Protein AF-0000000082425065 (afdb_homodimer)

Radius of gyration: 25.82 Å; Cα contacts (8 Å, |Δi|>4): 1547; chains: 2; bounding box: 46×76×66 Å

Solvent-accessible surface area (backbone atoms only — not comparable to full-atom values): 29646 Å² total; per-residue (Å²): 101,39,30,44,77,61,25,49,67,54,52,46,50,52,46,25,64,73,55,71,32,74,93,59,74,49,25,80,43,77,43,94,88,66,45,41,28,33,47,37,47,33,63,40,19,40,90,70,66,54,53,90,90,46,52,52,32,30,45,20,23,32,45,37,42,55,41,47,36,32,38,38,44,45,57,29,45,56,57,32,26,30,36,38,37,28,33,34,50,80,36,42,46,63,52,57,47,31,24,48,48,14,31,35,53,41,21,49,75,68,54,14,42,44,42,46,57,36,80,36,49,29,92,49,44,32,41,36,35,32,38,40,26,36,36,91,58,89,61,49,54,55,43,47,64,60,20,29,32,33,28,57,46,69,40,24,29,36,19,40,14,75,75,29,50,87,81,40,44,80,42,66,46,25,37,50,9,45,47,38,61,35,56,53,69,73,68,62,81,55,57,73,38,66,65,48,70,76,33,54,54,13,34,39,44,17,52,44,3,47,29,42,42,46,50,62,32,8,67,69,15,15,32,41,44,74,51,78,49,44,36,68,62,42,49,51,46,21,60,75,70,72,41,61,53,63,52,19,35,27,44,20,35,51,64,44,45,48,40,34,23,24,42,56,90,44,50,71,66,45,39,78,67,56,33,40,79,26,29,39,29,33,82,57,59,39,38,28,43,90,88,36,76,60,83,61,72,26,69,54,53,38,66,118,102,40,30,44,75,60,25,46,69,55,51,48,50,51,47,25,64,74,56,71,32,73,93,57,75,50,25,79,42,76,43,95,87,67,45,42,30,33,47,37,46,29,64,41,19,42,88,70,65,54,53,92,91,45,50,54,32,30,48,20,23,30,45,38,44,54,43,48,36,32,38,36,43,46,54,28,44,55,57,31,25,29,37,37,38,28,34,37,49,81,38,42,46,61,51,57,47,33,24,49,49,16,30,34,52,41,22,49,75,67,55,14,43,45,42,46,57,36,81,36,48,28,92,48,45,33,43,35,34,33,38,41,26,36,36,91,59,90,61,47,54,52,42,47,64,60,20,27,32,33,28,58,47,67,40,24,30,37,20,41,15,76,74,30,49,85,82,39,46,82,41,68,47,24,39,48,8,45,47,36,60,34,54,52,70,72,67,64,81,56,59,73,37,65,66,49,72,76,33,55,53,13,33,41,45,17,52,45,3,49,30,41,43,46,49,62,30,8,69,67,15,16,32,42,45,75,50,77,50,45,35,68,62,41,49,52,45,21,59,75,70,71,41,61,55,64,53,20,35,27,45,20,34,50,64,44,45,47,41,34,22,24,42,56,89,43,49,70,67,44,40,77,68,58,32,41,80,26,29,40,30,35,81,57,58,40,38,31,42,90,89,34,76,61,82,59,72,26,71,56,53,38,67,116

Sequence (608 aa):
MKLWEIGEEAVLERIRREAGVEDNDVSYVRGKGGDLLIIKIDGGAFSRTKMEFMTLYDVGWRTTVGALSDVFVKLGRPMAIAASITLRRDAEEEDAVQLMRGVRDAGSRYGAPLVGGDLNEGEEGVIDVAVIGAAEREVGRRPRPGDSLVTLPLFGYNGLAFKLWRERAGNPAVARGVEMLRRPELPLQVYGDASLADCLDASMDSSDGLGRVLHVMGRSAKIIVTSLPAPRDVVEAAVELGIPVEEAVFNGGEEYLPVFAVRRDCVNRLRGMGMVEFAEVEEGSGVYYGGEPLQYRGWEYFTQMKLWEIGEEAVLERIRREAGVEDNDVSYVRGKGGDLLIIKIDGGAFSRTKMEFMTLYDVGWRTTVGALSDVFVKLGRPMAIAASITLRRDAEEEDAVQLMRGVRDAGSRYGAPLVGGDLNEGEEGVIDVAVIGAAEREVGRRPRPGDSLVTLPLFGYNGLAFKLWRERAGNPAVARGVEMLRRPELPLQVYGDASLADCLDASMDSSDGLGRVLHVMGRSAKIIVTSLPAPRDVVEAAVELGIPVEEAVFNGGEEYLPVFAVRRDCVNRLRGMGMVEFAEVEEGSGVYYGGEPLQYRGWEYFTQ

Structure (mmCIF, N/CA/C/O backbone):
data_AF-0000000082425065-model_v1
#
loop_
_entity.id
_entity.type
_entity.pdbx_description
1 polymer 'Thiamine-monophosphate kinase'
#
loop_
_atom_site.group_PDB
_atom_site.id
_atom_site.type_symbol
_atom_site.label_atom_id
_atom_site.label_alt_id
_atom_site.label_comp_id
_atom_site.label_asym_id
_atom_site.label_entity_id
_atom_site.label_seq_id
_atom_site.pdbx_PDB_ins_code
_atom_site.Cartn_x
_atom_site.Cartn_y
_atom_site.Cartn_z
_atom_site.occupancy
_atom_site.B_iso_or_equiv
_atom_site.auth_seq_id
_atom_site.auth_comp_id
_atom_site.auth_asym_id
_atom_site.auth_atom_id
_atom_site.pdbx_PDB_model_num
ATOM 1 N N . MET A 1 1 ? -16.25 5.797 -20.766 1 77.94 1 MET A N 1
ATOM 2 C CA . MET A 1 1 ? -16.719 4.418 -20.766 1 77.94 1 MET A CA 1
ATOM 3 C C . MET A 1 1 ? -16.688 3.842 -19.344 1 77.94 1 MET A C 1
ATOM 5 O O . MET A 1 1 ? -15.789 4.141 -18.578 1 77.94 1 MET A O 1
ATOM 9 N N . LYS A 1 2 ? -17.625 3.037 -19.172 1 79.88 2 LYS A N 1
ATOM 10 C CA . LYS A 1 2 ? -17.688 2.41 -17.844 1 79.88 2 LYS A CA 1
ATOM 11 C C . LYS A 1 2 ? -16.656 1.295 -17.719 1 79.88 2 LYS A C 1
ATOM 13 O O . LYS A 1 2 ? -16.312 0.644 -18.703 1 79.88 2 LYS A O 1
ATOM 18 N N . LEU A 1 3 ? -16.156 1.048 -16.484 1 79.56 3 LEU A N 1
ATOM 19 C CA . LEU A 1 3 ? -15.109 0.069 -16.219 1 79.56 3 LEU A CA 1
ATOM 20 C C . LEU A 1 3 ? -15.57 -1.334 -16.594 1 79.56 3 LEU A C 1
ATOM 22 O O . LEU A 1 3 ? -14.773 -2.146 -17.078 1 79.56 3 LEU A O 1
ATOM 26 N N . TRP A 1 4 ? -16.875 -1.577 -16.406 1 73.94 4 TRP A N 1
ATOM 27 C CA . TRP A 1 4 ? -17.375 -2.914 -16.734 1 73.94 4 TRP A CA 1
ATOM 28 C C . TRP A 1 4 ? -17.344 -3.16 -18.234 1 73.94 4 TRP A C 1
ATOM 30 O O . TRP A 1 4 ? -17.375 -4.309 -18.688 1 73.94 4 TRP A O 1
ATOM 40 N N . GLU A 1 5 ? -17.281 -2.08 -18.969 1 73.06 5 GLU A N 1
ATOM 41 C CA . GLU A 1 5 ? -17.25 -2.178 -20.422 1 73.06 5 GLU A CA 1
ATOM 42 C C . GLU A 1 5 ? -15.828 -2.396 -20.938 1 73.06 5 GLU A C 1
ATOM 44 O O . GLU A 1 5 ? -15.625 -3.043 -21.969 1 73.06 5 GLU A O 1
ATOM 49 N N . ILE A 1 6 ? -14.867 -1.887 -20.266 1 70.62 6 ILE A N 1
ATOM 50 C CA . ILE A 1 6 ? -13.5 -1.821 -20.781 1 70.62 6 ILE A CA 1
ATOM 51 C C . ILE A 1 6 ? -12.656 -2.92 -20.125 1 70.62 6 ILE A C 1
ATOM 53 O O . ILE A 1 6 ? -11.805 -3.529 -20.781 1 70.62 6 ILE A O 1
ATOM 57 N N . GLY A 1 7 ? -12.969 -3.311 -18.891 1 72.5 7 GLY A N 1
ATOM 58 C CA . GLY A 1 7 ? -12.219 -4.309 -18.141 1 72.5 7 GLY A CA 1
ATOM 59 C C . GLY A 1 7 ? -10.961 -3.75 -17.5 1 72.5 7 GLY A C 1
ATOM 60 O O . GLY A 1 7 ? -10.508 -2.664 -17.859 1 72.5 7 GLY A O 1
ATOM 61 N N . GLU A 1 8 ? -10.453 -4.504 -16.594 1 73.06 8 GLU A N 1
ATOM 62 C CA . GLU A 1 8 ? -9.305 -4.094 -15.789 1 73.06 8 GLU A CA 1
ATOM 63 C C . GLU A 1 8 ? -8.062 -3.902 -16.641 1 73.06 8 GLU A C 1
ATOM 65 O O . GLU A 1 8 ? -7.355 -2.9 -16.516 1 73.06 8 GLU A O 1
ATOM 70 N N . GLU A 1 9 ? -7.816 -4.812 -17.484 1 71.19 9 GLU A N 1
ATOM 71 C CA . GLU A 1 9 ? -6.586 -4.809 -18.266 1 71.19 9 GLU A CA 1
ATOM 72 C C . GLU A 1 9 ? -6.496 -3.564 -19.141 1 71.19 9 GLU A C 1
ATOM 74 O O . GLU A 1 9 ? -5.434 -2.939 -19.234 1 71.19 9 GLU A O 1
ATOM 79 N N . ALA A 1 10 ? -7.531 -3.213 -19.703 1 73.38 10 ALA A N 1
ATOM 80 C CA . ALA A 1 10 ? -7.547 -2.045 -20.578 1 73.38 10 ALA A CA 1
ATOM 81 C C . ALA A 1 10 ? -7.336 -0.76 -19.781 1 73.38 10 ALA A C 1
ATOM 83 O O . ALA A 1 10 ? -6.625 0.144 -20.234 1 73.38 10 ALA A O 1
ATOM 84 N N . VAL A 1 11 ? -7.887 -0.729 -18.656 1 74.81 11 VAL A N 1
ATOM 85 C CA . VAL A 1 11 ? -7.754 0.453 -17.812 1 74.81 11 VAL A CA 1
ATOM 86 C C . VAL A 1 11 ? -6.316 0.578 -17.328 1 74.81 11 VAL A C 1
ATOM 88 O O . VAL A 1 11 ? -5.734 1.665 -17.359 1 74.81 11 VAL A O 1
ATOM 91 N N . LEU A 1 12 ? -5.789 -0.557 -16.984 1 76.25 12 LEU A N 1
ATOM 92 C CA . LEU A 1 12 ? -4.414 -0.572 -16.484 1 76.25 12 LEU A CA 1
ATOM 93 C C . LEU A 1 12 ? -3.441 -0.153 -17.594 1 76.25 12 LEU A C 1
ATOM 95 O O . LEU A 1 12 ? -2.461 0.546 -17.312 1 76.25 12 LEU A O 1
ATOM 99 N N . GLU A 1 13 ? -3.686 -0.593 -18.703 1 75.81 13 GLU A N 1
ATOM 100 C CA . GLU A 1 13 ? -2.832 -0.214 -19.828 1 75.81 13 GLU A CA 1
ATOM 101 C C . GLU A 1 13 ? -2.83 1.298 -20.031 1 75.81 13 GLU A C 1
ATOM 103 O O . GLU A 1 13 ? -1.784 1.892 -20.297 1 75.81 13 GLU A O 1
ATOM 108 N N . ARG A 1 14 ? -3.91 1.842 -19.922 1 73.38 14 ARG A N 1
ATOM 109 C CA . ARG A 1 14 ? -4.012 3.291 -20.062 1 73.38 14 ARG A CA 1
ATOM 110 C C . ARG A 1 14 ? -3.262 4.008 -18.953 1 73.38 14 ARG A C 1
ATOM 112 O O . ARG A 1 14 ? -2.537 4.973 -19.203 1 73.38 14 ARG A O 1
ATOM 119 N N . ILE A 1 15 ? -3.484 3.445 -17.797 1 72.5 15 ILE A N 1
ATOM 120 C CA . ILE A 1 15 ? -2.838 4.035 -16.625 1 72.5 15 ILE A CA 1
ATOM 121 C C . ILE A 1 15 ? -1.322 3.918 -16.766 1 72.5 15 ILE A C 1
ATOM 123 O O . ILE A 1 15 ? -0.593 4.879 -16.5 1 72.5 15 ILE A O 1
ATOM 127 N N . ARG A 1 16 ? -0.955 2.783 -17.141 1 74.75 16 ARG A N 1
ATOM 128 C CA . ARG A 1 16 ? 0.476 2.543 -17.297 1 74.75 16 ARG A CA 1
ATOM 129 C C . ARG A 1 16 ? 1.069 3.451 -18.375 1 74.75 16 ARG A C 1
ATOM 131 O O . ARG A 1 16 ? 2.168 3.984 -18.203 1 74.75 16 ARG A O 1
ATOM 138 N N . ARG A 1 17 ? 0.422 3.562 -19.391 1 73.75 17 ARG A N 1
ATOM 139 C CA . ARG A 1 17 ? 0.856 4.445 -20.469 1 73.75 17 ARG A CA 1
ATOM 140 C C . ARG A 1 17 ? 0.973 5.887 -19.984 1 73.75 17 ARG A C 1
ATOM 142 O O . ARG A 1 17 ? 1.939 6.578 -20.297 1 73.75 17 ARG A O 1
ATOM 149 N N . GLU A 1 18 ? 0.045 6.246 -19.203 1 69.5 18 GLU A N 1
ATOM 150 C CA . GLU A 1 18 ? 0.039 7.613 -18.688 1 69.5 18 GLU A CA 1
ATOM 151 C C . GLU A 1 18 ? 1.142 7.812 -17.656 1 69.5 18 GLU A C 1
ATOM 153 O O . GLU A 1 18 ? 1.737 8.891 -17.578 1 69.5 18 GLU A O 1
ATOM 158 N N . ALA A 1 19 ? 1.36 6.723 -16.922 1 69.25 19 ALA A N 1
ATOM 159 C CA . ALA A 1 19 ? 2.303 6.836 -15.805 1 69.25 19 ALA A CA 1
ATOM 160 C C . ALA A 1 19 ? 3.719 6.484 -16.25 1 69.25 19 ALA A C 1
ATOM 162 O O . ALA A 1 19 ? 4.691 6.801 -15.555 1 69.25 19 ALA A O 1
ATOM 163 N N . GLY A 1 20 ? 3.84 5.91 -17.406 1 68.06 20 GLY A N 1
ATOM 164 C CA . GLY A 1 20 ? 5.141 5.438 -17.844 1 68.06 20 GLY A CA 1
ATOM 165 C C . GLY A 1 20 ? 5.66 4.266 -17.031 1 68.06 20 GLY A C 1
ATOM 166 O O . GLY A 1 20 ? 6.863 4.168 -16.781 1 68.06 20 GLY A O 1
ATOM 167 N N . VAL A 1 21 ? 4.715 3.479 -16.562 1 70.69 21 VAL A N 1
ATOM 168 C CA . VAL A 1 21 ? 5.117 2.369 -15.703 1 70.69 21 VAL A CA 1
ATOM 169 C C . VAL A 1 21 ? 5.082 1.063 -16.5 1 70.69 21 VAL A C 1
ATOM 171 O O . VAL A 1 21 ? 4.207 0.864 -17.344 1 70.69 21 VAL A O 1
ATOM 174 N N . GLU A 1 22 ? 6.121 0.196 -16.297 1 70.62 22 GLU A N 1
ATOM 175 C CA . GLU A 1 22 ? 6.176 -1.114 -16.938 1 70.62 22 GLU A CA 1
ATOM 176 C C . GLU A 1 22 ? 5.27 -2.115 -16.234 1 70.62 22 GLU A C 1
ATOM 178 O O . GLU A 1 22 ? 5.137 -2.084 -15 1 70.62 22 GLU A O 1
ATOM 183 N N . ASP A 1 23 ? 4.641 -2.895 -17.078 1 79.25 23 ASP A N 1
ATOM 184 C CA . ASP A 1 23 ? 3.781 -3.955 -16.562 1 79.25 23 ASP A CA 1
ATOM 185 C C . ASP A 1 23 ? 4.605 -5.141 -16.078 1 79.25 23 ASP A C 1
ATOM 187 O O . ASP A 1 23 ? 5.301 -5.789 -16.859 1 79.25 23 ASP A O 1
ATOM 191 N N . ASN A 1 24 ? 4.691 -5.305 -14.859 1 90 24 ASN A N 1
ATOM 192 C CA . ASN A 1 24 ? 5.375 -6.41 -14.195 1 90 24 ASN A CA 1
ATOM 193 C C . ASN A 1 24 ? 4.73 -6.746 -12.852 1 90 24 ASN A C 1
ATOM 195 O O . ASN A 1 24 ? 3.832 -6.035 -12.398 1 90 24 ASN A O 1
ATOM 199 N N . ASP A 1 25 ? 5.043 -7.852 -12.352 1 90.56 25 ASP A N 1
ATOM 200 C CA . ASP A 1 25 ? 4.492 -8.281 -11.07 1 90.56 25 ASP A CA 1
ATOM 201 C C . ASP A 1 25 ? 4.945 -7.367 -9.945 1 90.56 25 ASP A C 1
ATOM 203 O O . ASP A 1 25 ? 4.242 -7.203 -8.945 1 90.56 25 ASP A O 1
ATOM 207 N N . VAL A 1 26 ? 6.137 -6.844 -10.109 1 95.19 26 VAL A N 1
ATOM 208 C CA . VAL A 1 26 ? 6.68 -5.914 -9.125 1 95.19 26 VAL A CA 1
ATOM 209 C C . VAL A 1 26 ? 7.223 -4.672 -9.828 1 95.19 26 VAL A C 1
ATOM 211 O O . VAL A 1 26 ? 7.324 -4.641 -11.055 1 95.19 26 VAL A O 1
ATOM 214 N N . SER A 1 27 ? 7.457 -3.639 -9.07 1 95.62 27 SER A N 1
ATOM 215 C CA . SER A 1 27 ? 8.172 -2.461 -9.547 1 95.62 27 SER A CA 1
ATOM 216 C C . SER A 1 27 ? 9.555 -2.355 -8.906 1 95.62 27 SER A C 1
ATOM 218 O O . SER A 1 27 ? 9.695 -2.498 -7.688 1 95.62 27 SER A O 1
ATOM 220 N N . TYR A 1 28 ? 10.539 -2.174 -9.75 1 96.19 28 TYR A N 1
ATOM 221 C CA . TYR A 1 28 ? 11.914 -2.045 -9.281 1 96.19 28 TYR A CA 1
ATOM 222 C C . TYR A 1 28 ? 12.273 -0.582 -9.055 1 96.19 28 TYR A C 1
ATOM 224 O O . TYR A 1 28 ? 11.867 0.292 -9.82 1 96.19 28 TYR A O 1
ATOM 232 N N . VAL A 1 29 ? 12.961 -0.393 -7.973 1 95 29 VAL A N 1
ATOM 233 C CA . VAL A 1 29 ? 13.43 0.942 -7.609 1 95 29 VAL A CA 1
ATOM 234 C C . VAL A 1 29 ? 14.922 0.907 -7.312 1 95 29 VAL A C 1
ATOM 236 O O . VAL A 1 29 ? 15.383 0.11 -6.488 1 95 29 VAL A O 1
ATOM 239 N N . ARG A 1 30 ? 15.68 1.742 -7.926 1 91.94 30 ARG A N 1
ATOM 240 C CA . ARG A 1 30 ? 17.109 1.79 -7.656 1 91.94 30 ARG A CA 1
ATOM 241 C C . ARG A 1 30 ? 17.422 2.711 -6.477 1 91.94 30 ARG A C 1
ATOM 243 O O . ARG A 1 30 ? 17.047 3.885 -6.488 1 91.94 30 ARG A O 1
ATOM 250 N N . GLY A 1 31 ? 18.094 2.178 -5.504 1 86.06 31 GLY A N 1
ATOM 251 C CA . GLY A 1 31 ? 18.516 2.971 -4.363 1 86.06 31 GLY A CA 1
ATOM 252 C C . GLY A 1 31 ? 19.75 3.816 -4.648 1 86.06 31 GLY A C 1
ATOM 253 O O . GLY A 1 31 ? 20.406 3.637 -5.676 1 86.06 31 GLY A O 1
ATOM 254 N N . LYS A 1 32 ? 20.031 4.77 -3.781 1 76.38 32 LYS A N 1
ATOM 255 C CA . LYS A 1 32 ? 21.172 5.672 -3.945 1 76.38 32 LYS A CA 1
ATOM 256 C C . LYS A 1 32 ? 22.484 4.902 -3.986 1 76.38 32 LYS A C 1
ATOM 258 O O . LYS A 1 32 ? 23.422 5.289 -4.691 1 76.38 32 LYS A O 1
ATOM 263 N N . GLY A 1 33 ? 22.594 3.842 -3.291 1 78.88 33 GLY A N 1
ATOM 264 C CA . GLY A 1 33 ? 23.828 3.076 -3.252 1 78.88 33 GLY A CA 1
ATOM 265 C C . GLY A 1 33 ? 23.922 2.039 -4.355 1 78.88 33 GLY A C 1
ATOM 266 O O . GLY A 1 33 ? 24.844 1.221 -4.367 1 78.88 33 GLY A O 1
ATOM 267 N N . GLY A 1 34 ? 22.953 2.055 -5.297 1 82.88 34 GLY A N 1
ATOM 268 C CA . GLY A 1 34 ? 22.969 1.118 -6.406 1 82.88 34 GLY A CA 1
ATOM 269 C C . GLY A 1 34 ? 22.172 -0.144 -6.141 1 82.88 34 GLY A C 1
ATOM 270 O O . GLY A 1 34 ? 22.031 -0.991 -7.023 1 82.88 34 GLY A O 1
ATOM 271 N N . ASP A 1 35 ? 21.672 -0.245 -4.949 1 90.38 35 ASP A N 1
ATOM 272 C CA . ASP A 1 35 ? 20.859 -1.417 -4.625 1 90.38 35 ASP A CA 1
ATOM 273 C C . ASP A 1 35 ? 19.562 -1.425 -5.426 1 90.38 35 ASP A C 1
ATOM 275 O O . ASP A 1 35 ? 19.016 -0.366 -5.75 1 90.38 35 ASP A O 1
ATOM 279 N N . LEU A 1 36 ? 19.156 -2.637 -5.781 1 95.12 36 LEU A N 1
ATOM 280 C CA . LEU A 1 36 ? 17.891 -2.811 -6.469 1 95.12 36 LEU A CA 1
ATOM 281 C C . LEU A 1 36 ? 16.781 -3.188 -5.48 1 95.12 36 LEU A C 1
ATOM 283 O O . LEU A 1 36 ? 16.844 -4.254 -4.867 1 95.12 36 LEU A O 1
ATOM 287 N N . LEU A 1 37 ? 15.867 -2.252 -5.352 1 96.38 37 LEU A N 1
ATOM 288 C CA . LEU A 1 37 ? 14.758 -2.459 -4.43 1 96.38 37 LEU A CA 1
ATOM 289 C C . LEU A 1 37 ? 13.477 -2.805 -5.184 1 96.38 37 LEU A C 1
ATOM 291 O O . LEU A 1 37 ? 13.398 -2.609 -6.398 1 96.38 37 LEU A O 1
ATOM 295 N N . ILE A 1 38 ? 12.578 -3.406 -4.449 1 97.12 38 ILE A N 1
ATOM 296 C CA . ILE A 1 38 ? 11.266 -3.748 -4.969 1 97.12 38 ILE A CA 1
ATOM 297 C C . ILE A 1 38 ? 10.18 -3.074 -4.125 1 97.12 38 ILE A C 1
ATOM 299 O O . ILE A 1 38 ? 10.281 -3.039 -2.896 1 97.12 38 ILE A O 1
ATOM 303 N N . ILE A 1 39 ? 9.172 -2.514 -4.789 1 97.56 39 ILE A N 1
ATOM 304 C CA . ILE A 1 39 ? 7.93 -2.145 -4.121 1 97.56 39 ILE A CA 1
ATOM 305 C C . ILE A 1 39 ? 6.75 -2.83 -4.809 1 97.56 39 ILE A C 1
ATOM 307 O O . ILE A 1 39 ? 6.707 -2.916 -6.039 1 97.56 39 ILE A O 1
ATOM 311 N N . LYS A 1 40 ? 5.914 -3.398 -4.047 1 97.56 40 LYS A N 1
ATOM 312 C CA . LYS A 1 40 ? 4.688 -4.047 -4.5 1 97.56 40 LYS A CA 1
ATOM 313 C C . LYS A 1 40 ? 3.504 -3.668 -3.611 1 97.56 40 LYS A C 1
ATOM 315 O O . LYS A 1 40 ? 3.643 -3.578 -2.391 1 97.56 40 LYS A O 1
ATOM 320 N N . ILE A 1 41 ? 2.393 -3.32 -4.219 1 97.31 41 ILE A N 1
ATOM 321 C CA . ILE A 1 41 ? 1.146 -3.17 -3.477 1 97.31 41 ILE A CA 1
ATOM 322 C C . ILE A 1 41 ? 0.059 -4.035 -4.113 1 97.31 41 ILE A C 1
ATOM 324 O O . ILE A 1 41 ? -0.027 -4.129 -5.34 1 97.31 41 ILE A O 1
ATOM 328 N N . ASP A 1 42 ? -0.642 -4.73 -3.32 1 96 42 ASP A N 1
ATOM 329 C CA . ASP A 1 42 ? -1.747 -5.594 -3.725 1 96 42 ASP A CA 1
ATOM 330 C C . ASP A 1 42 ? -2.865 -5.578 -2.688 1 96 42 ASP A C 1
ATOM 332 O O . ASP A 1 42 ? -2.635 -5.246 -1.522 1 96 42 ASP A O 1
ATOM 336 N N . GLY A 1 43 ? -4.008 -5.809 -3.152 1 96.06 43 GLY A N 1
ATOM 337 C CA . GLY A 1 43 ? -5.121 -5.785 -2.217 1 96.06 43 GLY A CA 1
ATOM 338 C C . GLY A 1 43 ? -6.438 -6.203 -2.846 1 96.06 43 GLY A C 1
ATOM 339 O O . GLY A 1 43 ? -6.457 -6.953 -3.822 1 96.06 43 GLY A O 1
ATOM 340 N N . GLY A 1 44 ? -7.504 -5.832 -2.117 1 95.75 44 GLY A N 1
ATOM 341 C CA . GLY A 1 44 ? -8.836 -6.137 -2.617 1 95.75 44 GLY A CA 1
ATOM 342 C C . GLY A 1 44 ? -9.93 -5.816 -1.621 1 95.75 44 GLY A C 1
ATOM 343 O O . GLY A 1 44 ? -9.672 -5.699 -0.422 1 95.75 44 GLY A O 1
ATOM 344 N N . ALA A 1 45 ? -11.125 -5.676 -2.18 1 97.31 45 ALA A N 1
ATOM 345 C CA . ALA A 1 45 ? -12.328 -5.5 -1.37 1 97.31 45 ALA A CA 1
ATOM 346 C C . ALA A 1 45 ? -12.859 -6.844 -0.875 1 97.31 45 ALA A C 1
ATOM 348 O O . ALA A 1 45 ? -12.766 -7.852 -1.577 1 97.31 45 ALA A O 1
ATOM 349 N N . PHE A 1 46 ? -13.492 -6.805 0.355 1 96.25 46 PHE A N 1
ATOM 350 C CA . PHE A 1 46 ? -13.992 -8.039 0.945 1 96.25 46 PHE A CA 1
ATOM 351 C C . PHE A 1 46 ? -15.078 -8.656 0.067 1 96.25 46 PHE A C 1
ATOM 353 O O . PHE A 1 46 ? -15.195 -9.883 -0.01 1 96.25 46 PHE A O 1
ATOM 360 N N . SER A 1 47 ? -15.805 -7.836 -0.667 1 94.06 47 S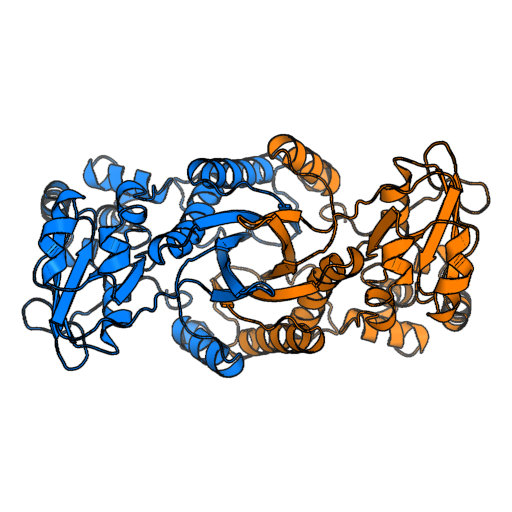ER A N 1
ATOM 361 C CA . SER A 1 47 ? -16.875 -8.312 -1.526 1 94.06 47 SER A CA 1
ATOM 362 C C . SER A 1 47 ? -16.344 -9.188 -2.656 1 94.06 47 SER A C 1
ATOM 364 O O . SER A 1 47 ? -17.078 -9.984 -3.238 1 94.06 47 SER A O 1
ATOM 366 N N . ARG A 1 48 ? -15.047 -9.094 -2.961 1 90.75 48 ARG A N 1
ATOM 367 C CA . ARG A 1 48 ? -14.461 -9.836 -4.07 1 90.75 48 ARG A CA 1
ATOM 368 C C . ARG A 1 48 ? -13.461 -10.875 -3.57 1 90.75 48 ARG A C 1
ATOM 370 O O . ARG A 1 48 ? -13.25 -11.898 -4.219 1 90.75 48 ARG A O 1
ATOM 377 N N . THR A 1 49 ? -12.914 -10.594 -2.475 1 91.75 49 THR A N 1
ATOM 378 C CA . THR A 1 49 ? -11.766 -11.398 -2.061 1 91.75 49 THR A CA 1
ATOM 379 C C . THR A 1 49 ? -12.172 -12.398 -0.982 1 91.75 49 THR A C 1
ATOM 381 O O . THR A 1 49 ? -11.531 -13.438 -0.822 1 91.75 49 THR A O 1
ATOM 384 N N . LYS A 1 50 ? -13.234 -12.078 -0.186 1 95.69 50 LYS A N 1
ATOM 385 C CA . LYS A 1 50 ? -13.609 -12.953 0.921 1 95.69 50 LYS A CA 1
ATOM 386 C C . LYS A 1 50 ? -14.711 -13.93 0.506 1 95.69 50 LYS A C 1
ATOM 388 O O . LYS A 1 50 ? -15.852 -13.523 0.28 1 95.69 50 LYS A O 1
ATOM 393 N N . MET A 1 51 ? -14.344 -15.211 0.476 1 95.19 51 MET A N 1
ATOM 394 C CA . MET A 1 51 ? -15.328 -16.25 0.222 1 95.19 51 MET A CA 1
ATOM 395 C C . MET A 1 51 ? -16 -16.688 1.519 1 95.19 51 MET A C 1
ATOM 397 O O . MET A 1 51 ? -15.516 -16.391 2.609 1 95.19 51 MET A O 1
ATOM 401 N N . GLU A 1 52 ? -17.109 -17.391 1.428 1 95.94 52 GLU A N 1
ATOM 402 C CA . GLU A 1 52 ? -17.938 -17.75 2.576 1 95.94 52 GLU A CA 1
ATOM 403 C C . GLU A 1 52 ? -17.156 -18.594 3.584 1 95.94 52 GLU A C 1
ATOM 405 O O . GLU A 1 52 ? -17.375 -18.484 4.793 1 95.94 52 GLU A O 1
ATOM 410 N N . PHE A 1 53 ? -16.266 -19.344 3.096 1 96.19 53 PHE A N 1
ATOM 411 C CA . PHE A 1 53 ? -15.57 -20.281 3.973 1 96.19 53 PHE A CA 1
ATOM 412 C C . PHE A 1 53 ? -14.328 -19.641 4.586 1 96.19 53 PHE A C 1
ATOM 414 O O . PHE A 1 53 ? -13.578 -20.281 5.316 1 96.19 53 PHE A O 1
ATOM 421 N N . MET A 1 54 ? -14.117 -18.359 4.371 1 97.75 54 MET A N 1
ATOM 422 C CA . MET A 1 54 ? -12.914 -17.688 4.844 1 97.75 54 MET A CA 1
ATOM 423 C C . MET A 1 54 ? -13.219 -16.844 6.078 1 97.75 54 MET A C 1
ATOM 425 O O . MET A 1 54 ? -14.266 -16.188 6.148 1 97.75 54 MET A O 1
ATOM 429 N N . THR A 1 55 ? -12.289 -16.891 7.066 1 97.81 55 THR A N 1
ATOM 430 C CA . THR A 1 55 ? -12.266 -15.922 8.156 1 97.81 55 THR A CA 1
ATOM 431 C C . THR A 1 55 ? -11.516 -14.664 7.742 1 97.81 55 THR A C 1
ATOM 433 O O . THR A 1 55 ? -10.898 -14.617 6.676 1 97.81 55 THR A O 1
ATOM 436 N N . LEU A 1 56 ? -11.656 -13.633 8.578 1 97.25 56 LEU A N 1
ATOM 437 C CA . LEU A 1 56 ? -10.883 -12.422 8.297 1 97.25 56 LEU A CA 1
ATOM 438 C C . LEU A 1 56 ? -9.391 -12.68 8.461 1 97.25 56 LEU A C 1
ATOM 440 O O . LEU A 1 56 ? -8.57 -12.047 7.793 1 97.25 56 LEU A O 1
ATOM 444 N N . TYR A 1 57 ? -9.008 -13.633 9.336 1 97.75 57 TYR A N 1
ATOM 445 C CA . TYR A 1 57 ? -7.629 -14.102 9.414 1 97.75 57 TYR A CA 1
ATOM 446 C C . TYR A 1 57 ? -7.16 -14.648 8.07 1 97.75 57 TYR A C 1
ATOM 448 O O . TYR A 1 57 ? -6.062 -14.32 7.613 1 97.75 57 TYR A O 1
ATOM 456 N N . ASP A 1 58 ? -8.031 -15.438 7.418 1 98.56 58 ASP A N 1
ATOM 457 C CA . ASP A 1 58 ? -7.719 -16 6.109 1 98.56 58 ASP A CA 1
ATOM 458 C C . ASP A 1 58 ? -7.531 -14.906 5.066 1 98.56 58 ASP A C 1
ATOM 460 O O . ASP A 1 58 ? -6.648 -15 4.211 1 98.56 58 ASP A O 1
ATOM 464 N N . VAL A 1 59 ? -8.367 -13.867 5.137 1 98.31 59 VAL A N 1
ATOM 465 C CA . VAL A 1 59 ? -8.289 -12.758 4.191 1 98.31 59 VAL A CA 1
ATOM 466 C C . VAL A 1 59 ? -6.949 -12.039 4.348 1 98.31 59 VAL A C 1
ATOM 468 O O . VAL A 1 59 ? -6.285 -11.727 3.355 1 98.31 59 VAL A O 1
ATOM 471 N N . GLY A 1 60 ? -6.57 -11.766 5.598 1 97.94 60 GLY A N 1
ATOM 472 C CA . GLY A 1 60 ? -5.266 -11.18 5.844 1 97.94 60 GLY A CA 1
ATOM 473 C C . GLY A 1 60 ? -4.117 -12.023 5.324 1 97.94 60 GLY A C 1
ATOM 474 O O . GLY A 1 60 ? -3.205 -11.508 4.676 1 97.94 60 GLY A O 1
ATOM 475 N N . TRP A 1 61 ? -4.203 -13.32 5.578 1 98.38 61 TRP A N 1
ATOM 476 C CA . TRP A 1 61 ? -3.178 -14.258 5.148 1 98.38 61 TRP A CA 1
ATOM 477 C C . TRP A 1 61 ? -3.059 -14.281 3.627 1 98.38 61 TRP A C 1
ATOM 479 O O . TRP A 1 61 ? -1.974 -14.07 3.08 1 98.38 61 TRP A O 1
ATOM 489 N N . ARG A 1 62 ? -4.152 -14.516 2.967 1 98.12 62 ARG A N 1
ATOM 490 C CA . ARG A 1 62 ? -4.133 -14.734 1.524 1 98.12 62 ARG A CA 1
ATOM 491 C C . ARG A 1 62 ? -3.725 -13.469 0.782 1 98.12 62 ARG A C 1
ATOM 493 O O . ARG A 1 62 ? -3.023 -13.531 -0.23 1 98.12 62 ARG A O 1
ATOM 500 N N . THR A 1 63 ? -4.184 -12.281 1.259 1 97.81 63 THR A N 1
ATOM 501 C CA . THR A 1 63 ? -3.799 -11.023 0.619 1 97.81 63 THR A CA 1
ATOM 502 C C . THR A 1 63 ? -2.289 -10.812 0.712 1 97.81 63 THR A C 1
ATOM 504 O O . THR A 1 63 ? -1.653 -10.406 -0.261 1 97.81 63 THR A O 1
ATOM 507 N N . THR A 1 64 ? -1.753 -11.117 1.84 1 98.44 64 THR A N 1
ATOM 508 C CA . THR A 1 64 ? -0.319 -10.969 2.059 1 98.44 64 THR A CA 1
ATOM 509 C C . THR A 1 64 ? 0.468 -11.938 1.182 1 98.44 64 THR A C 1
ATOM 511 O O . THR A 1 64 ? 1.443 -11.547 0.537 1 98.44 64 THR A O 1
ATOM 514 N N . VAL A 1 65 ? 0.007 -13.125 1.158 1 98.44 65 VAL A N 1
ATOM 515 C CA . VAL A 1 65 ? 0.679 -14.141 0.348 1 98.44 65 VAL A CA 1
ATOM 516 C C . VAL A 1 65 ? 0.626 -13.734 -1.125 1 98.44 65 VAL A C 1
ATOM 518 O O . VAL A 1 65 ? 1.595 -13.938 -1.863 1 98.44 65 VAL A O 1
ATOM 521 N N . GLY A 1 66 ? -0.496 -13.211 -1.568 1 97.69 66 GLY A N 1
ATOM 522 C CA . GLY A 1 66 ? -0.597 -12.727 -2.936 1 97.69 66 GLY A CA 1
ATOM 523 C C . GLY A 1 66 ? 0.463 -11.695 -3.279 1 97.69 66 GLY A C 1
ATOM 524 O O . GLY A 1 66 ? 1.103 -11.781 -4.328 1 97.69 66 GLY A O 1
ATOM 525 N N . ALA A 1 67 ? 0.658 -10.766 -2.426 1 98.06 67 ALA A N 1
ATOM 526 C CA . ALA A 1 67 ? 1.668 -9.734 -2.65 1 98.06 67 ALA A CA 1
ATOM 527 C C . ALA A 1 67 ? 3.072 -10.328 -2.625 1 98.06 67 ALA A C 1
ATOM 529 O O . ALA A 1 67 ? 3.922 -9.969 -3.445 1 98.06 67 ALA A O 1
ATOM 530 N N . LEU A 1 68 ? 3.305 -11.203 -1.698 1 98.56 68 LEU A N 1
ATOM 531 C CA . LEU A 1 68 ? 4.625 -11.812 -1.546 1 98.56 68 LEU A CA 1
ATOM 532 C C . LEU A 1 68 ? 4.945 -12.719 -2.725 1 98.56 68 LEU A C 1
ATOM 534 O O . LEU A 1 68 ? 6.102 -12.836 -3.135 1 98.56 68 LEU A O 1
ATOM 538 N N . SER A 1 69 ? 3.902 -13.375 -3.236 1 98.31 69 SER A N 1
ATOM 539 C CA . SER A 1 69 ? 4.082 -14.227 -4.406 1 98.31 69 SER A CA 1
ATOM 540 C C . SER A 1 69 ? 4.719 -13.453 -5.559 1 98.31 69 SER A C 1
ATOM 542 O O . SER A 1 69 ? 5.605 -13.961 -6.242 1 98.31 69 SER A O 1
ATOM 544 N N . ASP A 1 70 ? 4.27 -12.227 -5.762 1 97.69 70 ASP A N 1
ATOM 545 C CA . ASP A 1 70 ? 4.789 -11.367 -6.82 1 97.69 70 ASP A CA 1
ATOM 546 C C . ASP A 1 70 ? 6.273 -11.07 -6.609 1 97.69 70 ASP A C 1
ATOM 548 O O . ASP A 1 70 ? 7.031 -10.961 -7.574 1 97.69 70 ASP A O 1
ATOM 552 N N . VAL A 1 71 ? 6.699 -10.898 -5.398 1 98.06 71 VAL A N 1
ATOM 553 C CA . VAL A 1 71 ? 8.094 -10.602 -5.09 1 98.06 71 VAL A CA 1
ATOM 554 C C . VAL A 1 71 ? 8.953 -11.844 -5.305 1 98.06 71 VAL A C 1
ATOM 556 O O . VAL A 1 71 ? 9.984 -11.789 -5.977 1 98.06 71 VAL A O 1
ATOM 559 N N . PHE A 1 72 ? 8.484 -12.969 -4.797 1 98 72 PHE A N 1
ATOM 560 C CA . PHE A 1 72 ? 9.266 -14.195 -4.844 1 98 72 PHE A CA 1
ATOM 561 C C . PHE A 1 72 ? 9.422 -14.688 -6.277 1 98 72 PHE A C 1
ATOM 563 O O . PHE A 1 72 ? 10.492 -15.156 -6.668 1 98 72 PHE A O 1
ATOM 570 N N . VAL A 1 73 ? 8.352 -14.602 -7.066 1 97.5 73 VAL A N 1
ATOM 571 C CA . VAL A 1 73 ? 8.406 -15.148 -8.422 1 97.5 73 VAL A CA 1
ATOM 572 C C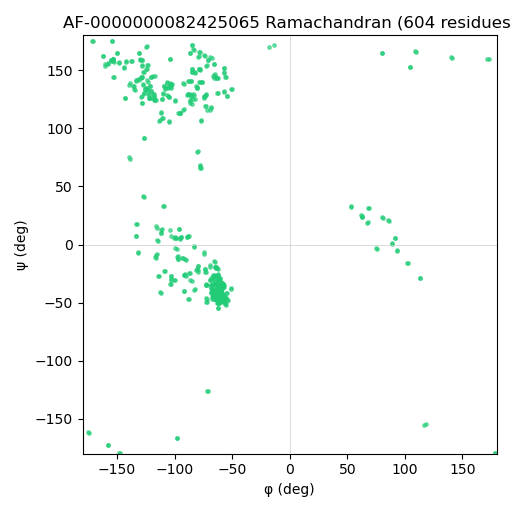 . VAL A 1 73 ? 9.43 -14.375 -9.25 1 97.5 73 VAL A C 1
ATOM 574 O O . VAL A 1 73 ? 9.93 -14.875 -10.258 1 97.5 73 VAL A O 1
ATOM 577 N N . LYS A 1 74 ? 9.781 -13.164 -8.828 1 97 74 LYS A N 1
ATOM 578 C CA . LYS A 1 74 ? 10.789 -12.336 -9.484 1 97 74 LYS A CA 1
ATOM 579 C C . LYS A 1 74 ? 12.148 -12.492 -8.812 1 97 74 LYS A C 1
ATOM 581 O O . LYS A 1 74 ? 13.039 -11.656 -9 1 97 74 LYS A O 1
ATOM 586 N N . LEU A 1 75 ? 12.266 -13.508 -7.973 1 95.69 75 LEU A N 1
ATOM 587 C CA . LEU A 1 75 ? 13.477 -13.852 -7.238 1 95.69 75 LEU A CA 1
ATOM 588 C C . LEU A 1 75 ? 13.867 -12.734 -6.277 1 95.69 75 LEU A C 1
ATOM 590 O O . LEU A 1 75 ? 15.047 -12.562 -5.961 1 95.69 75 LEU A O 1
ATOM 594 N N . GLY A 1 76 ? 12.914 -11.961 -5.91 1 96.31 76 GLY A N 1
ATOM 595 C CA . GLY A 1 76 ? 13.133 -10.93 -4.906 1 96.31 76 GLY A CA 1
ATOM 596 C C . GLY A 1 76 ? 13.148 -11.477 -3.49 1 96.31 76 GLY A C 1
ATOM 597 O O . GLY A 1 76 ? 12.719 -12.609 -3.25 1 96.31 76 GLY A O 1
ATOM 598 N N . ARG A 1 77 ? 13.688 -10.711 -2.6 1 95.81 77 ARG A N 1
ATOM 599 C CA . ARG A 1 77 ? 13.688 -10.977 -1.164 1 95.81 77 ARG A CA 1
ATOM 600 C C . ARG A 1 77 ? 12.844 -9.945 -0.419 1 95.81 77 ARG A C 1
ATOM 602 O O . ARG A 1 77 ? 13.258 -8.789 -0.275 1 95.81 77 ARG A O 1
ATOM 609 N N . PRO A 1 78 ? 11.672 -10.375 0.024 1 97.44 78 PRO A N 1
ATOM 610 C CA . PRO A 1 78 ? 10.891 -9.414 0.804 1 97.44 78 PRO A CA 1
ATOM 611 C C . PRO A 1 78 ? 11.594 -8.992 2.092 1 97.44 78 PRO A C 1
ATOM 613 O O . PRO A 1 78 ? 12.266 -9.805 2.729 1 97.44 78 PRO A O 1
ATOM 616 N N . MET A 1 79 ? 11.453 -7.73 2.471 1 96.88 79 MET A N 1
ATOM 617 C CA . MET A 1 79 ? 12.117 -7.211 3.662 1 96.88 79 MET A CA 1
ATOM 618 C C . MET A 1 79 ? 11.102 -6.855 4.742 1 96.88 79 MET A C 1
ATOM 620 O O . MET A 1 79 ? 11.336 -7.098 5.926 1 96.88 79 MET A O 1
ATOM 624 N N . ALA A 1 80 ? 9.984 -6.254 4.348 1 96.5 80 ALA A N 1
ATOM 625 C CA . ALA A 1 80 ? 8.961 -5.809 5.297 1 96.5 80 ALA A CA 1
ATOM 626 C C . ALA A 1 80 ? 7.633 -5.555 4.59 1 96.5 80 ALA A C 1
ATOM 628 O O . ALA A 1 80 ? 7.582 -5.457 3.361 1 96.5 80 ALA A O 1
ATOM 629 N N . ILE A 1 81 ? 6.57 -5.523 5.426 1 97.06 81 ILE A N 1
ATOM 630 C CA . ILE A 1 81 ? 5.238 -5.27 4.883 1 97.06 81 ILE A CA 1
ATOM 631 C C . ILE A 1 81 ? 4.543 -4.191 5.707 1 97.06 81 ILE A C 1
ATOM 633 O O . ILE A 1 81 ? 4.777 -4.07 6.91 1 97.06 81 ILE A O 1
ATOM 637 N N . ALA A 1 82 ? 3.807 -3.357 5.02 1 96.38 82 ALA A N 1
ATOM 638 C CA . ALA A 1 82 ? 2.826 -2.457 5.617 1 96.38 82 ALA A CA 1
ATOM 639 C C . ALA A 1 82 ? 1.426 -2.729 5.074 1 96.38 82 ALA A C 1
ATOM 641 O O . ALA A 1 82 ? 1.264 -3.053 3.895 1 96.38 82 ALA A O 1
ATOM 642 N N . ALA A 1 83 ? 0.409 -2.582 5.953 1 96.38 83 ALA A N 1
ATOM 643 C CA . ALA A 1 83 ? -0.95 -2.904 5.523 1 96.38 83 ALA A CA 1
ATOM 644 C C . ALA A 1 83 ? -1.902 -1.745 5.805 1 96.38 83 ALA A C 1
ATOM 646 O O . ALA A 1 83 ? -1.796 -1.083 6.84 1 96.38 83 ALA A O 1
ATOM 647 N N . SER A 1 84 ? -2.75 -1.48 4.871 1 96.62 84 SER A N 1
ATOM 648 C CA . SER A 1 84 ? -3.852 -0.537 5.031 1 96.62 84 SER A CA 1
ATOM 649 C C . SER A 1 84 ? -5.195 -1.253 5.047 1 96.62 84 SER A C 1
ATOM 651 O O . SER A 1 84 ? -5.512 -2.012 4.125 1 96.62 84 SER A O 1
ATOM 653 N N . ILE A 1 85 ? -5.953 -1.009 6.113 1 95.69 85 ILE A N 1
ATOM 654 C CA . ILE A 1 85 ? -7.23 -1.691 6.285 1 95.69 85 ILE A CA 1
ATOM 655 C C . ILE A 1 85 ? -8.352 -0.663 6.402 1 95.69 85 ILE A C 1
ATOM 657 O O . ILE A 1 85 ? -8.234 0.308 7.156 1 95.69 85 ILE A O 1
ATOM 661 N N . THR A 1 86 ? -9.328 -0.771 5.613 1 96.5 86 THR A N 1
ATOM 662 C CA . THR A 1 86 ? -10.578 -0.021 5.723 1 96.5 86 THR A CA 1
ATOM 663 C C . THR A 1 86 ? -11.703 -0.91 6.25 1 96.5 86 THR A C 1
ATOM 665 O O . THR A 1 86 ? -11.914 -2.016 5.746 1 96.5 86 THR A O 1
ATOM 668 N N . LEU A 1 87 ? -12.375 -0.507 7.277 1 95.38 87 LEU A N 1
ATOM 669 C CA . LEU A 1 87 ? -13.492 -1.245 7.855 1 95.38 87 LEU A CA 1
ATOM 670 C C . LEU A 1 87 ? -14.703 -0.334 8.055 1 95.38 87 LEU A C 1
ATOM 672 O O . LEU A 1 87 ? -14.555 0.889 8.125 1 95.38 87 LEU A O 1
ATOM 676 N N . ARG A 1 88 ? -15.828 -0.993 8.156 1 93.75 88 ARG A N 1
ATOM 677 C CA . ARG A 1 88 ? -17.047 -0.261 8.5 1 93.75 88 ARG A CA 1
ATOM 678 C C . ARG A 1 88 ? -17.031 0.157 9.969 1 93.75 88 ARG A C 1
ATOM 680 O O . ARG A 1 88 ? -16.391 -0.494 10.797 1 93.75 88 ARG A O 1
ATOM 687 N N . ARG A 1 89 ? -17.75 1.219 10.203 1 89.06 89 ARG A N 1
ATOM 688 C CA . ARG A 1 89 ? -17.828 1.753 11.555 1 89.06 89 ARG A CA 1
ATOM 689 C C . ARG A 1 89 ? -18.422 0.721 12.516 1 89.06 89 ARG A C 1
ATOM 691 O O . ARG A 1 89 ? -18.062 0.7 13.695 1 89.06 89 ARG A O 1
ATOM 698 N N . ASP A 1 90 ? -19.281 -0.178 12.008 1 90.12 90 ASP A N 1
ATOM 699 C CA . ASP A 1 90 ? -19.969 -1.13 12.867 1 90.12 90 ASP A CA 1
ATOM 700 C C . ASP A 1 90 ? -19.219 -2.451 12.945 1 90.12 90 ASP A C 1
ATOM 702 O O . ASP A 1 90 ? -19.719 -3.428 13.508 1 90.12 90 ASP A O 1
ATOM 706 N N . ALA A 1 91 ? -18.016 -2.502 12.352 1 90.69 91 ALA A N 1
ATOM 707 C CA . ALA A 1 91 ? -17.188 -3.701 12.484 1 90.69 91 ALA A CA 1
ATOM 708 C C . ALA A 1 91 ? -16.75 -3.9 13.93 1 90.69 91 ALA A C 1
ATOM 710 O O . ALA A 1 91 ? -16.75 -2.959 14.727 1 90.69 91 ALA A O 1
ATOM 711 N N . GLU A 1 92 ? -16.469 -5.121 14.258 1 90.31 92 GLU A N 1
ATOM 712 C CA . GLU A 1 92 ? -15.953 -5.438 15.586 1 90.31 92 GLU A CA 1
ATOM 713 C C . GLU A 1 92 ? -14.438 -5.254 15.648 1 90.31 92 GLU A C 1
ATOM 715 O O . GLU A 1 92 ? -13.742 -5.441 14.648 1 90.31 92 GLU A O 1
ATOM 720 N N . GLU A 1 93 ? -14.008 -4.871 16.828 1 87.88 93 GLU A N 1
ATOM 721 C CA . GLU A 1 93 ? -12.57 -4.77 17.062 1 87.88 93 GLU A CA 1
ATOM 722 C C . GLU A 1 93 ? -11.852 -6.051 16.641 1 87.88 93 GLU A C 1
ATOM 724 O O . GLU A 1 93 ? -10.758 -5.996 16.078 1 87.88 93 GLU A O 1
ATOM 729 N N . GLU A 1 94 ? -12.461 -7.145 16.891 1 89.88 94 GLU A N 1
ATOM 730 C CA . GLU A 1 94 ? -11.867 -8.445 16.594 1 89.88 94 GLU A CA 1
ATOM 731 C C . GLU A 1 94 ? -11.672 -8.633 15.086 1 89.88 94 GLU A C 1
ATOM 733 O O . GLU A 1 94 ? -10.789 -9.367 14.656 1 89.88 94 GLU A O 1
ATOM 738 N N . ASP A 1 95 ? -12.508 -7.953 14.305 1 91.88 95 ASP A N 1
ATOM 739 C CA . ASP A 1 95 ? -12.359 -8.016 12.852 1 91.88 95 ASP A CA 1
ATOM 740 C C . ASP A 1 95 ? -11.008 -7.441 12.422 1 91.88 95 ASP A C 1
ATOM 742 O O . ASP A 1 95 ? -10.281 -8.07 11.648 1 91.88 95 ASP A O 1
ATOM 746 N N . ALA A 1 96 ? -10.734 -6.316 12.953 1 90.31 96 ALA A N 1
ATOM 747 C CA . ALA A 1 96 ? -9.453 -5.676 12.648 1 90.31 96 ALA A CA 1
ATOM 748 C C . ALA A 1 96 ? -8.289 -6.523 13.141 1 90.31 96 ALA A C 1
ATOM 750 O O . ALA A 1 96 ? -7.281 -6.672 12.445 1 90.31 96 ALA A O 1
ATOM 751 N N . VAL A 1 97 ? -8.438 -7.059 14.273 1 89.5 97 VAL A N 1
ATOM 752 C CA . VAL A 1 97 ? -7.375 -7.844 14.898 1 89.5 97 VAL A CA 1
ATOM 753 C C . VAL A 1 97 ? -7.105 -9.102 14.078 1 89.5 97 VAL A C 1
ATOM 755 O O . VAL A 1 97 ? -5.953 -9.438 13.805 1 89.5 97 VAL A O 1
ATOM 758 N N . GLN A 1 98 ? -8.133 -9.805 13.688 1 93.44 98 GLN A N 1
ATOM 759 C CA . GLN A 1 98 ? -7.984 -11.031 12.906 1 93.44 98 GLN A CA 1
ATOM 760 C C . GLN A 1 98 ? -7.32 -10.758 11.562 1 93.44 98 GLN A C 1
ATOM 762 O O . GLN A 1 98 ? -6.453 -11.516 11.125 1 93.44 98 GLN A O 1
ATOM 767 N N . LEU A 1 99 ? -7.773 -9.703 10.938 1 94.38 99 LEU A N 1
ATOM 768 C CA . LEU A 1 99 ? -7.164 -9.32 9.664 1 94.38 99 LEU A CA 1
ATOM 769 C C . LEU A 1 99 ? -5.668 -9.07 9.836 1 94.38 99 LEU A C 1
ATOM 771 O O . LEU A 1 99 ? -4.855 -9.602 9.078 1 94.38 99 LEU A O 1
ATOM 775 N N . MET A 1 100 ? -5.34 -8.336 10.781 1 92.81 100 MET A N 1
ATOM 776 C CA . MET A 1 100 ? -3.949 -7.957 11.016 1 92.81 100 MET A CA 1
ATOM 777 C C . MET A 1 100 ? -3.115 -9.164 11.422 1 92.81 100 MET A C 1
ATOM 779 O O . MET A 1 100 ? -1.942 -9.266 11.062 1 92.81 100 MET A O 1
ATOM 783 N N . ARG A 1 101 ? -3.67 -10.031 12.234 1 94.31 101 ARG A N 1
ATOM 784 C CA . ARG A 1 101 ? -2.971 -11.25 12.617 1 94.31 101 ARG A CA 1
ATOM 785 C C . ARG A 1 101 ? -2.645 -12.102 11.398 1 94.31 101 ARG A C 1
ATOM 787 O O . ARG A 1 101 ? -1.563 -12.688 11.312 1 94.31 101 ARG A O 1
ATOM 794 N N . GLY A 1 102 ? -3.604 -12.195 10.492 1 97.06 102 GLY A N 1
ATOM 795 C CA . GLY A 1 102 ? -3.346 -12.906 9.25 1 97.06 102 GLY A CA 1
ATOM 796 C C . GLY A 1 102 ? -2.189 -12.32 8.461 1 97.06 102 GLY A C 1
ATOM 797 O O . GLY A 1 102 ? -1.325 -13.055 7.977 1 97.06 102 GLY A O 1
ATOM 798 N N . VAL A 1 103 ? -2.193 -11.008 8.391 1 96.94 103 VAL A N 1
ATOM 799 C CA . VAL A 1 103 ? -1.119 -10.312 7.688 1 96.94 103 VAL A CA 1
ATOM 800 C C . VAL A 1 103 ? 0.214 -10.586 8.383 1 96.94 103 VAL A C 1
ATOM 802 O O . VAL A 1 103 ? 1.192 -10.961 7.734 1 96.94 103 VAL A O 1
ATOM 805 N N . ARG A 1 104 ? 0.262 -10.406 9.648 1 95.12 104 ARG A N 1
ATOM 806 C CA . ARG A 1 104 ? 1.469 -10.57 10.453 1 95.12 104 ARG A CA 1
ATOM 807 C C . ARG A 1 104 ? 2.02 -11.984 10.336 1 95.12 104 ARG A C 1
ATOM 809 O O . ARG A 1 104 ? 3.217 -12.172 10.109 1 95.12 104 ARG A O 1
ATOM 816 N N . ASP A 1 105 ? 1.164 -12.961 10.5 1 96.88 105 ASP A N 1
ATOM 817 C CA . ASP A 1 105 ? 1.602 -14.352 10.492 1 96.88 105 ASP A CA 1
ATOM 818 C C . ASP A 1 105 ? 2.109 -14.766 9.117 1 96.88 105 ASP A C 1
ATOM 820 O O . ASP A 1 105 ? 3.125 -15.453 9 1 96.88 105 ASP A O 1
ATOM 824 N N . ALA A 1 106 ? 1.407 -14.375 8.055 1 97.88 106 ALA A N 1
ATOM 825 C CA . ALA A 1 106 ? 1.884 -14.648 6.699 1 97.88 106 ALA A CA 1
ATOM 826 C C . ALA A 1 106 ? 3.229 -13.977 6.445 1 97.88 106 ALA A C 1
ATOM 828 O O . ALA A 1 106 ? 4.16 -14.602 5.934 1 97.88 106 ALA A O 1
ATOM 829 N N . GLY A 1 107 ? 3.307 -12.68 6.762 1 96.81 107 GLY A N 1
ATOM 830 C CA . GLY A 1 107 ? 4.566 -11.969 6.617 1 96.81 107 GLY A CA 1
ATOM 831 C C . GLY A 1 107 ? 5.719 -12.633 7.34 1 96.81 107 GLY A C 1
ATOM 832 O O . GLY A 1 107 ? 6.801 -12.805 6.773 1 96.81 107 GLY A O 1
ATOM 833 N N . SER A 1 108 ? 5.5 -13 8.562 1 94.94 108 SER A N 1
ATOM 834 C CA . SER A 1 108 ? 6.52 -13.656 9.375 1 94.94 108 SER A CA 1
ATOM 835 C C . SER A 1 108 ? 6.957 -14.977 8.75 1 94.94 108 SER A C 1
ATOM 837 O O . SER A 1 108 ? 8.148 -15.281 8.711 1 94.94 108 SER A O 1
ATOM 839 N N . ARG A 1 109 ? 6.047 -15.719 8.273 1 96.75 109 ARG A N 1
ATOM 840 C CA . ARG A 1 109 ? 6.336 -17.016 7.664 1 96.75 109 ARG A CA 1
ATOM 841 C C . ARG A 1 109 ? 7.297 -16.859 6.492 1 96.75 109 ARG A C 1
ATOM 843 O O . ARG A 1 109 ? 8.148 -17.719 6.266 1 96.75 109 ARG A O 1
ATOM 850 N N . TYR A 1 110 ? 7.18 -15.773 5.793 1 97.19 110 TYR A N 1
ATOM 851 C CA . TYR A 1 110 ? 7.938 -15.648 4.551 1 97.19 110 TYR A CA 1
ATOM 852 C C . TYR A 1 110 ? 9.023 -14.594 4.68 1 97.19 110 TYR A C 1
ATOM 854 O O . TYR A 1 110 ? 9.539 -14.102 3.676 1 97.19 110 TYR A O 1
ATOM 862 N N . GLY A 1 111 ? 9.312 -14.164 5.875 1 94.5 111 GLY A N 1
ATOM 863 C CA . GLY A 1 111 ? 10.484 -13.359 6.164 1 94.5 111 GLY A CA 1
ATOM 864 C C . GLY A 1 111 ? 10.273 -11.875 5.93 1 94.5 111 GLY A C 1
ATOM 865 O O . GLY A 1 111 ? 11.227 -11.141 5.668 1 94.5 111 GLY A O 1
ATOM 866 N N . ALA A 1 112 ? 9.125 -11.422 5.918 1 95.88 112 ALA A N 1
ATOM 867 C CA . ALA A 1 112 ? 8.781 -10.008 5.777 1 95.88 112 ALA A CA 1
ATOM 868 C C . ALA A 1 112 ? 7.855 -9.555 6.902 1 95.88 112 ALA A C 1
ATOM 870 O O . ALA A 1 112 ? 6.633 -9.594 6.762 1 95.88 112 ALA A O 1
ATOM 871 N N . PRO A 1 113 ? 8.43 -9.047 7.977 1 94 113 PRO A N 1
ATOM 872 C CA . PRO A 1 113 ? 7.598 -8.664 9.117 1 94 113 PRO A CA 1
ATOM 873 C C . PRO A 1 113 ? 6.664 -7.496 8.805 1 94 113 PRO A C 1
ATOM 875 O O . PRO A 1 113 ? 6.992 -6.645 7.973 1 94 113 PRO A O 1
ATOM 878 N N . LEU A 1 114 ? 5.465 -7.516 9.414 1 94.81 114 LEU A N 1
ATOM 879 C CA . LEU A 1 114 ? 4.586 -6.352 9.414 1 94.81 114 LEU A CA 1
ATOM 880 C C . LEU A 1 114 ? 5.18 -5.223 10.25 1 94.81 114 LEU A C 1
ATOM 882 O O . LEU A 1 114 ? 5.367 -5.367 11.461 1 94.81 114 LEU A O 1
ATOM 886 N N . VAL A 1 115 ? 5.465 -4.043 9.586 1 93.75 115 VAL A N 1
ATOM 887 C CA . VAL A 1 115 ? 6.211 -3.016 10.305 1 93.75 115 VAL A CA 1
ATOM 888 C C . VAL A 1 115 ? 5.355 -1.763 10.461 1 93.75 115 VAL A C 1
ATOM 890 O O . VAL A 1 115 ? 5.715 -0.843 11.195 1 93.75 115 VAL A O 1
ATOM 893 N N . GLY A 1 116 ? 4.262 -1.694 9.805 1 90.75 116 GLY A N 1
ATOM 894 C CA . GLY A 1 116 ? 3.404 -0.52 9.852 1 90.75 116 GLY A CA 1
ATOM 895 C C . GLY A 1 116 ? 2.068 -0.728 9.164 1 90.75 116 GLY A C 1
ATOM 896 O O . GLY A 1 116 ? 1.816 -1.791 8.602 1 90.75 116 GLY A O 1
ATOM 897 N N . GLY A 1 117 ? 1.265 0.285 9.289 1 90.06 117 GLY A N 1
ATOM 898 C CA . GLY A 1 117 ? -0.038 0.186 8.648 1 90.06 117 GLY A CA 1
ATOM 899 C C . GLY A 1 117 ? -0.911 1.404 8.883 1 90.06 117 GLY A C 1
ATOM 900 O O . GLY A 1 117 ? -0.439 2.426 9.391 1 90.06 117 GLY A O 1
ATOM 901 N N . ASP A 1 118 ? -2.078 1.291 8.32 1 90.5 118 ASP A N 1
ATOM 902 C CA . ASP A 1 118 ? -3.115 2.316 8.398 1 90.5 118 ASP A CA 1
ATOM 903 C C . ASP A 1 118 ? -4.492 1.692 8.609 1 90.5 118 ASP A C 1
ATOM 905 O O . ASP A 1 118 ? -4.766 0.594 8.125 1 90.5 118 ASP A O 1
ATOM 909 N N . LEU A 1 119 ? -5.227 2.285 9.422 1 91.06 119 LEU A N 1
ATOM 910 C CA . LEU A 1 119 ? -6.609 1.882 9.656 1 91.06 119 LEU A CA 1
ATOM 911 C C . LEU A 1 119 ? -7.574 3.006 9.281 1 91.06 119 LEU A C 1
ATOM 913 O O . LEU A 1 119 ? -7.461 4.117 9.805 1 91.06 119 LEU A O 1
ATOM 917 N N . ASN A 1 120 ? -8.469 2.703 8.445 1 93.12 120 ASN A N 1
ATOM 918 C CA . ASN A 1 120 ? -9.391 3.689 7.898 1 93.12 120 ASN A CA 1
ATOM 919 C C . ASN A 1 120 ? -10.844 3.246 8.047 1 93.12 120 ASN A C 1
ATOM 921 O O . ASN A 1 120 ? -11.117 2.061 8.242 1 93.12 120 ASN A O 1
ATOM 925 N N . GLU A 1 121 ? -11.688 4.227 7.988 1 93.75 121 GLU A N 1
ATOM 926 C CA . GLU A 1 121 ? -13.125 3.973 8.023 1 93.75 121 GLU A CA 1
ATOM 927 C C . GLU A 1 121 ? -13.734 4.102 6.629 1 93.75 121 GLU A C 1
ATOM 929 O O . GLU A 1 121 ? -13.383 5.008 5.871 1 93.75 121 GLU A O 1
ATOM 934 N N . GLY A 1 122 ? -14.609 3.174 6.289 1 95.19 122 GLY A N 1
ATOM 935 C CA . GLY A 1 122 ? -15.336 3.191 5.027 1 95.19 122 GLY A CA 1
ATOM 936 C C . GLY A 1 122 ? -16.609 2.381 5.07 1 95.19 122 GLY A C 1
ATOM 937 O O . GLY A 1 122 ? -17.062 1.956 6.141 1 95.19 122 GLY A O 1
ATOM 938 N N . GLU A 1 123 ? -17.234 2.244 3.869 1 95.19 123 GLU A N 1
ATOM 939 C CA . GLU A 1 123 ? -18.531 1.581 3.785 1 95.19 123 GLU A CA 1
ATOM 940 C C . GLU A 1 123 ? -18.375 0.096 3.471 1 95.19 123 GLU A C 1
ATOM 942 O O . GLU A 1 123 ? -19.344 -0.658 3.504 1 95.19 123 GLU A O 1
ATOM 947 N N . GLU A 1 124 ? -17.188 -0.323 3.096 1 95.06 124 GLU A N 1
ATOM 948 C CA . GLU A 1 124 ? -16.875 -1.734 2.898 1 95.06 124 GLU A CA 1
ATOM 949 C C . GLU A 1 124 ? -15.461 -2.051 3.369 1 95.06 124 GLU A C 1
ATOM 951 O O . GLU A 1 124 ? -14.617 -1.155 3.477 1 95.06 124 GLU A O 1
ATOM 956 N N . GLY A 1 125 ? -15.297 -3.383 3.66 1 96.5 125 GLY A N 1
ATOM 957 C CA . GLY A 1 125 ? -13.953 -3.812 4.012 1 96.5 125 GLY A CA 1
ATOM 958 C C . GLY A 1 125 ? -13.008 -3.857 2.824 1 96.5 125 GLY A C 1
ATOM 959 O O . GLY A 1 125 ? -13.367 -4.375 1.763 1 96.5 125 GLY A O 1
ATOM 960 N N . VAL A 1 126 ? -11.836 -3.232 2.936 1 98.06 126 VAL A N 1
ATOM 961 C CA . VAL A 1 126 ? -10.758 -3.285 1.951 1 98.06 126 VAL A CA 1
ATOM 962 C C . VAL A 1 126 ? -9.422 -3.492 2.658 1 98.06 126 VAL A C 1
ATOM 964 O O . VAL A 1 126 ? -9.188 -2.932 3.732 1 98.06 126 VAL A O 1
ATOM 967 N N . ILE A 1 127 ? -8.617 -4.355 2.125 1 97.94 127 ILE A N 1
ATOM 968 C CA . ILE A 1 127 ? -7.27 -4.531 2.65 1 97.94 127 ILE A CA 1
ATOM 969 C C . ILE A 1 127 ? -6.25 -4.395 1.519 1 97.94 127 ILE A C 1
ATOM 971 O O . ILE A 1 127 ? -6.434 -4.957 0.438 1 97.94 127 ILE A O 1
ATOM 975 N N . ASP A 1 128 ? -5.254 -3.605 1.71 1 98.19 128 ASP A N 1
ATOM 976 C CA . ASP A 1 128 ? -4.105 -3.473 0.822 1 98.19 128 ASP A CA 1
ATOM 977 C C . ASP A 1 128 ? -2.799 -3.723 1.573 1 98.19 128 ASP A C 1
ATOM 979 O O . ASP A 1 128 ? -2.629 -3.262 2.703 1 98.19 128 ASP A O 1
ATOM 983 N N . VAL A 1 129 ? -1.96 -4.496 0.963 1 98.25 129 VAL A N 1
ATOM 984 C CA . VAL A 1 129 ? -0.659 -4.82 1.539 1 98.25 129 VAL A CA 1
ATOM 985 C C . VAL A 1 129 ? 0.453 -4.312 0.624 1 98.25 129 VAL A C 1
ATOM 987 O O . VAL A 1 129 ? 0.439 -4.57 -0.582 1 98.25 129 VAL A O 1
ATOM 990 N N . ALA A 1 130 ? 1.355 -3.566 1.173 1 98.31 130 ALA A N 1
ATOM 991 C CA . ALA A 1 130 ? 2.555 -3.117 0.47 1 98.31 130 ALA A CA 1
ATOM 992 C C . ALA A 1 130 ? 3.787 -3.883 0.942 1 98.31 130 ALA A C 1
ATOM 994 O O . ALA A 1 130 ? 3.951 -4.129 2.139 1 98.31 130 ALA A O 1
ATOM 995 N N . VAL A 1 131 ? 4.582 -4.285 0.016 1 98.38 131 VAL A N 1
ATOM 996 C CA . VAL A 1 131 ? 5.812 -5.016 0.311 1 98.38 131 VAL A CA 1
ATOM 997 C C . VAL A 1 131 ? 7.016 -4.223 -0.189 1 98.38 131 VAL A C 1
ATOM 999 O O . VAL A 1 131 ? 7.016 -3.721 -1.316 1 98.38 131 VAL A O 1
ATOM 1002 N N . ILE A 1 132 ? 7.988 -4.035 0.65 1 97.5 132 ILE A N 1
ATOM 1003 C CA . ILE A 1 132 ? 9.312 -3.6 0.223 1 97.5 132 ILE A CA 1
ATOM 1004 C C . ILE A 1 132 ? 10.273 -4.781 0.244 1 97.5 132 ILE A C 1
ATOM 1006 O O . ILE A 1 132 ? 10.227 -5.621 1.147 1 97.5 132 ILE A O 1
ATOM 1010 N N . GLY A 1 133 ? 11.031 -4.906 -0.761 1 96.88 133 GLY A N 1
ATOM 1011 C CA . GLY A 1 133 ? 12.016 -5.98 -0.873 1 96.88 133 GLY A CA 1
ATOM 1012 C C . GLY A 1 133 ? 13.25 -5.574 -1.645 1 96.88 133 GLY A C 1
ATOM 1013 O O . GLY A 1 133 ? 13.422 -4.402 -1.99 1 96.88 133 GLY A O 1
ATOM 1014 N N . ALA A 1 134 ? 14.172 -6.52 -1.794 1 95.81 134 ALA A N 1
ATOM 1015 C CA . ALA A 1 134 ? 15.398 -6.336 -2.559 1 95.81 134 ALA A CA 1
ATOM 1016 C C . ALA A 1 134 ? 15.539 -7.402 -3.641 1 95.81 134 ALA A C 1
ATOM 1018 O O . ALA A 1 134 ? 14.938 -8.477 -3.543 1 95.81 134 ALA A O 1
ATOM 1019 N N . ALA A 1 135 ? 16.172 -7.09 -4.668 1 94.81 135 ALA A N 1
ATOM 1020 C CA . ALA A 1 135 ? 16.469 -8.047 -5.73 1 94.81 135 ALA A CA 1
ATOM 1021 C C . ALA A 1 135 ? 17.906 -7.863 -6.234 1 94.81 135 ALA A C 1
ATOM 1023 O O . ALA A 1 135 ? 18.516 -6.812 -6.023 1 94.81 135 ALA A O 1
ATOM 1024 N N . GLU A 1 136 ? 18.453 -8.914 -6.84 1 93.19 136 GLU A N 1
ATOM 1025 C CA . GLU A 1 136 ? 19.781 -8.852 -7.422 1 93.19 136 GLU A CA 1
ATOM 1026 C C . GLU A 1 136 ? 19.719 -8.445 -8.891 1 93.19 136 GLU A C 1
ATOM 1028 O O . GLU A 1 136 ? 20.688 -7.871 -9.422 1 93.19 136 GLU A O 1
ATOM 1033 N N . ARG A 1 137 ? 18.688 -8.695 -9.5 1 93.81 137 ARG A N 1
ATOM 1034 C CA . ARG A 1 137 ? 18.484 -8.344 -10.898 1 93.81 137 ARG A CA 1
ATOM 1035 C C . ARG A 1 137 ? 17 -8.172 -11.211 1 93.81 137 ARG A C 1
ATOM 1037 O O . ARG A 1 137 ? 16.141 -8.648 -10.461 1 93.81 137 ARG A O 1
ATOM 1044 N N . GLU A 1 138 ? 16.75 -7.477 -12.266 1 95.12 138 GLU A N 1
ATOM 1045 C CA . GLU A 1 138 ? 15.383 -7.355 -12.75 1 95.12 138 GLU A CA 1
ATOM 1046 C C . GLU A 1 138 ? 14.969 -8.578 -13.562 1 95.12 138 GLU A C 1
ATOM 1048 O O . GLU A 1 138 ? 15.766 -9.117 -14.336 1 95.12 138 GLU A O 1
ATOM 1053 N N . VAL A 1 139 ? 13.82 -9.07 -13.344 1 96.31 139 VAL A N 1
ATOM 1054 C CA . VAL A 1 139 ? 13.25 -10.164 -14.117 1 96.31 139 VAL A CA 1
ATOM 1055 C C . VAL A 1 139 ? 11.938 -9.719 -14.758 1 96.31 139 VAL A C 1
ATOM 1057 O O . VAL A 1 139 ? 11.055 -9.195 -14.078 1 96.31 139 VAL A O 1
ATOM 1060 N N . GLY A 1 140 ? 11.805 -9.875 -16.078 1 95.94 140 GLY A N 1
ATOM 1061 C CA . GLY A 1 140 ? 10.609 -9.477 -16.812 1 95.94 140 GLY A CA 1
ATOM 1062 C C . GLY A 1 140 ? 9.664 -10.633 -17.078 1 95.94 140 GLY A C 1
ATOM 1063 O O . GLY A 1 140 ? 9.766 -11.688 -16.438 1 95.94 140 GLY A O 1
ATOM 1064 N N . ARG A 1 141 ? 8.68 -10.43 -17.969 1 96.56 141 ARG A N 1
ATOM 1065 C CA . ARG A 1 141 ? 7.633 -11.398 -18.266 1 96.56 141 ARG A CA 1
ATOM 1066 C C . ARG A 1 141 ? 7.777 -11.961 -19.672 1 96.56 141 ARG A C 1
ATOM 1068 O O . ARG A 1 141 ? 6.891 -12.664 -20.156 1 96.56 141 ARG A O 1
ATOM 1075 N N . ARG A 1 142 ? 8.945 -11.664 -20.391 1 96.19 142 ARG A N 1
ATOM 1076 C CA . ARG A 1 142 ? 9.094 -12.031 -21.797 1 96.19 142 ARG A CA 1
ATOM 1077 C C . ARG A 1 142 ? 10.023 -13.227 -21.953 1 96.19 142 ARG A C 1
ATOM 1079 O O . ARG A 1 142 ? 11.242 -13.086 -21.906 1 96.19 142 ARG A O 1
ATOM 1086 N N . PRO A 1 143 ? 9.391 -14.336 -22.234 1 98 143 PRO A N 1
ATOM 1087 C CA . PRO A 1 143 ? 10.25 -15.492 -22.531 1 98 143 PRO A CA 1
ATOM 1088 C C . PRO A 1 143 ? 11.031 -15.336 -23.828 1 98 143 PRO A C 1
ATOM 1090 O O . PRO A 1 143 ? 10.695 -14.477 -24.656 1 98 143 PRO A O 1
ATOM 1093 N N . ARG A 1 144 ? 12.055 -16.078 -23.969 1 97.06 144 ARG A N 1
ATOM 1094 C CA . ARG A 1 144 ? 12.852 -16.109 -25.188 1 97.06 144 ARG A CA 1
ATOM 1095 C C . ARG A 1 144 ? 12.602 -17.391 -25.969 1 97.06 144 ARG A C 1
ATOM 1097 O O . ARG A 1 144 ? 12.469 -18.469 -25.391 1 97.06 144 ARG A O 1
ATOM 1104 N N . PRO A 1 145 ? 12.531 -17.156 -27.359 1 97.88 145 PRO A N 1
ATOM 1105 C CA . PRO A 1 145 ? 12.469 -18.406 -28.141 1 97.88 145 PRO A CA 1
ATOM 1106 C C . PRO A 1 145 ? 13.57 -19.391 -27.766 1 97.88 145 PRO A C 1
ATOM 1108 O O . PRO A 1 145 ? 14.727 -19 -27.609 1 97.88 145 PRO A O 1
ATOM 1111 N N . GLY A 1 146 ? 13.18 -20.625 -27.594 1 98 146 GLY A N 1
ATOM 1112 C CA . GLY A 1 146 ? 14.109 -21.641 -27.141 1 98 146 GLY A CA 1
ATOM 1113 C C . GLY A 1 146 ? 13.961 -21.984 -25.672 1 98 146 GLY A C 1
ATOM 1114 O O . GLY A 1 146 ? 14.438 -23.016 -25.219 1 98 146 GLY A O 1
ATOM 1115 N N . ASP A 1 147 ? 13.273 -21.125 -24.938 1 98.31 147 ASP A N 1
ATOM 1116 C CA . ASP A 1 147 ? 13.023 -21.375 -23.531 1 98.31 147 ASP A CA 1
ATOM 1117 C C . ASP A 1 147 ? 12.031 -22.516 -23.328 1 98.31 147 ASP A C 1
ATOM 1119 O O . ASP A 1 147 ? 11.289 -22.859 -24.25 1 98.31 147 ASP A O 1
ATOM 1123 N N . SER A 1 148 ? 12.109 -23.062 -22.141 1 98.19 148 SER A N 1
ATOM 1124 C CA . SER A 1 148 ? 11.062 -23.938 -21.625 1 98.19 148 SER A CA 1
ATOM 1125 C C . SER A 1 148 ? 10.281 -23.25 -20.5 1 98.19 148 SER A C 1
ATOM 1127 O O . SER A 1 148 ? 10.867 -22.547 -19.672 1 98.19 148 SER A O 1
ATOM 1129 N N . LEU A 1 149 ? 8.977 -23.406 -20.562 1 98.44 149 LEU A N 1
ATOM 1130 C CA . LEU A 1 149 ? 8.219 -23.016 -19.375 1 98.44 149 LEU A CA 1
ATOM 1131 C C . LEU A 1 149 ? 8.125 -24.156 -18.375 1 98.44 149 LEU A C 1
ATOM 1133 O O . LEU A 1 149 ? 7.801 -25.281 -18.75 1 98.44 149 LEU A O 1
ATOM 1137 N N . VAL A 1 150 ? 8.469 -23.859 -17.125 1 97.94 150 VAL A N 1
ATOM 1138 C CA . VAL A 1 150 ? 8.414 -24.875 -16.062 1 97.94 150 VAL A CA 1
ATOM 1139 C C . VAL A 1 150 ? 7.594 -24.344 -14.891 1 97.94 150 VAL A C 1
ATOM 1141 O O . VAL A 1 150 ? 7.52 -23.125 -14.672 1 97.94 150 VAL A O 1
ATOM 1144 N N . THR A 1 151 ? 6.922 -25.188 -14.18 1 98.19 151 THR A N 1
ATOM 1145 C CA . THR A 1 151 ? 6.148 -24.875 -12.984 1 98.19 151 THR A CA 1
ATOM 1146 C C . THR A 1 151 ? 6.023 -26.109 -12.086 1 98.19 151 THR A C 1
ATOM 1148 O O . THR A 1 151 ? 6.633 -27.141 -12.359 1 98.19 151 THR A O 1
ATOM 1151 N N . LEU A 1 152 ? 5.441 -25.922 -10.938 1 97.62 152 LEU A N 1
ATOM 1152 C CA . LEU A 1 152 ? 5.062 -27.047 -10.086 1 97.62 152 LEU A CA 1
ATOM 1153 C C . LEU A 1 152 ? 3.752 -27.672 -10.562 1 97.62 152 LEU A C 1
ATOM 1155 O O . LEU A 1 152 ? 2.816 -26.953 -10.922 1 97.62 152 LEU A O 1
ATOM 1159 N N . PRO A 1 153 ? 3.701 -29.016 -10.633 1 97.69 153 PRO A N 1
ATOM 1160 C CA . PRO A 1 153 ? 2.49 -29.672 -11.125 1 97.69 153 PRO A CA 1
ATOM 1161 C C . PRO A 1 153 ? 1.372 -29.703 -10.086 1 97.69 153 PRO A C 1
ATOM 1163 O O . PRO A 1 153 ? 0.901 -30.781 -9.727 1 97.69 153 PRO A O 1
ATOM 1166 N N . LEU A 1 154 ? 0.848 -28.5 -9.719 1 97.88 154 LEU A N 1
ATOM 1167 C CA . LEU A 1 154 ? -0.118 -28.391 -8.633 1 97.88 154 LEU A CA 1
ATOM 1168 C C . LEU A 1 154 ? -1.3 -27.516 -9.047 1 97.88 154 LEU A C 1
ATOM 1170 O O . LEU A 1 154 ? -2.053 -27.031 -8.195 1 97.88 154 LEU A O 1
ATOM 1174 N N . PHE A 1 155 ? -1.475 -27.297 -10.367 1 98.12 155 PHE A N 1
ATOM 1175 C CA . PHE A 1 155 ? -2.598 -26.5 -10.844 1 98.12 155 PHE A CA 1
ATOM 1176 C C . PHE A 1 155 ? -3.881 -27.328 -10.852 1 98.12 155 PHE A C 1
ATOM 1178 O O . PHE A 1 155 ? -3.838 -28.547 -11.008 1 98.12 155 PHE A O 1
ATOM 1185 N N . GLY A 1 156 ? -4.969 -26.641 -10.672 1 98 156 GLY A N 1
ATOM 1186 C CA . GLY A 1 156 ? -6.266 -27.266 -10.867 1 98 156 GLY A CA 1
ATOM 1187 C C . GLY A 1 156 ? -7.062 -27.406 -9.586 1 98 156 GLY A C 1
ATOM 1188 O O . GLY A 1 156 ? -8.297 -27.438 -9.609 1 98 156 GLY A O 1
ATOM 1189 N N . TYR A 1 157 ? -6.402 -27.531 -8.414 1 98.38 157 TYR A N 1
ATOM 1190 C CA . TYR A 1 157 ? -7.113 -27.625 -7.148 1 98.38 157 TYR A CA 1
ATOM 1191 C C . TYR A 1 157 ? -8.039 -26.422 -6.953 1 98.38 157 TYR A C 1
ATOM 1193 O O . TYR A 1 157 ? -9.219 -26.578 -6.656 1 98.38 157 TYR A O 1
ATOM 1201 N N . ASN A 1 158 ? -7.496 -25.234 -7.117 1 97.38 158 ASN A N 1
ATOM 1202 C CA . ASN A 1 158 ? -8.273 -24.016 -6.926 1 97.38 158 ASN A CA 1
ATOM 1203 C C . ASN A 1 158 ? -9.406 -23.906 -7.941 1 97.38 158 ASN A C 1
ATOM 1205 O O . ASN A 1 158 ? -10.492 -23.422 -7.613 1 97.38 158 ASN A O 1
ATOM 1209 N N . GLY A 1 159 ? -9.109 -24.312 -9.203 1 96.56 159 GLY A N 1
ATOM 1210 C CA . GLY A 1 159 ? -10.156 -24.328 -10.211 1 96.56 159 GLY A CA 1
ATOM 1211 C C . GLY A 1 159 ? -11.352 -25.172 -9.82 1 96.56 159 GLY A C 1
ATOM 1212 O O . GLY A 1 159 ? -12.5 -24.766 -10.016 1 96.56 159 GLY A O 1
ATOM 1213 N N . LEU A 1 160 ? -11.102 -26.375 -9.312 1 97.69 160 LEU A N 1
ATOM 1214 C CA . LEU A 1 160 ? -12.172 -27.234 -8.828 1 97.69 160 LEU A CA 1
ATOM 1215 C C . LEU A 1 160 ? -12.891 -26.594 -7.645 1 97.69 160 LEU A C 1
ATOM 1217 O O . LEU A 1 160 ? -14.125 -26.625 -7.582 1 97.69 160 LEU A O 1
ATOM 1221 N N . ALA A 1 161 ? -12.148 -26.016 -6.73 1 97.69 161 ALA A N 1
ATOM 1222 C CA . ALA A 1 161 ? -12.727 -25.422 -5.527 1 97.69 161 ALA A CA 1
ATOM 1223 C C . ALA A 1 161 ? -13.633 -24.25 -5.879 1 97.69 161 ALA A C 1
ATOM 1225 O O . ALA A 1 161 ? -14.734 -24.125 -5.332 1 97.69 161 ALA A O 1
ATOM 1226 N N . PHE A 1 162 ? -13.227 -23.391 -6.789 1 95.12 162 PHE A N 1
ATOM 1227 C CA . PHE A 1 162 ? -14.031 -22.25 -7.191 1 95.12 162 PHE A CA 1
ATOM 1228 C C . PHE A 1 162 ? -15.398 -22.703 -7.707 1 95.12 162 PHE A C 1
ATOM 1230 O O . PHE A 1 162 ? -16.406 -22.047 -7.477 1 95.12 162 PHE A O 1
ATOM 1237 N N . LYS A 1 163 ? -15.422 -23.828 -8.352 1 94.19 163 LYS A N 1
ATOM 1238 C CA . LYS A 1 163 ? -16.625 -24.281 -9.031 1 94.19 163 LYS A CA 1
ATOM 1239 C C . LYS A 1 163 ? -17.5 -25.125 -8.094 1 94.19 163 LYS A C 1
ATOM 1241 O O . LYS A 1 163 ? -18.719 -25.219 -8.273 1 94.19 163 LYS A O 1
ATOM 1246 N N . LEU A 1 164 ? -16.859 -25.766 -7.105 1 96.62 164 LEU A N 1
ATOM 1247 C CA . LEU A 1 164 ? -17.594 -26.875 -6.523 1 96.62 164 LEU A CA 1
ATOM 1248 C C . LEU A 1 164 ? -17.547 -26.828 -5 1 96.62 164 LEU A C 1
ATOM 1250 O O . LEU A 1 164 ? -18.031 -27.734 -4.324 1 96.62 164 LEU A O 1
ATOM 1254 N N . TRP A 1 165 ? -17 -25.75 -4.324 1 95.62 165 TRP A N 1
ATOM 1255 C CA . TRP A 1 165 ? -16.766 -25.734 -2.885 1 95.62 165 TRP A CA 1
ATOM 1256 C C . TRP A 1 165 ? -18.078 -25.859 -2.113 1 95.62 165 TRP A C 1
ATOM 1258 O O . TRP A 1 165 ? -18.094 -26.391 -0.999 1 95.62 165 TRP A O 1
ATOM 1268 N N . ARG A 1 166 ? -19.141 -25.469 -2.703 1 95.5 166 ARG A N 1
ATOM 1269 C CA . ARG A 1 166 ? -20.422 -25.531 -1.996 1 95.5 166 ARG A CA 1
ATOM 1270 C C . ARG A 1 166 ? -21.031 -26.922 -2.08 1 95.5 166 ARG A C 1
ATOM 1272 O O . ARG A 1 166 ? -21.562 -27.438 -1.095 1 95.5 166 ARG A O 1
ATOM 1279 N N . GLU A 1 167 ? -20.906 -27.547 -3.223 1 95.69 167 GLU A N 1
ATOM 1280 C CA . GLU A 1 167 ? -21.688 -28.75 -3.508 1 95.69 167 GLU A CA 1
ATOM 1281 C C . GLU A 1 167 ? -20.859 -30.016 -3.277 1 95.69 167 GLU A C 1
ATOM 1283 O O . GLU A 1 167 ? -21.406 -31.078 -3.021 1 95.69 167 GLU A O 1
ATOM 1288 N N . ARG A 1 168 ? -19.609 -29.828 -3.504 1 95.06 168 ARG A N 1
ATOM 1289 C CA . ARG A 1 168 ? -18.781 -31.031 -3.467 1 95.06 168 ARG A CA 1
ATOM 1290 C C . ARG A 1 168 ? -17.594 -30.844 -2.518 1 95.06 168 ARG A C 1
ATOM 1292 O O . ARG A 1 168 ? -16.469 -31.219 -2.844 1 95.06 168 ARG A O 1
ATOM 1299 N N . ALA A 1 169 ? -17.812 -30.25 -1.406 1 90.25 169 ALA A N 1
ATOM 1300 C CA . ALA A 1 169 ? -16.766 -29.953 -0.433 1 90.25 169 ALA A CA 1
ATOM 1301 C C . ALA A 1 169 ? -16.156 -31.234 0.113 1 90.25 169 ALA A C 1
ATOM 1303 O O . ALA A 1 169 ? -15.016 -31.219 0.593 1 90.25 169 ALA A O 1
ATOM 1304 N N . GLY A 1 170 ? -16.828 -32.312 -0.016 1 93.69 170 GLY A N 1
ATOM 1305 C CA . GLY A 1 170 ? -16.359 -33.594 0.514 1 93.69 170 GLY A CA 1
ATOM 1306 C C . GLY A 1 170 ? -15.328 -34.25 -0.375 1 93.69 170 GLY A C 1
ATOM 1307 O O . GLY A 1 170 ? -14.609 -35.156 0.069 1 93.69 170 GLY A O 1
ATOM 1308 N N . ASN A 1 171 ? -15.328 -33.906 -1.683 1 97.25 171 ASN A N 1
ATOM 1309 C CA . ASN A 1 171 ? -14.297 -34.438 -2.564 1 97.25 171 ASN A CA 1
ATOM 1310 C C . ASN A 1 171 ? -12.906 -33.969 -2.131 1 97.25 171 ASN A C 1
ATOM 1312 O O . ASN A 1 171 ? -12.672 -32.781 -1.926 1 97.25 171 ASN A O 1
ATOM 1316 N N . PRO A 1 172 ? -11.969 -34.906 -2.012 1 98.12 172 PRO A N 1
ATOM 1317 C CA . PRO A 1 172 ? -10.648 -34.562 -1.477 1 98.12 172 PRO A CA 1
ATOM 1318 C C . PRO A 1 172 ? -9.938 -33.469 -2.299 1 98.12 172 PRO A C 1
ATOM 1320 O O . PRO A 1 172 ? -9.266 -32.625 -1.738 1 98.12 172 PRO A O 1
ATOM 1323 N N . ALA A 1 173 ? -9.992 -33.5 -3.604 1 98.19 173 ALA A N 1
ATOM 1324 C CA . ALA A 1 173 ? -9.344 -32.5 -4.457 1 98.19 173 ALA A CA 1
ATOM 1325 C C . ALA A 1 173 ? -9.977 -31.141 -4.27 1 98.19 173 ALA A C 1
ATOM 1327 O O . ALA A 1 173 ? -9.281 -30.125 -4.234 1 98.19 173 ALA A O 1
ATOM 1328 N N . VAL A 1 174 ? -11.297 -31.125 -4.141 1 98.19 174 VAL A N 1
ATOM 1329 C CA . VAL A 1 174 ? -12.023 -29.875 -3.906 1 98.19 174 VAL A CA 1
ATOM 1330 C C . VAL A 1 174 ? -11.656 -29.312 -2.533 1 98.19 174 VAL A C 1
ATOM 1332 O O . VAL A 1 174 ? -11.398 -28.125 -2.393 1 98.19 174 VAL A O 1
ATOM 1335 N N . ALA A 1 175 ? -11.602 -30.203 -1.539 1 98.31 175 ALA A N 1
ATOM 1336 C CA . ALA A 1 175 ? -11.25 -29.797 -0.181 1 98.31 175 ALA A CA 1
ATOM 1337 C C . ALA A 1 175 ? -9.844 -29.203 -0.133 1 98.31 175 ALA A C 1
ATOM 1339 O O . ALA A 1 175 ? -9.602 -28.219 0.568 1 98.31 175 ALA A O 1
ATOM 1340 N N . ARG A 1 176 ? -8.961 -29.844 -0.854 1 98.19 176 ARG A N 1
ATOM 1341 C CA . ARG A 1 176 ? -7.602 -29.312 -0.919 1 98.19 176 ARG A CA 1
ATOM 1342 C C . ARG A 1 176 ? -7.574 -27.938 -1.573 1 98.19 176 ARG A C 1
ATOM 1344 O O . ARG A 1 176 ? -6.855 -27.047 -1.121 1 98.19 176 ARG A O 1
ATOM 1351 N N . GLY A 1 177 ? -8.336 -27.781 -2.629 1 98.06 177 GLY A N 1
ATOM 1352 C CA . GLY A 1 177 ? -8.445 -26.469 -3.26 1 98.06 177 GLY A CA 1
ATOM 1353 C C . GLY A 1 177 ? -8.969 -25.391 -2.328 1 98.06 177 GLY A C 1
ATOM 1354 O O . GLY A 1 177 ? -8.492 -24.266 -2.344 1 98.06 177 GLY A O 1
ATOM 1355 N N . VAL A 1 178 ? -9.914 -25.766 -1.502 1 97.94 178 VAL A N 1
ATOM 1356 C CA . VAL A 1 178 ? -10.484 -24.828 -0.532 1 97.94 178 VAL A CA 1
ATOM 1357 C C . VAL A 1 178 ? -9.414 -24.391 0.464 1 97.94 178 VAL A C 1
ATOM 1359 O O . VAL A 1 178 ? -9.305 -23.219 0.792 1 97.94 178 VAL A O 1
ATOM 1362 N N . GLU A 1 179 ? -8.641 -25.344 0.894 1 97.69 179 GLU A N 1
ATOM 1363 C CA . GLU A 1 179 ? -7.559 -25.031 1.823 1 97.69 179 GLU A CA 1
ATOM 1364 C C . GLU A 1 179 ? -6.516 -24.125 1.17 1 97.69 179 GLU A C 1
ATOM 1366 O O . GLU A 1 179 ? -6.004 -23.203 1.802 1 97.69 179 GLU A O 1
ATOM 1371 N N . MET A 1 180 ? -6.223 -24.391 -0.083 1 97.75 180 MET A N 1
ATOM 1372 C CA . MET A 1 180 ? -5.254 -23.578 -0.819 1 97.75 180 MET A CA 1
ATOM 1373 C C . MET A 1 180 ? -5.773 -22.172 -1.025 1 97.75 180 MET A C 1
ATOM 1375 O O . MET A 1 180 ? -5 -21.203 -1.018 1 97.75 180 MET A O 1
ATOM 1379 N N . LEU A 1 181 ? -7.094 -22.062 -1.196 1 97.19 181 LEU A N 1
ATOM 1380 C CA . LEU A 1 181 ? -7.699 -20.75 -1.375 1 97.19 181 LEU A CA 1
ATOM 1381 C C . LEU A 1 181 ? -7.715 -19.969 -0.061 1 97.19 181 LEU A C 1
ATOM 1383 O O . LEU A 1 181 ? -7.52 -18.75 -0.05 1 97.19 181 LEU A O 1
ATOM 1387 N N . ARG A 1 182 ? -7.887 -20.672 1.056 1 97 182 ARG A N 1
ATOM 1388 C CA . ARG A 1 182 ? -7.949 -20.047 2.377 1 97 182 ARG A CA 1
ATOM 1389 C C . ARG A 1 182 ? -6.574 -19.562 2.822 1 97 182 ARG A C 1
ATOM 1391 O O . ARG A 1 182 ? -6.418 -18.422 3.25 1 97 182 ARG A O 1
ATOM 1398 N N . ARG A 1 183 ? -5.641 -20.5 2.684 1 97.81 183 ARG A N 1
ATOM 1399 C CA . ARG A 1 183 ? -4.289 -20.219 3.158 1 97.81 183 ARG A CA 1
ATOM 1400 C C . ARG A 1 183 ? -3.244 -20.734 2.172 1 97.81 183 ARG A C 1
ATOM 1402 O O . ARG A 1 183 ? -2.525 -21.688 2.465 1 97.81 183 ARG A O 1
ATOM 1409 N N . PRO A 1 184 ? -3.182 -19.969 1.077 1 98.06 184 PRO A N 1
ATOM 1410 C CA . PRO A 1 184 ? -2.166 -20.375 0.103 1 98.06 184 PRO A CA 1
ATOM 1411 C C . PRO A 1 184 ? -0.759 -20.422 0.697 1 98.06 184 PRO A C 1
ATOM 1413 O O . PRO A 1 184 ? -0.463 -19.672 1.637 1 98.06 184 PRO A O 1
ATOM 1416 N N . GLU A 1 185 ? 0.047 -21.312 0.202 1 97.06 185 GLU A N 1
ATOM 1417 C CA . GLU A 1 185 ? 1.446 -21.453 0.59 1 97.06 185 GLU A CA 1
ATOM 1418 C C . GLU A 1 185 ? 2.373 -21.281 -0.608 1 97.06 185 GLU A C 1
ATOM 1420 O O . GLU A 1 185 ? 2.113 -21.812 -1.687 1 97.06 185 GLU A O 1
ATOM 1425 N N . LEU A 1 186 ? 3.389 -20.469 -0.408 1 97.62 186 LEU A N 1
ATOM 1426 C CA . LEU A 1 186 ? 4.359 -20.25 -1.473 1 97.62 186 LEU A CA 1
ATOM 1427 C C . LEU A 1 186 ? 5.445 -21.328 -1.452 1 97.62 186 LEU A C 1
ATOM 1429 O O . LEU A 1 186 ? 5.883 -21.75 -0.381 1 97.62 186 LEU A O 1
ATOM 1433 N N . PRO A 1 187 ? 5.875 -21.781 -2.58 1 95.12 187 PRO A N 1
ATOM 1434 C CA . PRO A 1 187 ? 6.898 -22.812 -2.658 1 95.12 187 PRO A CA 1
ATOM 1435 C C . PRO A 1 187 ? 8.312 -22.281 -2.484 1 95.12 187 PRO A C 1
ATOM 1437 O O . PRO A 1 187 ? 9.086 -22.25 -3.443 1 95.12 187 PRO A O 1
ATOM 1440 N N . LEU A 1 188 ? 8.75 -22.031 -1.31 1 93.25 188 LEU A N 1
ATOM 1441 C CA . LEU A 1 188 ? 10.031 -21.406 -1.003 1 93.25 188 LEU A CA 1
ATOM 1442 C C . LEU A 1 188 ? 11.195 -22.266 -1.497 1 93.25 188 LEU A C 1
ATOM 1444 O O . LEU A 1 188 ? 12.273 -21.75 -1.799 1 93.25 188 LEU A O 1
ATOM 1448 N N . GLN A 1 189 ? 11 -23.562 -1.583 1 88.75 189 GLN A N 1
ATOM 1449 C CA . GLN A 1 189 ? 12.055 -24.469 -2.02 1 88.75 189 GLN A CA 1
ATOM 1450 C C . GLN A 1 189 ? 12.469 -24.172 -3.457 1 88.75 189 GLN A C 1
ATOM 1452 O O . GLN A 1 189 ? 13.594 -24.5 -3.861 1 88.75 189 GLN A O 1
ATOM 1457 N N . VAL A 1 190 ? 11.656 -23.531 -4.188 1 91.81 190 VAL A N 1
ATOM 1458 C CA . VAL A 1 190 ? 11.93 -23.25 -5.59 1 91.81 190 VAL A CA 1
ATOM 1459 C C . VAL A 1 190 ? 12.633 -21.891 -5.719 1 91.81 190 VAL A C 1
ATOM 1461 O O . VAL A 1 190 ? 13.586 -21.75 -6.492 1 91.81 190 VAL A O 1
ATOM 1464 N N . TYR A 1 191 ? 12.281 -20.875 -4.992 1 91.94 191 TYR A N 1
ATOM 1465 C CA . TYR A 1 191 ? 12.711 -19.484 -5.164 1 91.94 191 TYR A CA 1
ATOM 1466 C C . TYR A 1 191 ? 14.156 -19.312 -4.715 1 91.94 191 TYR A C 1
ATOM 1468 O O . TYR A 1 191 ? 14.836 -18.375 -5.152 1 91.94 191 TYR A O 1
ATOM 1476 N N . GLY A 1 192 ? 14.75 -20.109 -3.918 1 83.94 192 GLY A N 1
ATOM 1477 C CA . GLY A 1 192 ? 16.094 -19.984 -3.4 1 83.94 192 GLY A CA 1
ATOM 1478 C C . GLY A 1 192 ? 17.125 -20.766 -4.195 1 83.94 192 GLY A C 1
ATOM 1479 O O . GLY A 1 192 ? 18.312 -20.766 -3.861 1 83.94 192 GLY A O 1
ATOM 1480 N N . ASP A 1 193 ? 16.75 -21.328 -5.223 1 83 193 ASP A N 1
ATOM 1481 C CA . ASP A 1 193 ? 17.656 -22.203 -5.945 1 83 193 ASP A CA 1
ATOM 1482 C C . ASP A 1 193 ? 18.531 -21.422 -6.922 1 83 193 ASP A C 1
ATOM 1484 O O . ASP A 1 193 ? 18.016 -20.703 -7.777 1 83 193 ASP A O 1
ATOM 1488 N N . ALA A 1 194 ? 19.781 -21.594 -6.855 1 80.81 194 ALA A N 1
ATOM 1489 C CA . ALA A 1 194 ? 20.766 -20.906 -7.668 1 80.81 194 ALA A CA 1
ATOM 1490 C C . ALA A 1 194 ? 20.562 -21.188 -9.156 1 80.81 194 ALA A C 1
ATOM 1492 O O . ALA A 1 194 ? 20.781 -20.328 -10 1 80.81 194 ALA A O 1
ATOM 1493 N N . SER A 1 195 ? 20.125 -22.328 -9.445 1 81.5 195 SER A N 1
ATOM 1494 C CA . SER A 1 195 ? 19.906 -22.703 -10.844 1 81.5 195 SER A CA 1
ATOM 1495 C C . SER A 1 195 ? 18.859 -21.797 -11.492 1 81.5 195 SER A C 1
ATOM 1497 O O . SER A 1 195 ? 18.969 -21.438 -12.664 1 81.5 195 SER A O 1
ATOM 1499 N N . LEU A 1 196 ? 17.984 -21.484 -10.727 1 88.25 196 LEU A N 1
ATOM 1500 C CA . LEU A 1 196 ? 16.922 -20.625 -11.25 1 88.25 196 LEU A CA 1
ATOM 1501 C C . LEU A 1 196 ? 17.469 -19.25 -11.609 1 88.25 196 LEU A C 1
ATOM 1503 O O . LEU A 1 196 ? 17.203 -18.734 -12.695 1 88.25 196 LEU A O 1
ATOM 1507 N N . ALA A 1 197 ? 18.266 -18.766 -10.742 1 85.06 197 ALA A N 1
ATOM 1508 C CA . ALA A 1 197 ? 18.797 -17.422 -10.969 1 85.06 197 ALA A CA 1
ATOM 1509 C C . ALA A 1 197 ? 19.641 -17.391 -12.234 1 85.06 197 ALA A C 1
ATOM 1511 O O . ALA A 1 197 ? 19.609 -16.406 -12.977 1 85.06 197 ALA A O 1
ATOM 1512 N N . ASP A 1 198 ? 20.328 -18.438 -12.477 1 89.62 198 ASP A N 1
ATOM 1513 C CA . ASP A 1 198 ? 21.266 -18.484 -13.594 1 89.62 198 ASP A CA 1
ATOM 1514 C C . ASP A 1 198 ? 20.547 -18.75 -14.914 1 89.62 198 ASP A C 1
ATOM 1516 O O . ASP A 1 198 ? 21.016 -18.359 -15.977 1 89.62 198 ASP A O 1
ATOM 1520 N N . CYS A 1 199 ? 19.359 -19.297 -14.828 1 94 199 CYS A N 1
ATOM 1521 C CA . CYS A 1 199 ? 18.75 -19.859 -16.031 1 94 199 CYS A CA 1
ATOM 1522 C C . CYS A 1 199 ? 17.484 -19.109 -16.406 1 94 199 CYS A C 1
ATOM 1524 O O . CYS A 1 199 ? 16.938 -19.281 -17.5 1 94 199 CYS A O 1
ATOM 1526 N N . LEU A 1 200 ? 17.016 -18.234 -15.57 1 96.94 200 LEU A N 1
ATOM 1527 C CA . LEU A 1 200 ? 15.688 -17.641 -15.672 1 96.94 200 LEU A CA 1
ATOM 1528 C C . LEU A 1 200 ? 15.68 -16.484 -16.656 1 96.94 200 LEU A C 1
ATOM 1530 O O . LEU A 1 200 ? 16.453 -15.539 -16.516 1 96.94 200 LEU A O 1
ATOM 1534 N N . ASP A 1 201 ? 14.812 -16.531 -17.625 1 96.94 201 ASP A N 1
ATOM 1535 C CA . ASP A 1 201 ? 14.68 -15.445 -18.594 1 96.94 201 ASP A CA 1
ATOM 1536 C C . ASP A 1 201 ? 13.445 -14.602 -18.297 1 96.94 201 ASP A C 1
ATOM 1538 O O . ASP A 1 201 ? 13.422 -13.406 -18.594 1 96.94 201 ASP A O 1
ATOM 1542 N N . ALA A 1 202 ? 12.375 -15.234 -17.797 1 97.38 202 ALA A N 1
ATOM 1543 C CA . ALA A 1 202 ? 11.125 -14.555 -17.469 1 97.38 202 ALA A CA 1
ATOM 1544 C C . ALA A 1 202 ? 10.352 -15.32 -16.406 1 97.38 202 ALA A C 1
ATOM 1546 O O . ALA A 1 202 ? 10.586 -16.516 -16.203 1 97.38 202 ALA A O 1
ATOM 1547 N N . SER A 1 203 ? 9.492 -14.68 -15.742 1 97.69 203 SER A N 1
ATOM 1548 C CA . SER A 1 203 ? 8.68 -15.352 -14.734 1 97.69 203 SER A CA 1
ATOM 1549 C C . SER A 1 203 ? 7.391 -14.578 -14.469 1 97.69 203 SER A C 1
ATOM 1551 O O . SER A 1 203 ? 7.305 -13.383 -14.75 1 97.69 203 SER A O 1
ATOM 1553 N N . MET A 1 204 ? 6.391 -15.234 -14.016 1 97.12 204 MET A N 1
ATOM 1554 C CA . MET A 1 204 ? 5.117 -14.703 -13.539 1 97.12 204 MET A CA 1
ATOM 1555 C C . MET A 1 204 ? 4.488 -15.633 -12.508 1 97.12 204 MET A C 1
ATOM 1557 O O . MET A 1 204 ? 4.711 -16.844 -12.539 1 97.12 204 MET A O 1
ATOM 1561 N N . ASP A 1 205 ? 3.848 -15.062 -11.539 1 96.38 205 ASP A N 1
ATOM 1562 C CA . ASP A 1 205 ? 3.049 -15.953 -10.703 1 96.38 205 ASP A CA 1
ATOM 1563 C C . ASP A 1 205 ? 1.666 -16.188 -11.305 1 96.38 205 ASP A C 1
ATOM 1565 O O . ASP A 1 205 ? 1.296 -15.531 -12.289 1 96.38 205 ASP A O 1
ATOM 1569 N N . SER A 1 206 ? 0.926 -17.078 -10.75 1 96.31 206 SER A N 1
ATOM 1570 C CA . SER A 1 206 ? -0.327 -17.516 -11.359 1 96.31 206 SER A CA 1
ATOM 1571 C C . SER A 1 206 ? -1.53 -17.016 -10.562 1 96.31 206 SER A C 1
ATOM 1573 O O . SER A 1 206 ? -2.545 -17.703 -10.469 1 96.31 206 SER A O 1
ATOM 1575 N N . SER A 1 207 ? -1.433 -15.82 -9.938 1 94.12 207 SER A N 1
ATOM 1576 C CA . SER A 1 207 ? -2.535 -15.281 -9.148 1 94.12 207 SER A CA 1
ATOM 1577 C C . SER A 1 207 ? -3.801 -15.141 -9.984 1 94.12 207 SER A C 1
ATOM 1579 O O . SER A 1 207 ? -4.906 -15.391 -9.5 1 94.12 207 SER A O 1
ATOM 1581 N N . ASP A 1 208 ? -3.656 -14.828 -11.281 1 90.94 208 ASP A N 1
ATOM 1582 C CA . ASP A 1 208 ? -4.809 -14.609 -12.156 1 90.94 208 ASP A CA 1
ATOM 1583 C C . ASP A 1 208 ? -5.113 -15.852 -12.984 1 90.94 208 ASP A C 1
ATOM 1585 O O . ASP A 1 208 ? -5.938 -15.805 -13.898 1 90.94 208 ASP A O 1
ATOM 1589 N N . GLY A 1 209 ? -4.418 -16.922 -12.727 1 94.62 209 GLY A N 1
ATOM 1590 C CA . GLY A 1 209 ? -4.652 -18.172 -13.445 1 94.62 209 GLY A CA 1
ATOM 1591 C C . GLY A 1 209 ? -3.59 -18.469 -14.484 1 94.62 209 GLY A C 1
ATOM 1592 O O . GLY A 1 209 ? -3.021 -17.547 -15.078 1 94.62 209 GLY A O 1
ATOM 1593 N N . LEU A 1 210 ? -3.416 -19.734 -14.75 1 97.19 210 LEU A N 1
ATOM 1594 C CA . LEU A 1 210 ? -2.385 -20.172 -15.688 1 97.19 210 LEU A CA 1
ATOM 1595 C C . LEU A 1 210 ? -2.68 -19.672 -17.094 1 97.19 210 LEU A C 1
ATOM 1597 O O . LEU A 1 210 ? -1.766 -19.281 -17.812 1 97.19 210 LEU A O 1
ATOM 1601 N N . GLY A 1 211 ? -3.941 -19.734 -17.469 1 96.06 211 GLY A N 1
ATOM 1602 C CA . GLY A 1 211 ? -4.309 -19.234 -18.781 1 96.06 211 GLY A CA 1
ATOM 1603 C C . GLY A 1 211 ? -3.893 -17.797 -19.016 1 96.06 211 GLY A C 1
ATOM 1604 O O . GLY A 1 211 ? -3.332 -17.469 -20.062 1 96.06 211 GLY A O 1
ATOM 1605 N N . ARG A 1 212 ? -4.145 -16.953 -18.062 1 93.5 212 ARG A N 1
ATOM 1606 C CA . ARG A 1 212 ? -3.777 -15.547 -18.156 1 93.5 212 ARG A CA 1
ATOM 1607 C C . ARG A 1 212 ? -2.262 -15.383 -18.219 1 93.5 212 ARG A C 1
ATOM 1609 O O . ARG A 1 212 ? -1.752 -14.57 -19 1 93.5 212 ARG A O 1
ATOM 1616 N N . VAL A 1 213 ? -1.587 -16.094 -17.422 1 95.94 213 VAL A N 1
ATOM 1617 C CA . VAL A 1 213 ? -0.129 -16.031 -17.406 1 95.94 213 VAL A CA 1
ATOM 1618 C C . VAL A 1 213 ? 0.421 -16.359 -18.781 1 95.94 213 VAL A C 1
ATOM 1620 O O . VAL A 1 213 ? 1.252 -15.617 -19.312 1 95.94 213 VAL A O 1
ATOM 1623 N N . LEU A 1 214 ? -0.059 -17.422 -19.312 1 97.25 214 LEU A N 1
ATOM 1624 C CA . LEU A 1 214 ? 0.416 -17.875 -20.625 1 97.25 214 LEU A CA 1
ATOM 1625 C C . LEU A 1 214 ? 0.101 -16.828 -21.703 1 97.25 214 LEU A C 1
ATOM 1627 O O . LEU A 1 214 ? 0.926 -16.578 -22.578 1 97.25 214 LEU A O 1
ATOM 1631 N N . HIS A 1 215 ? -1.024 -16.266 -21.609 1 94.31 215 HIS A N 1
ATOM 1632 C CA . HIS A 1 215 ? -1.4 -15.266 -22.594 1 94.31 215 HIS A CA 1
ATOM 1633 C C . HIS A 1 215 ? -0.528 -14.016 -22.484 1 94.31 215 HIS A C 1
ATOM 1635 O O . HIS A 1 215 ? -0.14 -13.43 -23.5 1 94.31 215 HIS A O 1
ATOM 1641 N N . VAL A 1 216 ? -0.267 -13.602 -21.281 1 93.12 216 VAL A N 1
ATOM 1642 C CA . VAL A 1 216 ? 0.596 -12.438 -21.094 1 93.12 216 VAL A CA 1
ATOM 1643 C C . VAL A 1 216 ? 1.997 -12.742 -21.609 1 93.12 216 VAL A C 1
ATOM 1645 O O . VAL A 1 216 ? 2.562 -11.961 -22.375 1 93.12 216 VAL A O 1
ATOM 1648 N N . MET A 1 217 ? 2.576 -13.898 -21.25 1 95.94 217 MET A N 1
ATOM 1649 C CA . MET A 1 217 ? 3.904 -14.297 -21.703 1 95.94 217 MET A CA 1
ATOM 1650 C C . MET A 1 217 ? 3.912 -14.539 -23.203 1 95.94 217 MET A C 1
ATOM 1652 O O . MET A 1 217 ? 4.93 -14.328 -23.875 1 95.94 217 MET A O 1
ATOM 1656 N N . GLY A 1 218 ? 2.793 -14.891 -23.75 1 96 218 GLY A N 1
ATOM 1657 C CA . GLY A 1 218 ? 2.654 -15.258 -25.141 1 96 218 GLY A CA 1
ATOM 1658 C C . GLY A 1 218 ? 2.508 -14.062 -26.062 1 96 218 GLY A C 1
ATOM 1659 O O . GLY A 1 218 ? 2.396 -14.227 -27.281 1 96 218 GLY A O 1
ATOM 1660 N N . ARG A 1 219 ? 2.49 -12.906 -25.531 1 92.12 219 ARG A N 1
ATOM 1661 C CA . ARG A 1 219 ? 2.402 -11.695 -26.328 1 92.12 219 ARG A CA 1
ATOM 1662 C C . ARG A 1 219 ? 3.678 -11.484 -27.141 1 92.12 219 ARG A C 1
ATOM 1664 O O . ARG A 1 219 ? 3.641 -10.898 -28.234 1 92.12 219 ARG A O 1
ATOM 1671 N N . SER A 1 220 ? 4.824 -11.961 -26.594 1 91.12 220 SER A N 1
ATOM 1672 C CA . SER A 1 220 ? 6.102 -11.672 -27.219 1 91.12 220 SER A CA 1
ATOM 1673 C C . SER A 1 220 ? 6.762 -12.938 -27.75 1 91.12 220 SER A C 1
ATOM 1675 O O . SER A 1 220 ? 7.898 -12.906 -28.234 1 91.12 220 SER A O 1
ATOM 1677 N N . ALA A 1 221 ? 6.152 -14.039 -27.656 1 96.31 221 ALA A N 1
ATOM 1678 C CA . ALA A 1 221 ? 6.664 -15.328 -28.094 1 96.31 221 ALA A CA 1
ATOM 1679 C C . ALA A 1 221 ? 5.531 -16.344 -28.281 1 96.31 221 ALA A C 1
ATOM 1681 O O . ALA A 1 221 ? 4.465 -16.188 -27.672 1 96.31 221 ALA A O 1
ATOM 1682 N N . LYS A 1 222 ? 5.785 -17.219 -29.078 1 98.06 222 LYS A N 1
ATOM 1683 C CA . LYS A 1 222 ? 4.824 -18.312 -29.25 1 98.06 222 LYS A CA 1
ATOM 1684 C C . LYS A 1 222 ? 5.027 -19.375 -28.188 1 98.06 222 LYS A C 1
ATOM 1686 O O . LYS A 1 222 ? 6.137 -19.891 -28.016 1 98.06 222 LYS A O 1
ATOM 1691 N N . ILE A 1 223 ? 3.967 -19.75 -27.5 1 98.56 223 ILE A N 1
ATOM 1692 C CA . ILE A 1 223 ? 4.031 -20.734 -26.438 1 98.56 223 ILE A CA 1
ATOM 1693 C C . ILE A 1 223 ? 3.207 -21.969 -26.828 1 98.56 223 ILE A C 1
ATOM 1695 O O . ILE A 1 223 ? 2.023 -21.844 -27.156 1 98.56 223 ILE A O 1
ATOM 1699 N N . ILE A 1 224 ? 3.818 -23.078 -26.812 1 98.62 224 ILE A N 1
ATOM 1700 C CA . ILE A 1 224 ? 3.137 -24.344 -27.094 1 98.62 224 ILE A CA 1
ATOM 1701 C C . ILE A 1 224 ? 3.059 -25.172 -25.812 1 98.62 224 ILE A C 1
ATOM 1703 O O . ILE A 1 224 ? 4.07 -25.703 -25.344 1 98.62 224 ILE A O 1
ATOM 1707 N N . VAL A 1 225 ? 1.848 -25.266 -25.297 1 98.5 225 VAL A N 1
ATOM 1708 C CA . VAL A 1 225 ? 1.631 -26.078 -24.109 1 98.5 225 VAL A CA 1
ATOM 1709 C C . VAL A 1 225 ? 1.673 -27.562 -24.484 1 98.5 225 VAL A C 1
ATOM 1711 O O . VAL A 1 225 ? 0.916 -28 -25.359 1 98.5 225 VAL A O 1
ATOM 1714 N N . THR A 1 226 ? 2.482 -28.328 -23.828 1 98 226 THR A N 1
ATOM 1715 C CA . THR A 1 226 ? 2.705 -29.719 -24.219 1 98 226 THR A CA 1
ATOM 1716 C C . THR A 1 226 ? 2.061 -30.672 -23.219 1 98 226 THR A C 1
ATOM 1718 O O . THR A 1 226 ? 1.847 -31.844 -23.531 1 98 226 THR A O 1
ATOM 1721 N N . SER A 1 227 ? 1.833 -30.266 -22.062 1 97.12 227 SER A N 1
ATOM 1722 C CA . SER A 1 227 ? 1.192 -31.078 -21.031 1 97.12 227 SER A CA 1
ATOM 1723 C C . SER A 1 227 ? 0.509 -30.188 -19.984 1 97.12 227 SER A C 1
ATOM 1725 O O . SER A 1 227 ? 0.822 -29 -19.859 1 97.12 227 SER A O 1
ATOM 1727 N N . LEU A 1 228 ? -0.428 -30.734 -19.281 1 97.38 228 LEU A N 1
ATOM 1728 C CA . LEU A 1 228 ? -1.083 -30.016 -18.188 1 97.38 228 LEU A CA 1
ATOM 1729 C C . LEU A 1 228 ? -0.307 -30.188 -16.891 1 97.38 228 LEU A C 1
ATOM 1731 O O . LEU A 1 228 ? -0.052 -31.312 -16.453 1 97.38 228 LEU A O 1
ATOM 1735 N N . PRO A 1 229 ? 0.117 -29.078 -16.312 1 98.25 229 PRO A N 1
ATOM 1736 C CA . PRO A 1 229 ? 0.795 -29.203 -15.023 1 98.25 229 PRO A CA 1
ATOM 1737 C C . PRO A 1 229 ? -0.176 -29.422 -13.859 1 98.25 229 PRO A C 1
ATOM 1739 O O . PRO A 1 229 ? -0.262 -28.594 -12.961 1 98.25 229 PRO A O 1
ATOM 1742 N N . ALA A 1 230 ? -0.826 -30.547 -13.797 1 98.06 230 ALA A N 1
ATOM 1743 C CA . ALA A 1 230 ? -1.837 -30.922 -12.812 1 98.06 230 ALA A CA 1
ATOM 1744 C C . ALA A 1 230 ? -1.523 -32.281 -12.203 1 98.06 230 ALA A C 1
ATOM 1746 O O . ALA A 1 230 ? -1.043 -33.188 -12.891 1 98.06 230 ALA A O 1
ATOM 1747 N N . PRO A 1 231 ? -1.819 -32.406 -10.938 1 97.62 231 PRO A N 1
ATOM 1748 C CA . PRO A 1 231 ? -1.616 -33.719 -10.328 1 97.62 231 PRO A CA 1
ATOM 1749 C C . PRO A 1 231 ? -2.678 -34.719 -10.75 1 97.62 231 PRO A C 1
ATOM 1751 O O . PRO A 1 231 ? -3.762 -34.344 -11.195 1 97.62 231 PRO A O 1
ATOM 1754 N N . ARG A 1 232 ? -2.377 -35.969 -10.539 1 97.25 232 ARG A N 1
ATOM 1755 C CA . ARG A 1 232 ? -3.256 -37.062 -10.953 1 97.25 232 ARG A CA 1
ATOM 1756 C C . ARG A 1 232 ? -4.605 -36.969 -10.242 1 97.25 232 ARG A C 1
ATOM 1758 O O . ARG A 1 232 ? -5.645 -37.25 -10.836 1 97.25 232 ARG A O 1
ATOM 1765 N N . ASP A 1 233 ? -4.57 -36.625 -9.008 1 97.88 233 ASP A N 1
ATOM 1766 C CA . ASP A 1 233 ? -5.812 -36.625 -8.242 1 97.88 233 ASP A CA 1
ATOM 1767 C C . ASP A 1 233 ? -6.734 -35.5 -8.719 1 97.88 233 ASP A C 1
ATOM 1769 O O . ASP A 1 233 ? -7.961 -35.625 -8.633 1 97.88 233 ASP A O 1
ATOM 1773 N N . VAL A 1 234 ? -6.207 -34.406 -9.203 1 98.31 234 VAL A N 1
ATOM 1774 C CA . VAL A 1 234 ? -7.02 -33.344 -9.789 1 98.31 234 VAL A CA 1
ATOM 1775 C C . VAL A 1 234 ? -7.66 -33.844 -11.086 1 98.31 234 VAL A C 1
ATOM 1777 O O . VAL A 1 234 ? -8.852 -33.625 -11.32 1 98.31 234 VAL A O 1
ATOM 1780 N N . VAL A 1 235 ? -6.883 -34.469 -11.93 1 98 235 VAL A N 1
ATOM 1781 C CA . VAL A 1 235 ? -7.387 -35 -13.203 1 98 235 VAL A CA 1
ATOM 1782 C C . VAL A 1 235 ? -8.516 -36 -12.938 1 98 235 VAL A C 1
ATOM 1784 O O . VAL A 1 235 ? -9.57 -35.906 -13.57 1 98 235 VAL A O 1
ATOM 1787 N N . GLU A 1 236 ? -8.281 -36.875 -12.031 1 98.19 236 GLU A N 1
ATOM 1788 C CA . GLU A 1 236 ? -9.281 -37.875 -11.695 1 98.19 236 GLU A CA 1
ATOM 1789 C C . GLU A 1 236 ? -10.547 -37.25 -11.133 1 98.19 236 GLU A C 1
ATOM 1791 O O . GLU A 1 236 ? -11.664 -37.625 -11.5 1 98.19 236 GLU A O 1
ATOM 1796 N N . ALA A 1 237 ? -10.391 -36.312 -10.258 1 98.19 237 ALA A N 1
ATOM 1797 C CA . ALA A 1 237 ? -11.531 -35.625 -9.656 1 98.19 237 ALA A CA 1
ATOM 1798 C C . ALA A 1 237 ? -12.328 -34.844 -10.719 1 98.19 237 ALA A C 1
ATOM 1800 O O . ALA A 1 237 ? -13.562 -34.844 -10.68 1 98.19 237 ALA A O 1
ATOM 1801 N N . ALA A 1 238 ? -11.594 -34.156 -11.586 1 97.62 238 ALA A N 1
ATOM 1802 C CA . ALA A 1 238 ? -12.266 -33.406 -12.648 1 97.62 238 ALA A CA 1
ATOM 1803 C C . ALA A 1 238 ? -13.156 -34.344 -13.484 1 97.62 238 ALA A C 1
ATOM 1805 O O . ALA A 1 238 ? -14.305 -34 -13.766 1 97.62 238 ALA A O 1
ATOM 1806 N N . VAL A 1 239 ? -12.617 -35.469 -13.836 1 97.12 239 VAL A N 1
ATOM 1807 C CA . VAL A 1 239 ? -13.375 -36.438 -14.609 1 97.12 239 VAL A CA 1
ATOM 1808 C C . VAL A 1 239 ? -14.594 -36.906 -13.82 1 97.12 239 VAL A C 1
ATOM 1810 O O . VAL A 1 239 ? -15.711 -36.938 -14.336 1 97.12 239 VAL A O 1
ATOM 1813 N N . GLU A 1 240 ? -14.375 -37.281 -12.648 1 97.38 240 GLU A N 1
ATOM 1814 C CA . GLU A 1 240 ? -15.43 -37.781 -11.773 1 97.38 240 GLU A CA 1
ATOM 1815 C C . GLU A 1 240 ? -16.547 -36.781 -11.594 1 97.38 240 GLU A C 1
ATOM 1817 O O . GLU A 1 240 ? -17.719 -37.125 -11.539 1 97.38 240 GLU A O 1
ATOM 1822 N N . LEU A 1 241 ? -16.188 -35.531 -11.531 1 97.31 241 LEU A N 1
ATOM 1823 C CA . LEU A 1 241 ? -17.141 -34.5 -11.164 1 97.31 241 LEU A CA 1
ATOM 1824 C C . LEU A 1 241 ? -17.672 -33.781 -12.398 1 97.31 241 LEU A C 1
ATOM 1826 O O . LEU A 1 241 ? -18.469 -32.875 -12.289 1 97.31 241 LEU A O 1
ATOM 1830 N N . GLY A 1 242 ? -17.156 -34.156 -13.562 1 96.75 242 GLY A N 1
ATOM 1831 C CA . GLY A 1 242 ? -17.688 -33.656 -14.82 1 96.75 242 GLY A CA 1
ATOM 1832 C C . GLY A 1 242 ? -17.172 -32.281 -15.164 1 96.75 242 GLY A C 1
ATOM 1833 O O . GLY A 1 242 ? -17.875 -31.469 -15.766 1 96.75 242 GLY A O 1
ATOM 1834 N N . ILE A 1 243 ? -16.031 -31.906 -14.617 1 96.06 243 ILE A N 1
ATOM 1835 C CA . ILE A 1 243 ? -15.383 -30.641 -14.953 1 96.06 243 ILE A CA 1
ATOM 1836 C C . ILE A 1 243 ? -14.258 -30.891 -15.953 1 96.06 243 ILE A C 1
ATOM 1838 O O . ILE A 1 243 ? -13.375 -31.719 -15.719 1 96.06 243 ILE A O 1
ATOM 1842 N N . PRO A 1 244 ? -14.273 -30.203 -17.156 1 95.62 244 PRO A N 1
ATOM 1843 C CA . PRO A 1 244 ? -13.094 -30.344 -18.016 1 95.62 244 PRO A CA 1
ATOM 1844 C C . PRO A 1 244 ? -11.797 -29.984 -17.297 1 95.62 244 PRO A C 1
ATOM 1846 O O . PRO A 1 244 ? -11.703 -28.922 -16.688 1 95.62 244 PRO A O 1
ATOM 1849 N N . VAL A 1 245 ? -10.844 -30.891 -17.359 1 96.38 245 VAL A N 1
ATOM 1850 C CA . VAL A 1 245 ? -9.594 -30.688 -16.641 1 96.38 245 VAL A CA 1
ATOM 1851 C C . VAL A 1 245 ? -8.93 -29.391 -17.094 1 96.38 245 VAL A C 1
ATOM 1853 O O . VAL A 1 245 ? -8.359 -28.656 -16.281 1 96.38 245 VAL A O 1
ATOM 1856 N N . GLU A 1 246 ? -9.023 -29.016 -18.375 1 95.19 246 GLU A N 1
ATOM 1857 C CA . GLU A 1 246 ? -8.461 -27.797 -18.906 1 95.19 246 GLU A CA 1
ATOM 1858 C C . GLU A 1 246 ? -9.07 -26.562 -18.25 1 95.19 246 GLU A C 1
ATOM 1860 O O . GLU A 1 246 ? -8.383 -25.578 -17.984 1 95.19 246 GLU A O 1
ATOM 1865 N N . GLU A 1 247 ? -10.352 -26.672 -18.016 1 94.25 247 GLU A N 1
ATOM 1866 C CA . GLU A 1 247 ? -11.055 -25.594 -17.328 1 94.25 247 GLU A CA 1
ATOM 1867 C C . GLU A 1 247 ? -10.523 -25.391 -15.922 1 94.25 247 GLU A C 1
ATOM 1869 O O . GLU A 1 247 ? -10.266 -24.266 -15.5 1 94.25 247 GLU A O 1
ATOM 1874 N N . ALA A 1 248 ? -10.328 -26.453 -15.195 1 96.12 248 ALA A N 1
ATOM 1875 C CA . ALA A 1 248 ? -9.836 -26.406 -13.82 1 96.12 248 ALA A CA 1
ATOM 1876 C C . ALA A 1 248 ? -8.406 -25.875 -13.766 1 96.12 248 ALA A C 1
ATOM 1878 O O . ALA A 1 248 ? -8.047 -25.141 -12.844 1 96.12 248 ALA A O 1
ATOM 1879 N N . VAL A 1 249 ? -7.645 -26.188 -14.766 1 97 249 VAL A N 1
ATOM 1880 C CA . VAL A 1 249 ? -6.215 -25.906 -14.742 1 97 249 VAL A CA 1
ATOM 1881 C C . VAL A 1 249 ? -5.949 -24.516 -15.281 1 97 249 VAL A C 1
ATOM 1883 O O . VAL A 1 249 ? -5.23 -23.719 -14.656 1 97 249 VAL A O 1
ATOM 1886 N N . PHE A 1 250 ? -6.551 -24.125 -16.422 1 96.31 250 PHE A N 1
ATOM 1887 C CA . PHE A 1 250 ? -6.203 -22.875 -17.109 1 96.31 250 PHE A CA 1
ATOM 1888 C C . PHE A 1 250 ? -7.02 -21.719 -16.562 1 96.31 250 PHE A C 1
ATOM 1890 O O . PHE A 1 250 ? -6.598 -20.562 -16.656 1 96.31 250 PHE A O 1
ATOM 1897 N N . ASN A 1 251 ? -8.203 -22.016 -15.992 1 93.5 251 ASN A N 1
ATOM 1898 C CA . ASN A 1 251 ? -9.117 -20.938 -15.633 1 93.5 251 ASN A CA 1
ATOM 1899 C C . ASN A 1 251 ? -9.328 -20.859 -14.125 1 93.5 251 ASN A C 1
ATOM 1901 O O . ASN A 1 251 ? -10.32 -20.297 -13.656 1 93.5 251 ASN A O 1
ATOM 1905 N N . GLY A 1 252 ? -8.445 -21.547 -13.391 1 93.5 252 GLY A N 1
ATOM 1906 C CA . GLY A 1 252 ? -8.453 -21.344 -11.953 1 93.5 252 GLY A CA 1
ATOM 1907 C C . GLY A 1 252 ? -7.922 -19.984 -11.531 1 93.5 252 GLY A C 1
ATOM 1908 O O . GLY A 1 252 ? -8.359 -18.953 -12.047 1 93.5 252 GLY A O 1
ATOM 1909 N N . GLY A 1 253 ? -7.016 -19.938 -10.711 1 93.12 253 GLY A N 1
ATOM 1910 C CA . GLY A 1 253 ? -6.398 -18.734 -10.18 1 93.12 253 GLY A CA 1
ATOM 1911 C C . GLY A 1 253 ? -6.082 -18.844 -8.695 1 93.12 253 GLY A C 1
ATOM 1912 O O . GLY A 1 253 ? -6.594 -19.734 -8.008 1 93.12 253 GLY A O 1
ATOM 1913 N N . GLU A 1 254 ? -5.199 -17.984 -8.305 1 95.62 254 GLU A N 1
ATOM 1914 C CA . GLU A 1 254 ? -4.832 -17.844 -6.902 1 95.62 254 GLU A CA 1
ATOM 1915 C C . GLU A 1 254 ? -4.086 -19.078 -6.406 1 95.62 254 GLU A C 1
ATOM 1917 O O . GLU A 1 254 ? -4.105 -19.391 -5.211 1 95.62 254 GLU A O 1
ATOM 1922 N N . GLU A 1 255 ? -3.535 -19.859 -7.383 1 96.25 255 GLU A N 1
ATOM 1923 C CA . GLU A 1 255 ? -2.654 -20.953 -6.961 1 96.25 255 GLU A CA 1
ATOM 1924 C C . GLU A 1 255 ? -1.312 -20.406 -6.473 1 96.25 255 GLU A C 1
ATOM 1926 O O . GLU A 1 255 ? -0.605 -21.078 -5.719 1 96.25 255 GLU A O 1
ATOM 1931 N N . TYR A 1 256 ? -0.959 -19.203 -6.938 1 97.44 256 TYR A N 1
ATOM 1932 C CA . TYR A 1 256 ? 0.286 -18.531 -6.602 1 97.44 256 TYR A CA 1
ATOM 1933 C C . TYR A 1 256 ? 1.489 -19.422 -6.883 1 97.44 256 TYR A C 1
ATOM 1935 O O . TYR A 1 256 ? 2.471 -19.406 -6.141 1 97.44 256 TYR A O 1
ATOM 1943 N N . LEU A 1 257 ? 1.35 -20.234 -7.91 1 97.88 257 LEU A N 1
ATOM 1944 C CA . LEU A 1 257 ? 2.463 -21.047 -8.398 1 97.88 257 LEU A CA 1
ATOM 1945 C C . LEU A 1 257 ? 3.285 -20.266 -9.43 1 97.88 257 LEU A C 1
ATOM 1947 O O . LEU A 1 257 ? 2.729 -19.531 -10.25 1 97.88 257 LEU A O 1
ATOM 1951 N N . PRO A 1 258 ? 4.559 -20.422 -9.359 1 97.75 258 PRO A N 1
ATOM 1952 C CA . PRO A 1 258 ? 5.406 -19.719 -10.328 1 97.75 258 PRO A CA 1
ATOM 1953 C C . PRO A 1 258 ? 5.391 -20.375 -11.711 1 97.75 258 PRO A C 1
ATOM 1955 O O . PRO A 1 258 ? 5.344 -21.594 -11.82 1 97.75 258 PRO A O 1
ATOM 1958 N N . VAL A 1 259 ? 5.363 -19.578 -12.703 1 98.12 259 VAL A N 1
ATOM 1959 C CA . VAL A 1 259 ? 5.66 -19.984 -14.078 1 98.12 259 VAL A CA 1
ATOM 1960 C C . VAL A 1 259 ? 6.965 -19.328 -14.531 1 98.12 259 VAL A C 1
ATOM 1962 O O . VAL A 1 259 ? 7.051 -18.109 -14.656 1 98.12 259 VAL A O 1
ATOM 1965 N N . PHE A 1 260 ? 7.977 -20.188 -14.766 1 97.81 260 PHE A N 1
ATOM 1966 C CA . PHE A 1 260 ? 9.305 -19.719 -15.156 1 97.81 260 PHE A CA 1
ATOM 1967 C C . PHE A 1 260 ? 9.586 -20.047 -16.625 1 97.81 260 PHE A C 1
ATOM 1969 O O . PHE A 1 260 ? 9.242 -21.141 -17.094 1 97.81 260 PHE A O 1
ATOM 1976 N N . ALA A 1 261 ? 10.086 -19.094 -17.328 1 98.19 261 ALA A N 1
ATOM 1977 C CA . ALA A 1 261 ? 10.758 -19.359 -18.594 1 98.19 261 ALA A CA 1
ATOM 1978 C C . ALA A 1 261 ? 12.258 -19.547 -18.391 1 98.19 261 ALA A C 1
ATOM 1980 O O . ALA A 1 261 ? 12.961 -18.609 -18.016 1 98.19 261 ALA A O 1
ATOM 1981 N N . VAL A 1 262 ? 12.75 -20.719 -18.688 1 97.69 262 VAL A N 1
ATOM 1982 C CA . VAL A 1 262 ? 14.148 -21.016 -18.422 1 97.69 262 VAL A CA 1
ATOM 1983 C C . VAL A 1 262 ? 14.812 -21.562 -19.688 1 97.69 262 VAL A C 1
ATOM 1985 O O . VAL A 1 262 ? 14.141 -22.125 -20.547 1 97.69 262 VAL A O 1
ATOM 1988 N N . ARG A 1 263 ? 16.141 -21.359 -19.75 1 96.94 263 ARG A N 1
ATOM 1989 C CA . ARG A 1 263 ? 16.906 -22 -20.812 1 96.94 263 ARG A CA 1
ATOM 1990 C C . ARG A 1 263 ? 16.703 -23.5 -20.812 1 96.94 263 ARG A C 1
ATOM 1992 O O . ARG A 1 263 ? 16.672 -24.125 -19.75 1 96.94 263 ARG A O 1
ATOM 1999 N N . ARG A 1 264 ? 16.688 -24.062 -21.984 1 94.31 264 ARG A N 1
ATOM 2000 C CA . ARG A 1 264 ? 16.359 -25.469 -22.141 1 94.31 264 ARG A CA 1
ATOM 2001 C C . ARG A 1 264 ? 17.359 -26.359 -21.406 1 94.31 264 ARG A C 1
ATOM 2003 O O . ARG A 1 264 ? 16.984 -27.391 -20.844 1 94.31 264 ARG A O 1
ATOM 2010 N N . ASP A 1 265 ? 18.609 -25.953 -21.359 1 92.81 265 ASP A N 1
ATOM 2011 C CA . ASP A 1 265 ? 19.656 -26.781 -20.75 1 92.81 265 ASP A CA 1
ATOM 2012 C C . ASP A 1 265 ? 19.562 -26.781 -19.234 1 92.81 265 ASP A C 1
ATOM 2014 O O . ASP A 1 265 ? 20.203 -27.578 -18.562 1 92.81 265 ASP A O 1
ATOM 2018 N N . CYS A 1 266 ? 18.656 -25.953 -18.703 1 93.12 266 CYS A N 1
ATOM 2019 C CA . CYS A 1 266 ? 18.5 -25.859 -17.25 1 93.12 266 CYS A CA 1
ATOM 2020 C C . CYS A 1 266 ? 17.328 -26.734 -16.781 1 93.12 266 CYS A C 1
ATOM 2022 O O . CYS A 1 266 ? 17.188 -26.969 -15.578 1 93.12 266 CYS A O 1
ATOM 2024 N N . VAL A 1 267 ? 16.547 -27.234 -17.609 1 94.69 267 VAL A N 1
ATOM 2025 C CA . VAL A 1 267 ? 15.289 -27.891 -17.297 1 94.69 267 VAL A CA 1
ATOM 2026 C C . VAL A 1 267 ? 15.562 -29.094 -16.391 1 94.69 267 VAL A C 1
ATOM 2028 O O . VAL A 1 267 ? 14.852 -29.328 -15.414 1 94.69 267 VAL A O 1
ATOM 2031 N N . ASN A 1 268 ? 16.516 -29.875 -16.672 1 92.69 268 ASN A N 1
ATOM 2032 C CA . ASN A 1 268 ? 16.828 -31.078 -15.906 1 92.69 268 ASN A CA 1
ATOM 2033 C C . ASN A 1 268 ? 17.188 -30.734 -14.461 1 92.69 268 ASN A C 1
ATOM 2035 O O . ASN A 1 268 ? 16.828 -31.484 -13.539 1 92.69 268 ASN A O 1
ATOM 2039 N N . ARG A 1 269 ? 17.859 -29.641 -14.328 1 90.69 269 ARG A N 1
ATOM 2040 C CA . ARG A 1 269 ? 18.25 -29.219 -12.984 1 90.69 269 ARG A CA 1
ATOM 2041 C C . ARG A 1 269 ? 17.016 -28.828 -12.164 1 90.69 269 ARG A C 1
ATOM 2043 O O . ARG A 1 269 ? 16.984 -29.078 -10.953 1 90.69 269 ARG A O 1
ATOM 2050 N N . LEU A 1 270 ? 16.078 -28.266 -12.812 1 92.06 270 LEU A N 1
ATOM 2051 C CA . LEU A 1 270 ? 14.914 -27.75 -12.102 1 92.06 270 LEU A CA 1
ATOM 2052 C C . LEU A 1 270 ? 13.938 -28.891 -11.773 1 92.06 270 LEU A C 1
ATOM 2054 O O . LEU A 1 270 ? 13.125 -28.766 -10.859 1 92.06 270 LEU A O 1
ATOM 2058 N N . ARG A 1 271 ? 14.047 -30 -12.438 1 91.62 271 ARG A N 1
ATOM 2059 C CA . ARG A 1 271 ? 13.227 -31.172 -12.148 1 91.62 271 ARG A CA 1
ATOM 2060 C C . ARG A 1 271 ? 13.484 -31.688 -10.742 1 91.62 271 ARG A C 1
ATOM 2062 O O . ARG A 1 271 ? 12.586 -32.219 -10.094 1 91.62 271 ARG A O 1
ATOM 2069 N N . GLY A 1 272 ? 14.719 -31.484 -10.312 1 87.12 272 GLY A N 1
ATOM 2070 C CA . GLY A 1 272 ? 15.086 -31.891 -8.969 1 87.12 272 GLY A CA 1
ATOM 2071 C C . GLY A 1 272 ? 14.359 -31.109 -7.887 1 87.12 272 GLY A C 1
ATOM 2072 O O . GLY A 1 272 ? 14.25 -31.578 -6.75 1 87.12 272 GLY A O 1
ATOM 2073 N N . MET A 1 273 ? 13.773 -30.047 -8.312 1 88.88 273 MET A N 1
ATOM 2074 C CA . MET A 1 273 ? 13.047 -29.203 -7.371 1 88.88 273 MET A CA 1
ATOM 2075 C C . MET A 1 273 ? 11.547 -29.469 -7.449 1 88.88 273 MET A C 1
ATOM 2077 O O . MET A 1 273 ? 10.75 -28.75 -6.84 1 88.88 273 MET A O 1
ATOM 2081 N N . GLY A 1 274 ? 11.203 -30.438 -8.219 1 91.69 274 GLY A N 1
ATOM 2082 C CA . GLY A 1 274 ? 9.797 -30.812 -8.352 1 91.69 274 GLY A CA 1
ATOM 2083 C C . GLY A 1 274 ? 9.102 -30.094 -9.492 1 91.69 274 GLY A C 1
ATOM 2084 O O . GLY A 1 274 ? 7.898 -30.234 -9.688 1 91.69 274 GLY A O 1
ATOM 2085 N N . MET A 1 275 ? 9.82 -29.375 -10.242 1 95.12 275 MET A N 1
ATOM 2086 C CA . MET A 1 275 ? 9.219 -28.641 -11.352 1 95.12 275 MET A CA 1
ATOM 2087 C C . MET A 1 275 ? 9.094 -29.516 -12.586 1 95.12 275 MET A C 1
ATOM 2089 O O . MET A 1 275 ? 9.828 -30.484 -12.734 1 95.12 275 MET A O 1
ATOM 2093 N N . VAL A 1 276 ? 8.109 -29.234 -13.406 1 97.19 276 VAL A N 1
ATOM 2094 C CA . VAL A 1 276 ? 7.891 -29.953 -14.648 1 97.19 276 VAL A CA 1
ATOM 2095 C C . VAL A 1 276 ? 7.871 -28.984 -15.828 1 97.19 276 VAL A C 1
ATOM 2097 O O . VAL A 1 276 ? 7.387 -27.859 -15.695 1 97.19 276 VAL A O 1
ATOM 2100 N N . GLU A 1 277 ? 8.453 -29.438 -16.891 1 97.81 277 GLU A N 1
ATOM 2101 C CA . GLU A 1 277 ? 8.297 -28.719 -18.141 1 97.81 277 GLU A CA 1
ATOM 2102 C C . GLU A 1 277 ? 6.906 -28.938 -18.734 1 97.81 277 GLU A C 1
ATOM 2104 O O . GLU A 1 277 ? 6.453 -30.078 -18.859 1 97.81 277 GLU A O 1
ATOM 2109 N N . PHE A 1 278 ? 6.219 -27.828 -19.062 1 98.5 278 PHE A N 1
ATOM 2110 C CA . PHE A 1 278 ? 4.859 -28.047 -19.531 1 98.5 278 PHE A CA 1
ATOM 2111 C C . PHE A 1 278 ? 4.602 -27.266 -20.828 1 98.5 278 PHE A C 1
ATOM 2113 O O . PHE A 1 278 ? 3.541 -27.406 -21.438 1 98.5 278 PHE A O 1
ATOM 2120 N N . ALA A 1 279 ? 5.527 -26.438 -21.25 1 98.62 279 ALA A N 1
ATOM 2121 C CA . ALA A 1 279 ? 5.371 -25.688 -22.484 1 98.62 279 ALA A CA 1
ATOM 2122 C C . ALA A 1 279 ? 6.73 -25.344 -23.094 1 98.62 279 ALA A C 1
ATOM 2124 O O . ALA A 1 279 ? 7.746 -25.344 -22.391 1 98.62 279 ALA A O 1
ATOM 2125 N N . GLU A 1 280 ? 6.703 -25.094 -24.359 1 98.44 280 GLU A N 1
ATOM 2126 C CA . GLU A 1 280 ? 7.871 -24.656 -25.125 1 98.44 280 GLU A CA 1
ATOM 2127 C C . GLU A 1 280 ? 7.637 -23.281 -25.734 1 98.44 280 GLU A C 1
ATOM 2129 O O . GLU A 1 280 ? 6.512 -22.938 -26.109 1 98.44 280 GLU A O 1
ATOM 2134 N N . VAL A 1 281 ? 8.703 -22.547 -25.781 1 98.62 281 VAL A N 1
ATOM 2135 C CA . VAL A 1 281 ? 8.625 -21.203 -26.344 1 98.62 281 VAL A CA 1
ATOM 2136 C C . VAL A 1 281 ? 9.289 -21.188 -27.719 1 98.62 281 VAL A C 1
ATOM 2138 O O . VAL A 1 281 ? 10.422 -21.641 -27.875 1 98.62 281 VAL A O 1
ATOM 2141 N N . GLU A 1 282 ? 8.617 -20.703 -28.672 1 98.25 282 GLU A N 1
ATOM 2142 C CA . GLU A 1 282 ? 9.102 -20.609 -30.047 1 98.25 282 GLU A CA 1
ATOM 2143 C C . GLU A 1 282 ? 9.023 -19.172 -30.562 1 98.25 282 GLU A C 1
ATOM 2145 O O . GLU A 1 282 ? 8.539 -18.281 -29.859 1 98.25 282 GLU A O 1
ATOM 2150 N N . GLU A 1 283 ? 9.656 -18.984 -31.75 1 97.81 283 GLU A N 1
ATOM 2151 C CA . GLU A 1 283 ? 9.492 -17.688 -32.406 1 97.81 283 GLU A CA 1
ATOM 2152 C C . GLU A 1 283 ? 8.039 -17.453 -32.812 1 97.81 283 GLU A C 1
ATOM 2154 O O . GLU A 1 283 ? 7.34 -18.375 -33.219 1 97.81 283 GLU A O 1
ATOM 2159 N N . GLY A 1 284 ? 7.637 -16.203 -32.688 1 96.69 284 GLY A N 1
ATOM 2160 C CA . GLY A 1 284 ? 6.258 -15.867 -33 1 96.69 284 GLY A CA 1
ATOM 2161 C C . GLY A 1 284 ? 5.504 -15.312 -31.812 1 96.69 284 GLY A C 1
ATOM 2162 O O . GLY A 1 284 ? 6.09 -14.641 -30.953 1 96.69 284 GLY A O 1
ATOM 2163 N N . SER A 1 285 ? 4.117 -15.5 -31.875 1 95.62 285 SER A N 1
ATOM 2164 C CA . SER A 1 285 ? 3.258 -15.039 -30.797 1 95.62 285 SER A CA 1
ATOM 2165 C C . SER A 1 285 ? 2.033 -15.938 -30.641 1 95.62 285 SER A C 1
ATOM 2167 O O . SER A 1 285 ? 1.679 -16.672 -31.562 1 95.62 285 SER A O 1
ATOM 2169 N N . GLY A 1 286 ? 1.492 -15.898 -29.406 1 96.12 286 GLY A N 1
ATOM 2170 C CA . GLY A 1 286 ? 0.287 -16.672 -29.156 1 96.12 286 GLY A CA 1
ATOM 2171 C C . GLY A 1 286 ? 0.527 -17.875 -28.266 1 96.12 286 GLY A C 1
ATOM 2172 O O . GLY A 1 286 ? 1.675 -18.234 -27.984 1 96.12 286 GLY A O 1
ATOM 2173 N N . VAL A 1 287 ? -0.55 -18.438 -27.781 1 97.69 287 VAL A N 1
ATOM 2174 C CA . VAL A 1 287 ? -0.524 -19.609 -26.906 1 97.69 287 VAL A CA 1
ATOM 2175 C C . VAL A 1 287 ? -1.347 -20.734 -27.531 1 97.69 287 VAL A C 1
ATOM 2177 O O . VAL A 1 287 ? -2.49 -20.516 -27.953 1 97.69 287 VAL A O 1
ATOM 2180 N N . TYR A 1 288 ? -0.781 -21.828 -27.609 1 97.69 288 TYR A N 1
ATOM 2181 C CA . TYR A 1 288 ? -1.438 -22.953 -28.266 1 97.69 288 TYR A CA 1
ATOM 2182 C C . TYR A 1 288 ? -1.437 -24.188 -27.375 1 97.69 288 TYR A C 1
ATOM 2184 O O . TYR A 1 288 ? -0.48 -24.422 -26.625 1 97.69 288 TYR A O 1
ATOM 2192 N N . TYR A 1 289 ? -2.473 -24.922 -27.438 1 96.25 289 TYR A N 1
ATOM 2193 C CA . TYR A 1 289 ? -2.674 -26.188 -26.734 1 96.25 289 TYR A CA 1
ATOM 2194 C C . TYR A 1 289 ? -3.441 -27.172 -27.609 1 96.25 289 TYR A C 1
ATOM 2196 O O . TYR A 1 289 ? -4.512 -26.859 -28.125 1 96.25 289 TYR A O 1
ATOM 2204 N N . GLY A 1 290 ? -2.902 -28.359 -27.797 1 94.44 290 GLY A N 1
ATOM 2205 C CA . GLY A 1 290 ? -3.529 -29.359 -28.656 1 94.44 290 GLY A CA 1
ATOM 2206 C C . GLY A 1 290 ? -3.633 -28.906 -30.109 1 94.44 290 GLY A C 1
ATOM 2207 O O . GLY A 1 290 ? -4.621 -29.203 -30.781 1 94.44 290 GLY A O 1
ATOM 2208 N N . GLY A 1 291 ? -2.83 -28.062 -30.484 1 93.94 291 GLY A N 1
ATOM 2209 C CA . GLY A 1 291 ? -2.781 -27.625 -31.859 1 93.94 291 GLY A CA 1
ATOM 2210 C C . GLY A 1 291 ? -3.705 -26.453 -32.156 1 93.94 291 GLY A C 1
ATOM 2211 O O . GLY A 1 291 ? -3.736 -25.938 -33.281 1 93.94 291 GLY A O 1
ATOM 2212 N N . GLU A 1 292 ? -4.387 -25.984 -31.141 1 94.94 292 GLU A N 1
ATOM 2213 C CA . GLU A 1 292 ? -5.316 -24.875 -31.312 1 94.94 292 GLU A CA 1
ATOM 2214 C C . GLU A 1 292 ? -4.973 -23.719 -30.359 1 94.94 292 GLU A C 1
ATOM 2216 O O . GLU A 1 292 ? -4.348 -23.938 -29.328 1 94.94 292 GLU A O 1
ATOM 2221 N N . PRO A 1 293 ? -5.371 -22.5 -30.75 1 94.62 293 PRO A N 1
ATOM 2222 C CA . PRO A 1 293 ? -5.176 -21.391 -29.812 1 94.62 293 PRO A CA 1
ATOM 2223 C C . PRO A 1 293 ? -5.855 -21.625 -28.469 1 94.62 293 PRO A C 1
ATOM 2225 O O . PRO A 1 293 ? -7 -22.094 -28.422 1 94.62 293 PRO A O 1
ATOM 2228 N N . LEU A 1 294 ? -5.117 -21.406 -27.391 1 93.31 294 LEU A N 1
ATOM 2229 C CA . LEU A 1 294 ? -5.66 -21.594 -26.047 1 93.31 294 LEU A CA 1
ATOM 2230 C C . LEU A 1 294 ? -6.637 -20.469 -25.703 1 93.31 294 LEU A C 1
ATOM 2232 O O . LEU A 1 294 ? -6.281 -19.297 -25.766 1 93.31 294 LEU A O 1
ATOM 2236 N N . GLN A 1 295 ? -7.863 -20.828 -25.453 1 83.56 295 GLN A N 1
ATOM 2237 C CA . GLN A 1 295 ? -8.844 -19.875 -24.938 1 83.56 295 GLN A CA 1
ATOM 2238 C C . GLN A 1 295 ? -8.82 -19.844 -23.406 1 83.56 295 GLN A C 1
ATOM 2240 O O . GLN A 1 295 ? -8.633 -20.875 -22.766 1 83.56 295 GLN A O 1
ATOM 2245 N N . TYR A 1 296 ? -8.711 -18.641 -22.859 1 74.69 296 TYR A N 1
ATOM 2246 C CA . TYR A 1 296 ? -8.766 -18.578 -21.406 1 74.69 296 TYR A CA 1
ATOM 2247 C C . TYR A 1 296 ? -9.711 -17.469 -20.953 1 74.69 296 TYR A C 1
ATOM 2249 O O . TYR A 1 296 ? -9.969 -16.516 -21.703 1 74.69 296 TYR A O 1
ATOM 2257 N N . ARG A 1 297 ? -10.461 -17.656 -19.938 1 67.69 297 ARG A N 1
ATOM 2258 C CA . ARG A 1 297 ? -11.305 -16.672 -19.281 1 67.69 297 ARG A CA 1
ATOM 2259 C C . ARG A 1 297 ? -10.664 -16.188 -17.984 1 67.69 297 ARG A C 1
ATOM 2261 O O . ARG A 1 297 ? -11.18 -15.266 -17.344 1 67.69 297 ARG A O 1
ATOM 2268 N N . GLY A 1 298 ? -9.578 -16.5 -17.688 1 63.5 298 GLY A N 1
ATOM 2269 C CA . GLY A 1 298 ? -8.93 -16.172 -16.438 1 63.5 298 GLY A CA 1
ATOM 2270 C C . GLY A 1 298 ? -9.664 -15.094 -15.648 1 63.5 298 GLY A C 1
ATOM 2271 O O . GLY A 1 298 ? -10.75 -14.656 -16.047 1 63.5 298 GLY A O 1
ATOM 2272 N N . TRP A 1 299 ? -9.344 -14.734 -14.359 1 67.62 299 TRP A N 1
ATOM 2273 C CA . TRP A 1 299 ? -9.992 -13.734 -13.516 1 67.62 299 TRP A CA 1
ATOM 2274 C C . TRP A 1 299 ? -9.68 -12.32 -14 1 67.62 299 TRP A C 1
ATOM 2276 O O . TRP A 1 299 ? -8.516 -11.977 -14.211 1 67.62 299 TRP A O 1
ATOM 2286 N N . GLU A 1 300 ? -10.633 -11.602 -14.43 1 65.69 300 GLU A N 1
ATOM 2287 C CA . GLU A 1 300 ? -10.516 -10.188 -14.75 1 65.69 300 GLU A CA 1
ATOM 2288 C C . GLU A 1 300 ? -11.602 -9.367 -14.047 1 65.69 300 GLU A C 1
ATOM 2290 O O . GLU A 1 300 ? -12.789 -9.672 -14.172 1 65.69 300 GLU A O 1
ATOM 2295 N N . TYR A 1 301 ? -11.094 -8.406 -13.242 1 67.25 301 TYR A N 1
ATOM 2296 C CA . TYR A 1 301 ? -12.055 -7.535 -12.57 1 67.25 301 TYR A CA 1
ATOM 2297 C C . TYR A 1 301 ? -12.953 -6.828 -13.586 1 67.25 301 TYR A C 1
ATOM 2299 O O . TYR A 1 301 ? -12.531 -6.562 -14.711 1 67.25 301 TYR A O 1
ATOM 2307 N N . PHE A 1 302 ? -14.195 -6.492 -13.156 1 69.94 302 PHE A N 1
ATOM 2308 C CA . PHE A 1 302 ? -15.188 -5.637 -13.797 1 69.94 302 PHE A CA 1
ATOM 2309 C C . PHE A 1 302 ? -15.859 -6.363 -14.961 1 69.94 302 PHE A C 1
ATOM 2311 O O . PHE A 1 302 ? -16.547 -5.742 -15.773 1 69.94 302 PHE A O 1
ATOM 2318 N N . THR A 1 303 ? -15.383 -7.645 -15.281 1 59.69 303 THR A N 1
ATOM 2319 C CA . THR A 1 303 ? -15.969 -8.367 -16.406 1 59.69 303 THR A CA 1
ATOM 2320 C C . THR A 1 303 ? -17.047 -9.344 -15.922 1 59.69 303 THR A C 1
ATOM 2322 O O . THR A 1 303 ? -17.703 -9.992 -16.734 1 59.69 303 THR A O 1
ATOM 2325 N N . GLN A 1 304 ? -17.172 -9.609 -14.727 1 59.72 304 GLN A N 1
ATOM 2326 C CA . GLN A 1 304 ? -18.172 -10.555 -14.25 1 59.72 304 GLN A CA 1
ATOM 2327 C C . GLN A 1 304 ? -19.062 -9.922 -13.18 1 59.72 304 GLN A C 1
ATOM 2329 O O . GLN A 1 304 ? -18.625 -9 -12.484 1 59.72 304 GLN A O 1
ATOM 2334 N N . MET B 1 1 ? -16.031 -5.715 20.969 1 78.38 1 MET B N 1
ATOM 2335 C CA . MET B 1 1 ? -16.516 -4.336 20.969 1 78.38 1 MET B CA 1
ATOM 2336 C C . MET B 1 1 ? -16.5 -3.762 19.547 1 78.38 1 MET B C 1
ATOM 2338 O O . MET B 1 1 ? -15.594 -4.062 18.766 1 78.38 1 MET B O 1
ATOM 2342 N N . LYS B 1 2 ? -17.422 -2.955 19.375 1 80.25 2 LYS B N 1
ATOM 2343 C CA . LYS B 1 2 ? -17.5 -2.326 18.062 1 80.25 2 LYS B CA 1
ATOM 2344 C C . LYS B 1 2 ? -16.469 -1.213 17.906 1 80.25 2 LYS B C 1
ATOM 2346 O O . LYS B 1 2 ? -16.109 -0.567 18.891 1 80.25 2 LYS B O 1
ATOM 2351 N N . LEU B 1 3 ? -16 -0.954 16.672 1 79.56 3 LEU B N 1
ATOM 2352 C CA . LEU B 1 3 ? -14.945 0.022 16.406 1 79.56 3 LEU B CA 1
ATOM 2353 C C . LEU B 1 3 ? -15.398 1.427 16.797 1 79.56 3 LEU B C 1
ATOM 2355 O O . LEU B 1 3 ? -14.594 2.238 17.266 1 79.56 3 LEU B O 1
ATOM 2359 N N . TRP B 1 4 ? -16.719 1.677 16.609 1 74 4 TRP B N 1
ATOM 2360 C CA . TRP B 1 4 ? -17.203 3.016 16.938 1 74 4 TRP B CA 1
ATOM 2361 C C . TRP B 1 4 ? -17.172 3.258 18.438 1 74 4 TRP B C 1
ATOM 2363 O O . TRP B 1 4 ? -17.188 4.406 18.891 1 74 4 TRP B O 1
ATOM 2373 N N . GLU B 1 5 ? -17.078 2.172 19.172 1 73.38 5 GLU B N 1
ATOM 2374 C CA . GLU B 1 5 ? -17.047 2.266 20.625 1 73.38 5 GLU B CA 1
ATOM 2375 C C . GLU B 1 5 ? -15.617 2.477 21.141 1 73.38 5 GLU B C 1
ATOM 2377 O O . GLU B 1 5 ? -15.414 3.111 22.172 1 73.38 5 GLU B O 1
ATOM 2382 N N . ILE B 1 6 ? -14.672 1.976 20.453 1 70.62 6 ILE B N 1
ATOM 2383 C CA . ILE B 1 6 ? -13.297 1.909 20.953 1 70.62 6 ILE B CA 1
ATOM 2384 C C . ILE B 1 6 ? -12.461 3.002 20.297 1 70.62 6 ILE B C 1
ATOM 2386 O O . ILE B 1 6 ? -11.602 3.607 20.938 1 70.62 6 ILE B O 1
ATOM 2390 N N . GLY B 1 7 ? -12.773 3.406 19.062 1 72.5 7 GLY B N 1
ATOM 2391 C CA . GLY B 1 7 ? -12.031 4.402 18.312 1 72.5 7 GLY B CA 1
ATOM 2392 C C . GLY B 1 7 ? -10.773 3.844 17.656 1 72.5 7 GLY B C 1
ATOM 2393 O O . GLY B 1 7 ? -10.32 2.756 18.016 1 72.5 7 GLY B O 1
ATOM 2394 N N . GLU B 1 8 ? -10.273 4.59 16.766 1 73.19 8 GLU B N 1
ATOM 2395 C CA . GLU B 1 8 ? -9.141 4.176 15.938 1 73.19 8 GLU B CA 1
ATOM 2396 C C . GLU B 1 8 ? -7.883 3.98 16.797 1 73.19 8 GLU B C 1
ATOM 2398 O O . GLU B 1 8 ? -7.184 2.977 16.656 1 73.19 8 GLU B O 1
ATOM 2403 N N . GLU B 1 9 ? -7.625 4.891 17.625 1 71.19 9 GLU B N 1
ATOM 2404 C CA . GLU B 1 9 ? -6.391 4.883 18.406 1 71.19 9 GLU B CA 1
ATOM 2405 C C . GLU B 1 9 ? -6.293 3.633 19.266 1 71.19 9 GLU B C 1
ATOM 2407 O O . GLU B 1 9 ? -5.234 3.008 19.344 1 71.19 9 GLU B O 1
ATOM 2412 N N . ALA B 1 10 ? -7.328 3.283 19.828 1 73.38 10 ALA B N 1
ATOM 2413 C CA . ALA B 1 10 ? -7.34 2.109 20.703 1 73.38 10 ALA B CA 1
ATOM 2414 C C . ALA B 1 10 ? -7.141 0.829 19.891 1 73.38 10 ALA B C 1
ATOM 2416 O O . ALA B 1 10 ? -6.43 -0.081 20.328 1 73.38 10 ALA B O 1
ATOM 2417 N N . VAL B 1 11 ? -7.695 0.806 18.781 1 74.56 11 VAL B N 1
ATOM 2418 C CA . VAL B 1 11 ? -7.57 -0.37 17.922 1 74.56 11 VAL B CA 1
ATOM 2419 C C . VAL B 1 11 ? -6.137 -0.495 17.422 1 74.56 11 VAL B C 1
ATOM 2421 O O . VAL B 1 11 ? -5.555 -1.584 17.438 1 74.56 11 VAL B O 1
ATOM 2424 N N . LEU B 1 12 ? -5.609 0.63 17.078 1 76.44 12 LEU B N 1
ATOM 2425 C CA . LEU B 1 12 ? -4.242 0.645 16.578 1 76.44 12 LEU B CA 1
ATOM 2426 C C . LEU B 1 12 ? -3.258 0.217 17.656 1 76.44 12 LEU B C 1
ATOM 2428 O O . LEU B 1 12 ? -2.281 -0.483 17.375 1 76.44 12 LEU B O 1
ATOM 2432 N N . GLU B 1 13 ? -3.49 0.658 18.781 1 75.94 13 GLU B N 1
ATOM 2433 C CA . GLU B 1 13 ? -2.629 0.271 19.891 1 75.94 13 GLU B CA 1
ATOM 2434 C C . GLU B 1 13 ? -2.629 -1.242 20.094 1 75.94 13 GLU B C 1
ATOM 2436 O O . GLU B 1 13 ? -1.58 -1.84 20.344 1 75.94 13 GLU B O 1
ATOM 2441 N N . ARG B 1 14 ? -3.705 -1.785 19.969 1 73.56 14 ARG B N 1
ATOM 2442 C CA . ARG B 1 14 ? -3.807 -3.234 20.109 1 73.56 14 ARG B CA 1
ATOM 2443 C C . ARG B 1 14 ? -3.072 -3.949 18.984 1 73.56 14 ARG B C 1
ATOM 2445 O O . ARG B 1 14 ? -2.352 -4.918 19.219 1 73.56 14 ARG B O 1
ATOM 2452 N N . ILE B 1 15 ? -3.318 -3.381 17.844 1 72.81 15 ILE B N 1
ATOM 2453 C CA . ILE B 1 15 ? -2.689 -3.965 16.672 1 72.81 15 ILE B CA 1
ATOM 2454 C C . ILE B 1 15 ? -1.171 -3.857 16.797 1 72.81 15 ILE B C 1
ATOM 2456 O O . ILE B 1 15 ? -0.451 -4.82 16.516 1 72.81 15 ILE B O 1
ATOM 2460 N N . ARG B 1 16 ? -0.788 -2.73 17.188 1 74.75 16 ARG B N 1
ATOM 2461 C CA . ARG B 1 16 ? 0.646 -2.504 17.328 1 74.75 16 ARG B CA 1
ATOM 2462 C C . ARG B 1 16 ? 1.244 -3.422 18.391 1 74.75 16 ARG B C 1
ATOM 2464 O O . ARG B 1 16 ? 2.34 -3.959 18.203 1 74.75 16 ARG B O 1
ATOM 2471 N N . ARG B 1 17 ? 0.602 -3.527 19.391 1 74.12 17 ARG B N 1
ATOM 2472 C CA . ARG B 1 17 ? 1.043 -4.418 20.469 1 74.12 17 ARG B CA 1
ATOM 2473 C C . ARG B 1 17 ? 1.147 -5.855 19.969 1 74.12 17 ARG B C 1
ATOM 2475 O O . ARG B 1 17 ? 2.111 -6.559 20.281 1 74.12 17 ARG B O 1
ATOM 2482 N N . GLU B 1 18 ? 0.221 -6.215 19.203 1 69.25 18 GLU B N 1
ATOM 2483 C CA . GLU B 1 18 ? 0.201 -7.578 18.688 1 69.25 18 GLU B CA 1
ATOM 2484 C C . GLU B 1 18 ? 1.287 -7.777 17.625 1 69.25 18 GLU B C 1
ATOM 2486 O O . GLU B 1 18 ? 1.877 -8.859 17.531 1 69.25 18 GLU B O 1
ATOM 2491 N N . ALA B 1 19 ? 1.497 -6.695 16.875 1 69.31 19 ALA B N 1
ATOM 2492 C CA . ALA B 1 19 ? 2.422 -6.812 15.75 1 69.31 19 ALA B CA 1
ATOM 2493 C C . ALA B 1 19 ? 3.846 -6.465 16.172 1 69.31 19 ALA B C 1
ATOM 2495 O O . ALA B 1 19 ? 4.805 -6.785 15.469 1 69.31 19 ALA B O 1
ATOM 2496 N N . GLY B 1 20 ? 3.99 -5.883 17.328 1 68.69 20 GLY B N 1
ATOM 2497 C CA . GLY B 1 20 ? 5.301 -5.414 17.75 1 68.69 20 GLY B CA 1
ATOM 2498 C C . GLY B 1 20 ? 5.805 -4.238 16.938 1 68.69 20 GLY B C 1
ATOM 2499 O O . GLY B 1 20 ? 7.004 -4.141 16.656 1 68.69 20 GLY B O 1
ATOM 2500 N N . VAL B 1 21 ? 4.855 -3.443 16.484 1 71.31 21 VAL B N 1
ATOM 2501 C CA . VAL B 1 21 ? 5.246 -2.332 15.617 1 71.31 21 VAL B CA 1
ATOM 2502 C C . VAL B 1 21 ? 5.242 -1.031 16.406 1 71.31 21 VAL B C 1
ATOM 2504 O O . VAL B 1 21 ? 4.387 -0.831 17.281 1 71.31 21 VAL B O 1
ATOM 2507 N N . GLU B 1 22 ? 6.281 -0.159 16.188 1 70.69 22 GLU B N 1
ATOM 2508 C CA . GLU B 1 22 ? 6.363 1.147 16.844 1 70.69 22 GLU B CA 1
ATOM 2509 C C . GLU B 1 22 ? 5.453 2.16 16.156 1 70.69 22 GLU B C 1
ATOM 2511 O O . GLU B 1 22 ? 5.309 2.146 14.93 1 70.69 22 GLU B O 1
ATOM 2516 N N . ASP B 1 23 ? 4.852 2.93 17.016 1 79.5 23 ASP B N 1
ATOM 2517 C CA . ASP B 1 23 ? 3.99 3.998 16.531 1 79.5 23 ASP B CA 1
ATOM 2518 C C . ASP B 1 23 ? 4.812 5.184 16.031 1 79.5 23 ASP B C 1
ATOM 2520 O O . ASP B 1 23 ? 5.52 5.828 16.812 1 79.5 23 ASP B O 1
ATOM 2524 N N . ASN B 1 24 ? 4.891 5.367 14.812 1 90.12 24 ASN B N 1
ATOM 2525 C CA . ASN B 1 24 ? 5.562 6.473 14.141 1 90.12 24 ASN B CA 1
ATOM 2526 C C . ASN B 1 24 ? 4.902 6.809 12.812 1 90.12 24 ASN B C 1
ATOM 2528 O O . ASN B 1 24 ? 3.994 6.102 12.367 1 90.12 24 ASN B O 1
ATOM 2532 N N . ASP B 1 25 ? 5.219 7.922 12.312 1 90.56 25 ASP B N 1
ATOM 2533 C CA . ASP B 1 25 ? 4.648 8.352 11.047 1 90.56 25 ASP B CA 1
ATOM 2534 C C . ASP B 1 25 ? 5.086 7.434 9.906 1 90.56 25 ASP B C 1
ATOM 2536 O O . ASP B 1 25 ? 4.371 7.285 8.914 1 90.56 25 ASP B O 1
ATOM 2540 N N . VAL B 1 26 ? 6.273 6.906 10.055 1 95.06 26 VAL B N 1
ATOM 2541 C CA . VAL B 1 26 ? 6.801 5.973 9.062 1 95.06 26 VAL B CA 1
ATOM 2542 C C . VAL B 1 26 ? 7.348 4.73 9.766 1 95.06 26 VAL B C 1
ATOM 2544 O O . VAL B 1 26 ? 7.461 4.699 10.992 1 95.06 26 VAL B O 1
ATOM 2547 N N . SER B 1 27 ? 7.57 3.699 9 1 95.62 27 SER B N 1
ATOM 2548 C CA . SER B 1 27 ? 8.289 2.52 9.469 1 95.62 27 SER B CA 1
ATOM 2549 C C . SER B 1 27 ? 9.656 2.408 8.812 1 95.62 27 SER B C 1
ATOM 2551 O O . SER B 1 27 ? 9.781 2.564 7.594 1 95.62 27 SER B O 1
ATOM 2553 N N . TYR B 1 28 ? 10.656 2.215 9.648 1 96.31 28 TYR B N 1
ATOM 2554 C CA . TYR B 1 28 ? 12.023 2.082 9.156 1 96.31 28 TYR B CA 1
ATOM 2555 C C . TYR B 1 28 ? 12.383 0.619 8.93 1 96.31 28 TYR B C 1
ATOM 2557 O O . TYR B 1 28 ? 11.984 -0.254 9.695 1 96.31 28 TYR B O 1
ATOM 2565 N N . VAL B 1 29 ? 13.062 0.43 7.836 1 95 29 VAL B N 1
ATOM 2566 C CA . VAL B 1 29 ? 13.516 -0.907 7.465 1 95 29 VAL B CA 1
ATOM 2567 C C . VAL B 1 29 ? 15.008 -0.877 7.152 1 95 29 VAL B C 1
ATOM 2569 O O . VAL B 1 29 ? 15.461 -0.077 6.328 1 95 29 VAL B O 1
ATOM 2572 N N . ARG B 1 30 ? 15.781 -1.711 7.75 1 91.94 30 ARG B N 1
ATOM 2573 C CA . ARG B 1 30 ? 17.203 -1.766 7.465 1 91.94 30 ARG B CA 1
ATOM 2574 C C . ARG B 1 30 ? 17.5 -2.682 6.277 1 91.94 30 ARG B C 1
ATOM 2576 O O . ARG B 1 30 ? 17.125 -3.855 6.289 1 91.94 30 ARG B O 1
ATOM 2583 N N . GLY B 1 31 ? 18.141 -2.141 5.305 1 86 31 GLY B N 1
ATOM 2584 C CA . GLY B 1 31 ? 18.547 -2.928 4.152 1 86 31 GLY B CA 1
ATOM 2585 C C . GLY B 1 31 ? 19.781 -3.779 4.418 1 86 31 GLY B C 1
ATOM 2586 O O . GLY B 1 31 ? 20.453 -3.604 5.434 1 86 31 GLY B O 1
ATOM 2587 N N . LYS B 1 32 ? 20.062 -4.742 3.549 1 76.25 32 LYS B N 1
ATOM 2588 C CA . LYS B 1 32 ? 21.188 -5.648 3.689 1 76.25 32 LYS B CA 1
ATOM 2589 C C . LYS B 1 32 ? 22.516 -4.879 3.717 1 76.25 32 LYS B C 1
ATOM 2591 O O . LYS B 1 32 ? 23.453 -5.273 4.406 1 76.25 32 LYS B O 1
ATOM 2596 N N . GLY B 1 33 ? 22.609 -3.811 3.021 1 78.81 33 GLY B N 1
ATOM 2597 C CA . GLY B 1 33 ? 23.844 -3.047 2.969 1 78.81 33 GLY B CA 1
ATOM 2598 C C . GLY B 1 33 ? 23.953 -2.012 4.07 1 78.81 33 GLY B C 1
ATOM 2599 O O . GLY B 1 33 ? 24.875 -1.191 4.07 1 78.81 33 GLY B O 1
ATOM 2600 N N . GLY B 1 34 ? 23 -2.045 5.02 1 83.06 34 GLY B N 1
ATOM 2601 C CA . GLY B 1 34 ? 23.047 -1.107 6.129 1 83.06 34 GLY B CA 1
ATOM 2602 C C . GLY B 1 34 ? 22.234 0.155 5.875 1 83.06 34 GLY B C 1
ATOM 2603 O O . GLY B 1 34 ? 22.094 0.999 6.766 1 83.06 34 GLY B O 1
ATOM 2604 N N . ASP B 1 35 ? 21.719 0.264 4.688 1 90.44 35 ASP B N 1
ATOM 2605 C CA . ASP B 1 35 ? 20.906 1.438 4.375 1 90.44 35 ASP B CA 1
ATOM 2606 C C . ASP B 1 35 ? 19.625 1.451 5.191 1 90.44 35 ASP B C 1
ATOM 2608 O O . ASP B 1 35 ? 19.078 0.395 5.52 1 90.44 35 ASP B O 1
ATOM 2612 N N . LEU B 1 36 ? 19.25 2.66 5.57 1 95.19 36 LEU B N 1
ATOM 2613 C CA . LEU B 1 36 ? 17.984 2.838 6.27 1 95.19 36 LEU B CA 1
ATOM 2614 C C . LEU B 1 36 ? 16.859 3.219 5.297 1 95.19 36 LEU B C 1
ATOM 2616 O O . LEU B 1 36 ? 16.922 4.285 4.68 1 95.19 36 LEU B O 1
ATOM 2620 N N . LEU B 1 37 ? 15.938 2.291 5.18 1 96.44 37 LEU B N 1
ATOM 2621 C CA . LEU B 1 37 ? 14.812 2.502 4.27 1 96.44 37 LEU B CA 1
ATOM 2622 C C . LEU B 1 37 ? 13.547 2.85 5.043 1 96.44 37 LEU B C 1
ATOM 2624 O O . LEU B 1 37 ? 13.484 2.656 6.258 1 96.44 37 LEU B O 1
ATOM 2628 N N . ILE B 1 38 ? 12.641 3.451 4.32 1 97.12 38 ILE B N 1
ATOM 2629 C CA . ILE B 1 38 ? 11.336 3.797 4.859 1 97.12 38 ILE B CA 1
ATOM 2630 C C . ILE B 1 38 ? 10.242 3.125 4.027 1 97.12 38 ILE B C 1
ATOM 2632 O O . ILE B 1 38 ? 10.32 3.09 2.797 1 97.12 38 ILE B O 1
ATOM 2636 N N . ILE B 1 39 ? 9.234 2.564 4.699 1 97.56 39 ILE B N 1
ATOM 2637 C CA . ILE B 1 39 ? 7.98 2.201 4.047 1 97.56 39 ILE B CA 1
ATOM 2638 C C . ILE B 1 39 ? 6.812 2.891 4.746 1 97.56 39 ILE B C 1
ATOM 2640 O O . ILE B 1 39 ? 6.781 2.98 5.977 1 97.56 39 ILE B O 1
ATOM 2644 N N . LYS B 1 40 ? 5.969 3.469 3.998 1 97.56 40 LYS B N 1
ATOM 2645 C CA . LYS B 1 40 ? 4.75 4.121 4.461 1 97.56 40 LYS B CA 1
ATOM 2646 C C . LYS B 1 40 ? 3.557 3.74 3.592 1 97.56 40 LYS B C 1
ATOM 2648 O O . LYS B 1 40 ? 3.68 3.645 2.369 1 97.56 40 LYS B O 1
ATOM 2653 N N . ILE B 1 41 ? 2.447 3.389 4.211 1 97.31 41 ILE B N 1
ATOM 2654 C CA . ILE B 1 41 ? 1.191 3.238 3.484 1 97.31 41 ILE B CA 1
ATOM 2655 C C . ILE B 1 41 ? 0.114 4.105 4.133 1 97.31 41 ILE B C 1
ATOM 2657 O O . ILE B 1 41 ? 0.042 4.199 5.359 1 97.31 41 ILE B O 1
ATOM 2661 N N . ASP B 1 42 ? -0.591 4.809 3.344 1 96 42 ASP B N 1
ATOM 2662 C CA . ASP B 1 42 ? -1.687 5.676 3.764 1 96 42 ASP B CA 1
ATOM 2663 C C . ASP B 1 42 ? -2.82 5.664 2.74 1 96 42 ASP B C 1
ATOM 2665 O O . ASP B 1 42 ? -2.605 5.328 1.574 1 96 42 ASP B O 1
ATOM 2669 N N . GLY B 1 43 ? -3.953 5.902 3.217 1 95.94 43 GLY B N 1
ATOM 2670 C CA . GLY B 1 43 ? -5.074 5.883 2.293 1 95.94 43 GLY B CA 1
ATOM 2671 C C . GLY B 1 43 ? -6.387 6.293 2.939 1 95.94 43 GLY B C 1
ATOM 2672 O O . GLY B 1 43 ? -6.395 7.059 3.904 1 95.94 43 GLY B O 1
ATOM 2673 N N . GLY B 1 44 ? -7.465 5.91 2.229 1 95.62 44 GLY B N 1
ATOM 2674 C CA . GLY B 1 44 ? -8.789 6.211 2.75 1 95.62 44 GLY B CA 1
ATOM 2675 C C . GLY B 1 44 ? -9.898 5.91 1.763 1 95.62 44 GLY B C 1
ATOM 2676 O O . GLY B 1 44 ? -9.656 5.809 0.559 1 95.62 44 GLY B O 1
ATOM 2677 N N . ALA B 1 45 ? -11.094 5.762 2.342 1 97.25 45 ALA B N 1
ATOM 2678 C CA . ALA B 1 45 ? -12.305 5.594 1.547 1 97.25 45 ALA B CA 1
ATOM 2679 C C . ALA B 1 45 ? -12.836 6.941 1.062 1 97.25 45 ALA B C 1
ATOM 2681 O O . ALA B 1 45 ? -12.727 7.945 1.766 1 97.25 45 ALA B O 1
ATOM 2682 N N . PHE B 1 46 ? -13.469 6.906 -0.163 1 96.19 46 PHE B N 1
ATOM 2683 C CA . PHE B 1 46 ? -13.977 8.148 -0.748 1 96.19 46 PHE B CA 1
ATOM 2684 C C . PHE B 1 46 ? -15.047 8.766 0.141 1 96.19 46 PHE B C 1
ATOM 2686 O O . PHE B 1 46 ? -15.164 9.992 0.214 1 96.19 46 PHE B O 1
ATOM 2693 N N . SER B 1 47 ? -15.766 7.957 0.881 1 93.94 47 SER B N 1
ATOM 2694 C CA . SER B 1 47 ? -16.828 8.438 1.754 1 93.94 47 SER B CA 1
ATOM 2695 C C . SER B 1 47 ? -16.281 9.312 2.875 1 93.94 47 SER B C 1
ATOM 2697 O O . SER B 1 47 ? -17.016 10.102 3.469 1 93.94 47 SER B O 1
ATOM 2699 N N . ARG B 1 48 ? -14.977 9.203 3.166 1 90.5 48 ARG B N 1
ATOM 2700 C CA . ARG B 1 48 ? -14.375 9.945 4.27 1 90.5 48 ARG B CA 1
ATOM 2701 C C . ARG B 1 48 ? -13.383 10.977 3.758 1 90.5 48 ARG B C 1
ATOM 2703 O O . ARG B 1 48 ? -13.156 12 4.402 1 90.5 48 ARG B O 1
ATOM 2710 N N . THR B 1 49 ? -12.844 10.695 2.646 1 91.56 49 THR B N 1
ATOM 2711 C CA . THR B 1 49 ? -11.703 11.5 2.217 1 91.56 49 THR B CA 1
ATOM 2712 C C . THR B 1 49 ? -12.117 12.5 1.145 1 91.56 49 THR B C 1
ATOM 2714 O O . THR B 1 49 ? -11.477 13.539 0.977 1 91.56 49 THR B O 1
ATOM 2717 N N . LYS B 1 50 ? -13.188 12.18 0.365 1 95.56 50 LYS B N 1
ATOM 2718 C CA . LYS B 1 50 ? -13.57 13.055 -0.738 1 95.56 50 LYS B CA 1
ATOM 2719 C C . LYS B 1 50 ? -14.664 14.031 -0.311 1 95.56 50 LYS B C 1
ATOM 2721 O O . LYS B 1 50 ? -15.805 13.633 -0.075 1 95.56 50 LYS B O 1
ATOM 2726 N N . MET B 1 51 ? -14.297 15.32 -0.282 1 95.06 51 MET B N 1
ATOM 2727 C CA . MET B 1 51 ? -15.273 16.375 -0.014 1 95.06 51 MET B CA 1
ATOM 2728 C C . MET B 1 51 ? -15.969 16.812 -1.3 1 95.06 51 MET B C 1
ATOM 2730 O O . MET B 1 51 ? -15.492 16.516 -2.398 1 95.06 51 MET B O 1
ATOM 2734 N N . GLU B 1 52 ? -17.062 17.516 -1.194 1 95.81 52 GLU B N 1
ATOM 2735 C CA . GLU B 1 52 ? -17.906 17.891 -2.328 1 95.81 52 GLU B CA 1
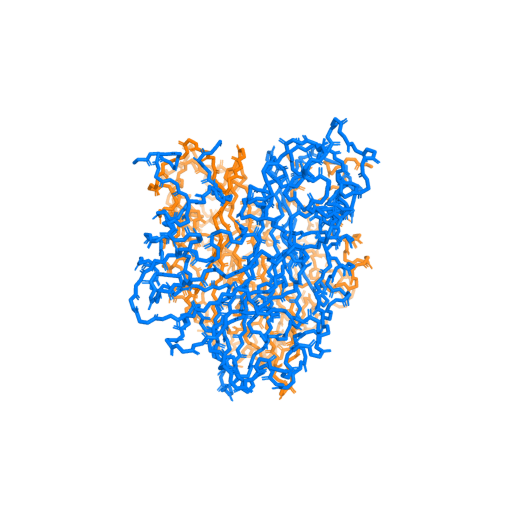ATOM 2736 C C . GLU B 1 52 ? -17.141 18.703 -3.35 1 95.81 52 GLU B C 1
ATOM 2738 O O . GLU B 1 52 ? -17.375 18.594 -4.555 1 95.81 52 GLU B O 1
ATOM 2743 N N . PHE B 1 53 ? -16.234 19.469 -2.875 1 96.12 53 PHE B N 1
ATOM 2744 C CA . PHE B 1 53 ? -15.547 20.406 -3.764 1 96.12 53 PHE B CA 1
ATOM 2745 C C . PHE B 1 53 ? -14.32 19.75 -4.395 1 96.12 53 PHE B C 1
ATOM 2747 O O . PHE B 1 53 ? -13.578 20.406 -5.137 1 96.12 53 PHE B O 1
ATOM 2754 N N . MET B 1 54 ? -14.109 18.469 -4.188 1 97.69 54 MET B N 1
ATOM 2755 C CA . MET B 1 54 ? -12.914 17.781 -4.676 1 97.69 54 MET B CA 1
ATOM 2756 C C . MET B 1 54 ? -13.234 16.938 -5.906 1 97.69 54 MET B C 1
ATOM 2758 O O . MET B 1 54 ? -14.289 16.297 -5.961 1 97.69 54 MET B O 1
ATOM 2762 N N . THR B 1 55 ? -12.336 17 -6.902 1 97.75 55 THR B N 1
ATOM 2763 C CA . THR B 1 55 ? -12.32 16.031 -7.992 1 97.75 55 THR B CA 1
ATOM 2764 C C . THR B 1 55 ? -11.562 14.766 -7.59 1 97.75 55 THR B C 1
ATOM 2766 O O . THR B 1 55 ? -10.938 14.727 -6.531 1 97.75 55 THR B O 1
ATOM 2769 N N . LEU B 1 56 ? -11.719 13.727 -8.43 1 97.25 56 LEU B N 1
ATOM 2770 C CA . LEU B 1 56 ? -10.945 12.523 -8.148 1 97.25 56 LEU B CA 1
ATOM 2771 C C . LEU B 1 56 ? -9.453 12.773 -8.336 1 97.25 56 LEU B C 1
ATOM 2773 O O . LEU B 1 56 ? -8.625 12.141 -7.676 1 97.25 56 LEU B O 1
ATOM 2777 N N . TYR B 1 57 ? -9.078 13.734 -9.211 1 97.69 57 TYR B N 1
ATOM 2778 C CA . TYR B 1 57 ? -7.699 14.195 -9.305 1 97.69 57 TYR B CA 1
ATOM 2779 C C . TYR B 1 57 ? -7.215 14.742 -7.969 1 97.69 57 TYR B C 1
ATOM 2781 O O . TYR B 1 57 ? -6.113 14.422 -7.52 1 97.69 57 TYR B O 1
ATOM 2789 N N . ASP B 1 58 ? -8.07 15.531 -7.309 1 98.56 58 ASP B N 1
ATOM 2790 C CA . ASP B 1 58 ? -7.742 16.109 -6.004 1 98.56 58 ASP B CA 1
ATOM 2791 C C . ASP B 1 58 ? -7.547 15.008 -4.961 1 98.56 58 ASP B C 1
ATOM 2793 O O . ASP B 1 58 ? -6.652 15.102 -4.117 1 98.56 58 ASP B O 1
ATOM 2797 N N . VAL B 1 59 ? -8.383 13.969 -5.023 1 98.25 59 VAL B N 1
ATOM 2798 C CA . VAL B 1 59 ? -8.297 12.859 -4.082 1 98.25 59 VAL B CA 1
ATOM 2799 C C . VAL B 1 59 ? -6.961 12.141 -4.25 1 98.25 59 VAL B C 1
ATOM 2801 O O . VAL B 1 59 ? -6.285 11.828 -3.268 1 98.25 59 VAL B O 1
ATOM 2804 N N . GLY B 1 60 ? -6.598 11.859 -5.504 1 97.94 60 GLY B N 1
ATOM 2805 C CA . GLY B 1 60 ? -5.297 11.266 -5.766 1 97.94 60 GLY B CA 1
ATOM 2806 C C . GLY B 1 60 ? -4.141 12.109 -5.262 1 97.94 60 GLY B C 1
ATOM 2807 O O . GLY B 1 60 ? -3.221 11.594 -4.625 1 97.94 60 GLY B O 1
ATOM 2808 N N . TRP B 1 61 ? -4.234 13.414 -5.504 1 98.38 61 TRP B N 1
ATOM 2809 C CA . TRP B 1 61 ? -3.199 14.359 -5.086 1 98.38 61 TRP B CA 1
ATOM 2810 C C . TRP B 1 61 ? -3.062 14.375 -3.568 1 98.38 61 TRP B C 1
ATOM 2812 O O . TRP B 1 61 ? -1.972 14.164 -3.033 1 98.38 61 TRP B O 1
ATOM 2822 N N . ARG B 1 62 ? -4.148 14.609 -2.896 1 98.12 62 ARG B N 1
ATOM 2823 C CA . ARG B 1 62 ? -4.109 14.828 -1.455 1 98.12 62 ARG B CA 1
ATOM 2824 C C . ARG B 1 62 ? -3.693 13.555 -0.719 1 98.12 62 ARG B C 1
ATOM 2826 O O . ARG B 1 62 ? -2.977 13.625 0.283 1 98.12 62 ARG B O 1
ATOM 2833 N N . THR B 1 63 ? -4.16 12.367 -1.194 1 97.81 63 THR B N 1
ATOM 2834 C CA . THR B 1 63 ? -3.768 11.109 -0.56 1 97.81 63 THR B CA 1
ATOM 2835 C C . THR B 1 63 ? -2.262 10.898 -0.671 1 97.81 63 THR B C 1
ATOM 2837 O O . THR B 1 63 ? -1.614 10.492 0.295 1 97.81 63 THR B O 1
ATOM 2840 N N . THR B 1 64 ? -1.736 11.203 -1.805 1 98.44 64 THR B N 1
ATOM 2841 C CA . THR B 1 64 ? -0.306 11.047 -2.043 1 98.44 64 THR B CA 1
ATOM 2842 C C . THR B 1 64 ? 0.494 12.016 -1.177 1 98.44 64 THR B C 1
ATOM 2844 O O . THR B 1 64 ? 1.478 11.625 -0.544 1 98.44 64 THR B O 1
ATOM 2847 N N . VAL B 1 65 ? 0.037 13.211 -1.152 1 98.44 65 VAL B N 1
ATOM 2848 C CA . VAL B 1 65 ? 0.722 14.227 -0.353 1 98.44 65 VAL B CA 1
ATOM 2849 C C . VAL B 1 65 ? 0.689 13.828 1.121 1 98.44 65 VAL B C 1
ATOM 2851 O O . VAL B 1 65 ? 1.669 14.023 1.845 1 98.44 65 VAL B O 1
ATOM 2854 N N . GLY B 1 66 ? -0.426 13.297 1.579 1 97.69 66 GLY B N 1
ATOM 2855 C CA . GLY B 1 66 ? -0.509 12.812 2.947 1 97.69 66 GLY B CA 1
ATOM 2856 C C . GLY B 1 66 ? 0.551 11.781 3.281 1 97.69 66 GLY B C 1
ATOM 2857 O O . GLY B 1 66 ? 1.207 11.867 4.32 1 97.69 66 GLY B O 1
ATOM 2858 N N . ALA B 1 67 ? 0.726 10.852 2.43 1 98.06 67 ALA B N 1
ATOM 2859 C CA . ALA B 1 67 ? 1.735 9.812 2.645 1 98.06 67 ALA B CA 1
ATOM 2860 C C . ALA B 1 67 ? 3.143 10.406 2.6 1 98.06 67 ALA B C 1
ATOM 2862 O O . ALA B 1 67 ? 4 10.039 3.408 1 98.06 67 ALA B O 1
ATOM 2863 N N . LEU B 1 68 ? 3.363 11.281 1.674 1 98.56 68 LEU B N 1
ATOM 2864 C CA . LEU B 1 68 ? 4.684 11.883 1.507 1 98.56 68 LEU B CA 1
ATOM 2865 C C . LEU B 1 68 ? 5.02 12.789 2.682 1 98.56 68 LEU B C 1
ATOM 2867 O O . LEU B 1 68 ? 6.18 12.898 3.08 1 98.56 68 LEU B O 1
ATOM 2871 N N . SER B 1 69 ? 3.986 13.445 3.205 1 98.31 69 SER B N 1
ATOM 2872 C CA . SER B 1 69 ? 4.184 14.297 4.375 1 98.31 69 SER B CA 1
ATOM 2873 C C . SER B 1 69 ? 4.828 13.516 5.52 1 98.31 69 SER B C 1
ATOM 2875 O O . SER B 1 69 ? 5.723 14.023 6.195 1 98.31 69 SER B O 1
ATOM 2877 N N . ASP B 1 70 ? 4.371 12.297 5.723 1 97.69 70 ASP B N 1
ATOM 2878 C CA . ASP B 1 70 ? 4.898 11.438 6.777 1 97.69 70 ASP B CA 1
ATOM 2879 C C . ASP B 1 70 ? 6.379 11.141 6.551 1 97.69 70 ASP B C 1
ATOM 2881 O O . ASP B 1 70 ? 7.145 11.023 7.508 1 97.69 70 ASP B O 1
ATOM 2885 N N . VAL B 1 71 ? 6.789 10.961 5.34 1 98.06 71 VAL B N 1
ATOM 2886 C CA . VAL B 1 71 ? 8.18 10.656 5.016 1 98.06 71 VAL B CA 1
ATOM 2887 C C . VAL B 1 71 ? 9.039 11.898 5.223 1 98.06 71 VAL B C 1
ATOM 2889 O O . VAL B 1 71 ? 10.086 11.836 5.883 1 98.06 71 VAL B O 1
ATOM 2892 N N . PHE B 1 72 ? 8.578 13.023 4.719 1 98 72 PHE B N 1
ATOM 2893 C CA . PHE B 1 72 ? 9.367 14.25 4.754 1 98 72 PHE B CA 1
ATOM 2894 C C . PHE B 1 72 ? 9.539 14.742 6.188 1 98 72 PHE B C 1
ATOM 2896 O O . PHE B 1 72 ? 10.617 15.211 6.562 1 98 72 PHE B O 1
ATOM 2903 N N . VAL B 1 73 ? 8.484 14.656 6.984 1 97.5 73 VAL B N 1
ATOM 2904 C CA . VAL B 1 73 ? 8.555 15.195 8.336 1 97.5 73 VAL B CA 1
ATOM 2905 C C . VAL B 1 73 ? 9.586 14.422 9.156 1 97.5 73 VAL B C 1
ATOM 2907 O O . VAL B 1 73 ? 10.086 14.914 10.164 1 97.5 73 VAL B O 1
ATOM 2910 N N . LYS B 1 74 ? 9.922 13.211 8.727 1 97 74 LYS B N 1
ATOM 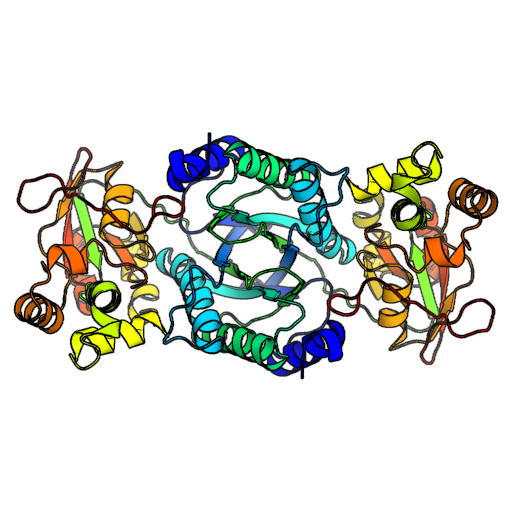2911 C CA . LYS B 1 74 ? 10.938 12.383 9.367 1 97 74 LYS B CA 1
ATOM 2912 C C . LYS B 1 74 ? 12.289 12.531 8.68 1 97 74 LYS B C 1
ATOM 2914 O O . LYS B 1 74 ? 13.172 11.695 8.852 1 97 74 LYS B O 1
ATOM 2919 N N . LEU B 1 75 ? 12.398 13.547 7.84 1 95.75 75 LEU B N 1
ATOM 2920 C CA . LEU B 1 75 ? 13.602 13.883 7.09 1 95.75 75 LEU B CA 1
ATOM 2921 C C . LEU B 1 75 ? 13.977 12.758 6.125 1 95.75 75 LEU B C 1
ATOM 2923 O O . LEU B 1 75 ? 15.148 12.586 5.793 1 95.75 75 LEU B O 1
ATOM 2927 N N . GLY B 1 76 ? 13.016 11.992 5.766 1 96.31 76 GLY B N 1
ATOM 2928 C CA . GLY B 1 76 ? 13.227 10.961 4.762 1 96.31 76 GLY B CA 1
ATOM 2929 C C . GLY B 1 76 ? 13.219 11.508 3.344 1 96.31 76 GLY B C 1
ATOM 2930 O O . GLY B 1 76 ? 12.789 12.641 3.107 1 96.31 76 GLY B O 1
ATOM 2931 N N . ARG B 1 77 ? 13.75 10.75 2.451 1 95.81 77 ARG B N 1
ATOM 2932 C CA . ARG B 1 77 ? 13.727 11.016 1.017 1 95.81 77 ARG B CA 1
ATOM 2933 C C . ARG B 1 77 ? 12.875 9.977 0.282 1 95.81 77 ARG B C 1
ATOM 2935 O O . ARG B 1 77 ? 13.281 8.828 0.136 1 95.81 77 ARG B O 1
ATOM 2942 N N . PRO B 1 78 ? 11.703 10.414 -0.155 1 97.5 78 PRO B N 1
ATOM 2943 C CA . PRO B 1 78 ? 10.914 9.453 -0.923 1 97.5 78 PRO B CA 1
ATOM 2944 C C . PRO B 1 78 ? 11.594 9.023 -2.219 1 97.5 78 PRO B C 1
ATOM 2946 O O . PRO B 1 78 ? 12.266 9.836 -2.867 1 97.5 78 PRO B O 1
ATOM 2949 N N . MET B 1 79 ? 11.453 7.77 -2.59 1 96.88 79 MET B N 1
ATOM 2950 C CA . MET B 1 79 ? 12.094 7.242 -3.787 1 96.88 79 MET B CA 1
ATOM 2951 C C . MET B 1 79 ? 11.062 6.891 -4.855 1 96.88 79 MET B C 1
ATOM 2953 O O . MET B 1 79 ? 11.289 7.133 -6.043 1 96.88 79 MET B O 1
ATOM 2957 N N . ALA B 1 80 ? 9.945 6.293 -4.453 1 96.56 80 ALA B N 1
ATOM 2958 C CA . ALA B 1 80 ? 8.922 5.848 -5.387 1 96.56 80 ALA B CA 1
ATOM 2959 C C . ALA B 1 80 ? 7.594 5.602 -4.668 1 96.56 80 ALA B C 1
ATOM 2961 O O . ALA B 1 80 ? 7.559 5.504 -3.441 1 96.56 80 ALA B O 1
ATOM 2962 N N . ILE B 1 81 ? 6.531 5.566 -5.508 1 97 81 ILE B N 1
ATOM 2963 C CA . ILE B 1 81 ? 5.195 5.344 -4.965 1 97 81 ILE B CA 1
ATOM 2964 C C . ILE B 1 81 ? 4.488 4.25 -5.766 1 97 81 ILE B C 1
ATOM 2966 O O . ILE B 1 81 ? 4.715 4.109 -6.973 1 97 81 ILE B O 1
ATOM 2970 N N . ALA B 1 82 ? 3.754 3.424 -5.051 1 96.31 82 ALA B N 1
ATOM 2971 C CA . ALA B 1 82 ? 2.764 2.523 -5.637 1 96.31 82 ALA B CA 1
ATOM 2972 C C . ALA B 1 82 ? 1.372 2.803 -5.078 1 96.31 82 ALA B C 1
ATOM 2974 O O . ALA B 1 82 ? 1.223 3.115 -3.893 1 96.31 82 ALA B O 1
ATOM 2975 N N . ALA B 1 83 ? 0.344 2.662 -5.941 1 96.38 83 ALA B N 1
ATOM 2976 C CA . ALA B 1 83 ? -1.009 2.99 -5.5 1 96.38 83 ALA B CA 1
ATOM 2977 C C . ALA B 1 83 ? -1.97 1.836 -5.77 1 96.38 83 ALA B C 1
ATOM 2979 O O . ALA B 1 83 ? -1.878 1.174 -6.805 1 96.38 83 ALA B O 1
ATOM 2980 N N . SER B 1 84 ? -2.812 1.574 -4.82 1 96.62 84 SER B N 1
ATOM 2981 C CA . SER B 1 84 ? -3.918 0.63 -4.969 1 96.62 84 SER B CA 1
ATOM 2982 C C . SER B 1 84 ? -5.262 1.349 -4.965 1 96.62 84 SER B C 1
ATOM 2984 O O . SER B 1 84 ? -5.562 2.113 -4.043 1 96.62 84 SER B O 1
ATOM 2986 N N . ILE B 1 85 ? -6.027 1.105 -6.023 1 95.75 85 ILE B N 1
ATOM 2987 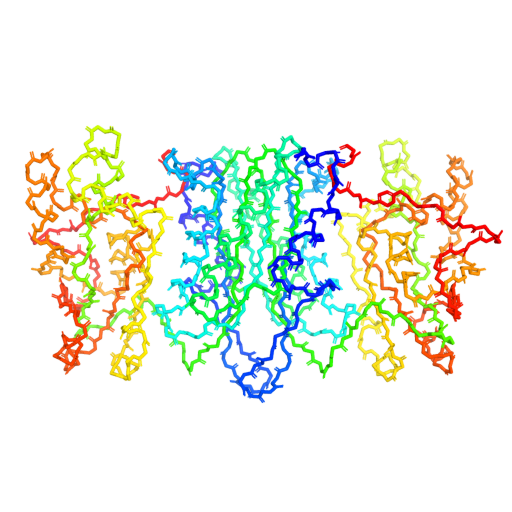C CA . ILE B 1 85 ? -7.309 1.789 -6.18 1 95.75 85 ILE B CA 1
ATOM 2988 C C . ILE B 1 85 ? -8.43 0.762 -6.285 1 95.75 85 ILE B C 1
ATOM 2990 O O . ILE B 1 85 ? -8.328 -0.204 -7.043 1 95.75 85 ILE B O 1
ATOM 2994 N N . THR B 1 86 ? -9.406 0.874 -5.477 1 96.56 86 THR B N 1
ATOM 2995 C CA . THR B 1 86 ? -10.648 0.125 -5.57 1 96.56 86 THR B CA 1
ATOM 2996 C C . THR B 1 86 ? -11.781 1.014 -6.086 1 96.56 86 THR B C 1
ATOM 2998 O O . THR B 1 86 ? -11.992 2.117 -5.578 1 96.56 86 THR B O 1
ATOM 3001 N N . LEU B 1 87 ? -12.461 0.608 -7.113 1 95.38 87 LEU B N 1
ATOM 3002 C CA . LEU B 1 87 ? -13.586 1.348 -7.68 1 95.38 87 LEU B CA 1
ATOM 3003 C C . LEU B 1 87 ? -14.797 0.44 -7.863 1 95.38 87 LEU B C 1
ATOM 3005 O O . LEU B 1 87 ? -14.656 -0.783 -7.934 1 95.38 87 LEU B O 1
ATOM 3009 N N . ARG B 1 88 ? -15.922 1.104 -7.945 1 93.69 88 ARG B N 1
ATOM 3010 C CA . ARG B 1 88 ? -17.141 0.376 -8.273 1 93.69 88 ARG B CA 1
ATOM 3011 C C . ARG B 1 88 ? -17.141 -0.052 -9.742 1 93.69 88 ARG B C 1
ATOM 3013 O O . ARG B 1 88 ? -16.516 0.592 -10.578 1 93.69 88 ARG B O 1
ATOM 3020 N N . ARG B 1 89 ? -17.875 -1.107 -9.953 1 89.06 89 ARG B N 1
ATOM 3021 C CA . ARG B 1 89 ? -17.969 -1.653 -11.305 1 89.06 89 ARG B CA 1
ATOM 3022 C C . ARG B 1 89 ? -18.547 -0.626 -12.266 1 89.06 89 ARG B C 1
ATOM 3024 O O . ARG B 1 89 ? -18.203 -0.616 -13.453 1 89.06 89 ARG B O 1
ATOM 3031 N N . ASP B 1 90 ? -19.406 0.286 -11.758 1 90.12 90 ASP B N 1
ATOM 3032 C CA . ASP B 1 90 ? -20.109 1.236 -12.625 1 90.12 90 ASP B CA 1
ATOM 3033 C C . ASP B 1 90 ? -19.344 2.555 -12.719 1 90.12 90 ASP B C 1
ATOM 3035 O O . ASP B 1 90 ? -19.844 3.529 -13.281 1 90.12 90 ASP B O 1
ATOM 3039 N N . ALA B 1 91 ? -18.141 2.602 -12.133 1 90.62 91 ALA B N 1
ATOM 3040 C CA . ALA B 1 91 ? -17.312 3.799 -12.273 1 90.62 91 ALA B CA 1
ATOM 3041 C C . ALA B 1 91 ? -16.875 3.998 -13.727 1 90.62 91 ALA B C 1
ATOM 3043 O O . ALA B 1 91 ? -16.891 3.057 -14.523 1 90.62 91 ALA B O 1
ATOM 3044 N N . GLU B 1 92 ? -16.594 5.219 -14.047 1 90.19 92 GLU B N 1
ATOM 3045 C CA . GLU B 1 92 ? -16.094 5.535 -15.383 1 90.19 92 GLU B CA 1
ATOM 3046 C C . GLU B 1 92 ? -14.586 5.352 -15.461 1 90.19 92 GLU B C 1
ATOM 3048 O O . GLU B 1 92 ? -13.875 5.535 -14.469 1 90.19 92 GLU B O 1
ATOM 3053 N N . GLU B 1 93 ? -14.172 4.969 -16.641 1 87.75 93 GLU B N 1
ATOM 3054 C CA . GLU B 1 93 ? -12.734 4.867 -16.891 1 87.75 93 GLU B CA 1
ATOM 3055 C C . GLU B 1 93 ? -12.008 6.145 -16.484 1 87.75 93 GLU B C 1
ATOM 3057 O O . GLU B 1 93 ? -10.914 6.094 -15.93 1 87.75 93 GLU B O 1
ATOM 3062 N N . GLU B 1 94 ? -12.625 7.246 -16.719 1 89.75 94 GLU B N 1
ATOM 3063 C CA . GLU B 1 94 ? -12.023 8.547 -16.422 1 89.75 94 GLU B CA 1
ATOM 3064 C C . GLU B 1 94 ? -11.82 8.727 -14.93 1 89.75 94 GLU B C 1
ATOM 3066 O O . GLU B 1 94 ? -10.922 9.461 -14.5 1 89.75 94 GLU B O 1
ATOM 3071 N N . ASP B 1 95 ? -12.641 8.047 -14.141 1 91.81 95 ASP B N 1
ATOM 3072 C CA . ASP B 1 95 ? -12.477 8.109 -12.688 1 91.81 95 ASP B CA 1
ATOM 3073 C C . ASP B 1 95 ? -11.125 7.531 -12.266 1 91.81 95 ASP B C 1
ATOM 3075 O O . ASP B 1 95 ? -10.391 8.164 -11.5 1 91.81 95 ASP B O 1
ATOM 3079 N N . ALA B 1 96 ? -10.859 6.406 -12.797 1 90.19 96 ALA B N 1
ATOM 3080 C CA . ALA B 1 96 ? -9.578 5.766 -12.508 1 90.19 96 ALA B CA 1
ATOM 3081 C C . ALA B 1 96 ? -8.414 6.609 -13.016 1 90.19 96 ALA B C 1
ATOM 3083 O O . ALA B 1 96 ? -7.398 6.758 -12.328 1 90.19 96 ALA B O 1
ATOM 3084 N N . VAL B 1 97 ? -8.57 7.148 -14.148 1 89.44 97 VAL B N 1
ATOM 3085 C CA . VAL B 1 97 ? -7.516 7.93 -14.789 1 89.44 97 VAL B CA 1
ATOM 3086 C C . VAL B 1 97 ? -7.238 9.188 -13.969 1 89.44 97 VAL B C 1
ATOM 3088 O O . VAL B 1 97 ? -6.082 9.523 -13.711 1 89.44 97 VAL B O 1
ATOM 3091 N N . GLN B 1 98 ? -8.258 9.898 -13.57 1 93.38 98 GLN B N 1
ATOM 3092 C CA . GLN B 1 98 ? -8.102 11.125 -12.797 1 93.38 98 GLN B CA 1
ATOM 3093 C C . GLN B 1 98 ? -7.426 10.852 -11.453 1 93.38 98 GLN B C 1
ATOM 3095 O O . GLN B 1 98 ? -6.555 11.617 -11.031 1 93.38 98 GLN B O 1
ATOM 3100 N N . LEU B 1 99 ? -7.871 9.781 -10.82 1 94.31 99 LEU B N 1
ATOM 3101 C CA . LEU B 1 99 ? -7.246 9.406 -9.562 1 94.31 99 LEU B CA 1
ATOM 3102 C C . LEU B 1 99 ? -5.754 9.148 -9.75 1 94.31 99 LEU B C 1
ATOM 3104 O O . LEU B 1 99 ? -4.93 9.68 -9 1 94.31 99 LEU B O 1
ATOM 3108 N N . MET B 1 100 ? -5.434 8.414 -10.703 1 92.75 100 MET B N 1
ATOM 3109 C CA . MET B 1 100 ? -4.047 8.031 -10.945 1 92.75 100 MET B CA 1
ATOM 3110 C C . MET B 1 100 ? -3.213 9.234 -11.367 1 92.75 100 MET B C 1
ATOM 3112 O O . MET B 1 100 ? -2.033 9.336 -11.023 1 92.75 100 MET B O 1
ATOM 3116 N N . ARG B 1 101 ? -3.779 10.109 -12.172 1 94.25 101 ARG B N 1
ATOM 3117 C CA . ARG B 1 101 ? -3.082 11.328 -12.562 1 94.25 101 ARG B CA 1
ATOM 3118 C C . ARG B 1 101 ? -2.742 12.18 -11.344 1 94.25 101 ARG B C 1
ATOM 3120 O O . ARG B 1 101 ? -1.657 12.766 -11.266 1 94.25 101 ARG B O 1
ATOM 3127 N N . GLY B 1 102 ? -3.693 12.281 -10.43 1 97 102 GLY B N 1
ATOM 3128 C CA . GLY B 1 102 ? -3.418 12.984 -9.188 1 97 102 GLY B CA 1
ATOM 3129 C C . GLY B 1 102 ? -2.254 12.398 -8.414 1 97 102 GLY B C 1
ATOM 3130 O O . GLY B 1 102 ? -1.383 13.133 -7.945 1 97 102 GLY B O 1
ATOM 3131 N N . VAL B 1 103 ? -2.254 11.078 -8.344 1 96.94 103 VAL B N 1
ATOM 3132 C CA . VAL B 1 103 ? -1.172 10.383 -7.656 1 96.94 103 VAL B CA 1
ATOM 3133 C C . VAL B 1 103 ? 0.152 10.656 -8.367 1 96.94 103 VAL B C 1
ATOM 3135 O O . VAL B 1 103 ? 1.141 11.031 -7.73 1 96.94 103 VAL B O 1
ATOM 3138 N N . ARG B 1 104 ? 0.181 10.477 -9.633 1 95.19 104 ARG B N 1
ATOM 3139 C CA . ARG B 1 104 ? 1.378 10.633 -10.453 1 95.19 104 ARG B CA 1
ATOM 3140 C C . ARG B 1 104 ? 1.934 12.055 -10.336 1 95.19 104 ARG B C 1
ATOM 3142 O O . ARG B 1 104 ? 3.135 12.234 -10.125 1 95.19 104 ARG B O 1
ATOM 3149 N N . ASP B 1 105 ? 1.08 13.023 -10.492 1 96.81 105 ASP B N 1
ATOM 3150 C CA . ASP B 1 105 ? 1.521 14.422 -10.5 1 96.81 105 ASP B CA 1
ATOM 3151 C C . ASP B 1 105 ? 2.045 14.828 -9.125 1 96.81 105 ASP B C 1
ATOM 3153 O O . ASP B 1 105 ? 3.064 15.516 -9.023 1 96.81 105 ASP B O 1
ATOM 3157 N N . ALA B 1 106 ? 1.355 14.445 -8.055 1 97.88 106 ALA B N 1
ATOM 3158 C CA . ALA B 1 106 ? 1.848 14.719 -6.707 1 97.88 106 ALA B CA 1
ATOM 3159 C C . ALA B 1 106 ? 3.193 14.039 -6.469 1 97.88 106 ALA B C 1
ATOM 3161 O O . ALA B 1 106 ? 4.129 14.664 -5.965 1 97.88 106 ALA B O 1
ATOM 3162 N N . GLY B 1 107 ? 3.264 12.75 -6.793 1 96.81 107 GLY B N 1
ATOM 3163 C CA . GLY B 1 107 ? 4.523 12.031 -6.664 1 96.81 107 GLY B CA 1
ATOM 3164 C C . GLY B 1 107 ? 5.668 12.703 -7.402 1 96.81 107 GLY B C 1
ATOM 3165 O O . GLY B 1 107 ? 6.758 12.867 -6.848 1 96.81 107 GLY B O 1
ATOM 3166 N N . SER B 1 108 ? 5.434 13.055 -8.617 1 94.81 108 SER B N 1
ATOM 3167 C CA . SER B 1 108 ? 6.449 13.711 -9.438 1 94.81 108 SER B CA 1
ATOM 3168 C C . SER B 1 108 ? 6.895 15.031 -8.82 1 94.81 108 SER B C 1
ATOM 3170 O O . SER B 1 108 ? 8.086 15.344 -8.797 1 94.81 108 SER B O 1
ATOM 3172 N N . ARG B 1 109 ? 5.996 15.781 -8.328 1 96.75 109 ARG B N 1
ATOM 3173 C CA . ARG B 1 109 ? 6.293 17.078 -7.723 1 96.75 109 ARG B CA 1
ATOM 3174 C C . ARG B 1 109 ? 7.27 16.922 -6.559 1 96.75 109 ARG B C 1
ATOM 3176 O O . ARG B 1 109 ? 8.125 17.781 -6.344 1 96.75 109 ARG B O 1
ATOM 3183 N N . TYR B 1 110 ? 7.164 15.828 -5.871 1 97.19 110 TYR B N 1
ATOM 3184 C CA . TYR B 1 110 ? 7.934 15.703 -4.637 1 97.19 110 TYR B CA 1
ATOM 3185 C C . TYR B 1 110 ? 9.023 14.648 -4.777 1 97.19 110 TYR B C 1
ATOM 3187 O O . TYR B 1 110 ? 9.547 14.156 -3.779 1 97.19 110 TYR B O 1
ATOM 3195 N N . GLY B 1 111 ? 9.281 14.211 -5.977 1 94.44 111 GLY B N 1
ATOM 3196 C CA . GLY B 1 111 ? 10.453 13.406 -6.281 1 94.44 111 GLY B CA 1
ATOM 3197 C C . GLY B 1 111 ? 10.242 11.922 -6.047 1 94.44 111 GLY B C 1
ATOM 3198 O O . GLY B 1 111 ? 11.195 11.188 -5.801 1 94.44 111 GLY B O 1
ATOM 3199 N N . ALA B 1 112 ? 9.094 11.477 -6.016 1 95.94 112 ALA B N 1
ATOM 3200 C CA . ALA B 1 112 ? 8.75 10.062 -5.867 1 95.94 112 ALA B CA 1
ATOM 3201 C C . ALA B 1 112 ? 7.805 9.609 -6.977 1 95.94 112 ALA B C 1
ATOM 3203 O O . ALA B 1 112 ? 6.586 9.648 -6.82 1 95.94 112 ALA B O 1
ATOM 3204 N N . PRO B 1 113 ? 8.359 9.102 -8.062 1 94 113 PRO B N 1
ATOM 3205 C CA . PRO B 1 113 ? 7.512 8.719 -9.195 1 94 113 PRO B CA 1
ATOM 3206 C C . PRO B 1 113 ? 6.574 7.559 -8.859 1 94 113 PRO B C 1
ATOM 3208 O O . PRO B 1 113 ? 6.914 6.703 -8.039 1 94 113 PRO B O 1
ATOM 3211 N N . LEU B 1 114 ? 5.379 7.578 -9.461 1 94.81 114 LEU B N 1
ATOM 3212 C CA . LEU B 1 114 ? 4.492 6.418 -9.453 1 94.81 114 LEU B CA 1
ATOM 3213 C C . LEU B 1 114 ? 5.07 5.285 -10.289 1 94.81 114 LEU B C 1
ATOM 3215 O O . LEU B 1 114 ? 5.242 5.434 -11.508 1 94.81 114 LEU B O 1
ATOM 3219 N N . VAL B 1 115 ? 5.367 4.109 -9.633 1 93.75 115 VAL B N 1
ATOM 3220 C CA . VAL B 1 115 ? 6.102 3.082 -10.359 1 93.75 115 VAL B CA 1
ATOM 3221 C C . VAL B 1 115 ? 5.238 1.833 -10.508 1 93.75 115 VAL B C 1
ATOM 3223 O O . VAL B 1 115 ? 5.582 0.917 -11.258 1 93.75 115 VAL B O 1
ATOM 3226 N N . GLY B 1 116 ? 4.156 1.757 -9.828 1 90.69 116 GLY B N 1
ATOM 3227 C CA . GLY B 1 116 ? 3.295 0.584 -9.859 1 90.69 116 GLY B CA 1
ATOM 3228 C C . GLY B 1 116 ? 1.966 0.8 -9.164 1 90.69 116 GLY B C 1
ATOM 3229 O O . GLY B 1 116 ? 1.725 1.864 -8.594 1 90.69 116 GLY B O 1
ATOM 3230 N N . GLY B 1 117 ? 1.158 -0.217 -9.273 1 90.12 117 GLY B N 1
ATOM 3231 C CA . GLY B 1 117 ? -0.14 -0.11 -8.625 1 90.12 117 GLY B CA 1
ATOM 3232 C C . GLY B 1 117 ? -1.017 -1.329 -8.844 1 90.12 117 GLY B C 1
ATOM 3233 O O . GLY B 1 117 ? -0.547 -2.359 -9.328 1 90.12 117 GLY B O 1
ATOM 3234 N N . ASP B 1 118 ? -2.18 -1.206 -8.273 1 90.5 118 ASP B N 1
ATOM 3235 C CA . ASP B 1 118 ? -3.213 -2.234 -8.32 1 90.5 118 ASP B CA 1
ATOM 3236 C C . ASP B 1 118 ? -4.594 -1.613 -8.516 1 90.5 118 ASP B C 1
ATOM 3238 O O . ASP B 1 118 ? -4.867 -0.52 -8.016 1 90.5 118 ASP B O 1
ATOM 3242 N N . LEU B 1 119 ? -5.344 -2.205 -9.328 1 91.06 119 LEU B N 1
ATOM 3243 C CA . LEU B 1 119 ? -6.73 -1.801 -9.539 1 91.06 119 LEU B CA 1
ATOM 3244 C C . LEU B 1 119 ? -7.688 -2.922 -9.156 1 91.06 119 LEU B C 1
ATOM 3246 O O . LEU B 1 119 ? -7.582 -4.039 -9.672 1 91.06 119 LEU B O 1
ATOM 3250 N N . ASN B 1 120 ? -8.578 -2.611 -8.312 1 93.06 120 ASN B N 1
ATOM 3251 C CA . ASN B 1 120 ? -9.5 -3.592 -7.75 1 93.06 120 ASN B CA 1
ATOM 3252 C C . ASN B 1 120 ? -10.953 -3.145 -7.887 1 93.06 120 ASN B C 1
ATOM 3254 O O . ASN B 1 120 ? -11.227 -1.958 -8.078 1 93.06 120 ASN B O 1
ATOM 3258 N N . GLU B 1 121 ? -11.797 -4.121 -7.812 1 93.81 121 GLU B N 1
ATOM 3259 C CA . GLU B 1 121 ? -13.234 -3.861 -7.828 1 93.81 121 GLU B CA 1
ATOM 3260 C C . GLU B 1 121 ? -13.836 -3.99 -6.434 1 93.81 121 GLU B C 1
ATOM 3262 O O . GLU B 1 121 ? -13.469 -4.895 -5.676 1 93.81 121 GLU B O 1
ATOM 3267 N N . GLY B 1 122 ? -14.703 -3.061 -6.082 1 95.19 122 GLY B N 1
ATOM 3268 C CA . GLY B 1 122 ? -15.422 -3.076 -4.812 1 95.19 122 GLY B CA 1
ATOM 3269 C C . GLY B 1 122 ? -16.703 -2.26 -4.836 1 95.19 122 GLY B C 1
ATOM 3270 O O . GLY B 1 122 ? -17.141 -1.821 -5.898 1 95.19 122 GLY B O 1
ATOM 3271 N N . GLU B 1 123 ? -17.297 -2.133 -3.639 1 95.19 123 GLU B N 1
ATOM 3272 C CA . GLU B 1 123 ? -18.594 -1.463 -3.537 1 95.19 123 GLU B CA 1
ATOM 3273 C C . GLU B 1 123 ? -18.422 0.022 -3.229 1 95.19 123 GLU B C 1
ATOM 3275 O O . GLU B 1 123 ? -19.391 0.782 -3.256 1 95.19 123 GLU B O 1
ATOM 3280 N N . GLU B 1 124 ? -17.219 0.433 -2.863 1 95.06 124 GLU B N 1
ATOM 3281 C CA . GLU B 1 124 ? -16.906 1.842 -2.662 1 95.06 124 GLU B CA 1
ATOM 3282 C C . GLU B 1 124 ? -15.492 2.158 -3.156 1 95.06 124 GLU B C 1
ATOM 3284 O O . GLU B 1 124 ? -14.648 1.263 -3.271 1 95.06 124 GLU B O 1
ATOM 3289 N N . GLY B 1 125 ? -15.336 3.486 -3.451 1 96.44 125 GLY B N 1
ATOM 3290 C CA . GLY B 1 125 ? -13.992 3.916 -3.82 1 96.44 125 GLY B CA 1
ATOM 3291 C C . GLY B 1 125 ? -13.039 3.961 -2.645 1 96.44 125 GLY B C 1
ATOM 3292 O O . GLY B 1 125 ? -13.383 4.473 -1.578 1 96.44 125 GLY B O 1
ATOM 3293 N N . VAL B 1 126 ? -11.859 3.332 -2.779 1 98 126 VAL B N 1
ATOM 3294 C CA . VAL B 1 126 ? -10.773 3.379 -1.808 1 98 126 VAL B CA 1
ATOM 3295 C C . VAL B 1 126 ? -9.445 3.588 -2.531 1 98 126 VAL B C 1
ATOM 3297 O O . VAL B 1 126 ? -9.227 3.031 -3.609 1 98 126 VAL B O 1
ATOM 3300 N N . ILE B 1 127 ? -8.633 4.453 -2.002 1 97.88 127 ILE B N 1
ATOM 3301 C CA . ILE B 1 127 ? -7.293 4.629 -2.543 1 97.88 127 ILE B CA 1
ATOM 3302 C C . ILE B 1 127 ? -6.262 4.484 -1.425 1 97.88 127 ILE B C 1
ATOM 3304 O O . ILE B 1 127 ? -6.434 5.047 -0.34 1 97.88 127 ILE B O 1
ATOM 3308 N N . ASP B 1 128 ? -5.266 3.693 -1.634 1 98.19 128 ASP B N 1
ATOM 3309 C CA . ASP B 1 128 ? -4.105 3.561 -0.759 1 98.19 128 ASP B CA 1
ATOM 3310 C C . ASP B 1 128 ? -2.809 3.805 -1.526 1 98.19 128 ASP B C 1
ATOM 3312 O O . ASP B 1 128 ? -2.658 3.35 -2.662 1 98.19 128 ASP B O 1
ATOM 3316 N N . VAL B 1 129 ? -1.962 4.578 -0.919 1 98.25 129 VAL B N 1
ATOM 3317 C CA . VAL B 1 129 ? -0.667 4.898 -1.508 1 98.25 129 VAL B CA 1
ATOM 3318 C C . VAL B 1 129 ? 0.454 4.383 -0.608 1 98.25 129 VAL B C 1
ATOM 3320 O O . VAL B 1 129 ? 0.452 4.629 0.6 1 98.25 129 VAL B O 1
ATOM 3323 N N . ALA B 1 130 ? 1.356 3.633 -1.178 1 98.31 130 ALA B N 1
ATOM 3324 C CA . ALA B 1 130 ? 2.562 3.178 -0.49 1 98.31 130 ALA B CA 1
ATOM 3325 C C . ALA B 1 130 ? 3.793 3.936 -0.978 1 98.31 130 ALA B C 1
ATOM 3327 O O . ALA B 1 130 ? 3.943 4.18 -2.176 1 98.31 130 ALA B O 1
ATOM 3328 N N . VAL B 1 131 ? 4.598 4.348 -0.058 1 98.44 131 VAL B N 1
ATOM 3329 C CA . VAL B 1 131 ? 5.824 5.074 -0.37 1 98.44 131 VAL B CA 1
ATOM 3330 C C . VAL B 1 131 ? 7.035 4.277 0.118 1 98.44 131 VAL B C 1
ATOM 3332 O O . VAL B 1 131 ? 7.043 3.781 1.246 1 98.44 131 VAL B O 1
ATOM 3335 N N . ILE B 1 132 ? 7.996 4.082 -0.733 1 97.5 132 ILE B N 1
ATOM 3336 C CA . ILE B 1 132 ? 9.328 3.641 -0.322 1 97.5 132 ILE B CA 1
ATOM 3337 C C . ILE B 1 132 ? 10.297 4.824 -0.351 1 97.5 132 ILE B C 1
ATOM 3339 O O . ILE B 1 132 ? 10.234 5.66 -1.254 1 97.5 132 ILE B O 1
ATOM 3343 N N . GLY B 1 133 ? 11.055 4.953 0.65 1 96.94 133 GLY B N 1
ATOM 3344 C CA . GLY B 1 133 ? 12.039 6.02 0.751 1 96.94 133 GLY B CA 1
ATOM 3345 C C . GLY B 1 133 ? 13.289 5.613 1.505 1 96.94 133 GLY B C 1
ATOM 3346 O O . GLY B 1 133 ? 13.461 4.441 1.849 1 96.94 133 GLY B O 1
ATOM 3347 N N . ALA B 1 134 ? 14.211 6.551 1.635 1 95.81 134 ALA B N 1
ATOM 3348 C CA . ALA B 1 134 ? 15.453 6.367 2.385 1 95.81 134 ALA B CA 1
ATOM 3349 C C . ALA B 1 134 ? 15.602 7.434 3.469 1 95.81 134 ALA B C 1
ATOM 3351 O O . ALA B 1 134 ? 14.992 8.5 3.383 1 95.81 134 ALA B O 1
ATOM 3352 N N . ALA B 1 135 ? 16.234 7.125 4.48 1 94.81 135 ALA B N 1
ATOM 3353 C CA . ALA B 1 135 ? 16.562 8.07 5.547 1 94.81 135 ALA B CA 1
ATOM 3354 C C . ALA B 1 135 ? 18 7.891 6.031 1 94.81 135 ALA B C 1
ATOM 3356 O O . ALA B 1 135 ? 18.609 6.836 5.812 1 94.81 135 ALA B O 1
ATOM 3357 N N . GLU B 1 136 ? 18.547 8.945 6.641 1 93.25 136 GLU B N 1
ATOM 3358 C CA . GLU B 1 136 ? 19.891 8.883 7.207 1 93.25 136 GLU B CA 1
ATOM 3359 C C . GLU B 1 136 ? 19.844 8.469 8.68 1 93.25 136 GLU B C 1
ATOM 3361 O O . GLU B 1 136 ? 20.812 7.895 9.195 1 93.25 136 GLU B O 1
ATOM 3366 N N . ARG B 1 137 ? 18.828 8.727 9.289 1 93.88 137 ARG B N 1
ATOM 3367 C CA . ARG B 1 137 ? 18.625 8.375 10.695 1 93.88 137 ARG B CA 1
ATOM 3368 C C . ARG B 1 137 ? 17.156 8.203 11.023 1 93.88 137 ARG B C 1
ATOM 3370 O O . ARG B 1 137 ? 16.297 8.688 10.281 1 93.88 137 ARG B O 1
ATOM 3377 N N . GLU B 1 138 ? 16.922 7.508 12.078 1 95.19 138 GLU B N 1
ATOM 3378 C CA . GLU B 1 138 ? 15.555 7.391 12.57 1 95.19 138 GLU B CA 1
ATOM 3379 C C . GLU B 1 138 ? 15.156 8.617 13.391 1 95.19 138 GLU B C 1
ATOM 3381 O O . GLU B 1 138 ? 15.961 9.148 14.148 1 95.19 138 GLU B O 1
ATOM 3386 N N . VAL B 1 139 ? 14 9.117 13.195 1 96.38 139 VAL B N 1
ATOM 3387 C CA . VAL B 1 139 ? 13.445 10.211 13.977 1 96.38 139 VAL B CA 1
ATOM 3388 C C . VAL B 1 139 ? 12.141 9.773 14.633 1 96.38 139 VAL B C 1
ATOM 3390 O O . VAL B 1 139 ? 11.234 9.258 13.961 1 96.38 139 VAL B O 1
ATOM 3393 N N . GLY B 1 140 ? 12.023 9.93 15.953 1 95.94 140 GLY B N 1
ATOM 3394 C CA . GLY B 1 140 ? 10.836 9.539 16.703 1 95.94 140 GLY B CA 1
ATOM 3395 C C . GLY B 1 140 ? 9.898 10.695 16.984 1 95.94 140 GLY B C 1
ATOM 3396 O O . GLY B 1 140 ? 9.992 11.742 16.344 1 95.94 140 GLY B O 1
ATOM 3397 N N . ARG B 1 141 ? 8.922 10.5 17.891 1 96.56 141 ARG B N 1
ATOM 3398 C CA . ARG B 1 141 ? 7.883 11.477 18.188 1 96.56 141 ARG B CA 1
ATOM 3399 C C . ARG B 1 141 ? 8.047 12.039 19.594 1 96.56 141 ARG B C 1
ATOM 3401 O O . ARG B 1 141 ? 7.172 12.742 20.094 1 96.56 141 ARG B O 1
ATOM 3408 N N . ARG B 1 142 ? 9.219 11.742 20.297 1 96 142 ARG B N 1
ATOM 3409 C CA . ARG B 1 142 ? 9.383 12.109 21.703 1 96 142 ARG B CA 1
ATOM 3410 C C . ARG B 1 142 ? 10.32 13.305 21.844 1 96 142 ARG B C 1
ATOM 3412 O O . ARG B 1 142 ? 11.547 13.148 21.781 1 96 142 ARG B O 1
ATOM 3419 N N . PRO B 1 143 ? 9.719 14.406 22.141 1 98 143 PRO B N 1
ATOM 3420 C CA . PRO B 1 143 ? 10.586 15.555 22.406 1 98 143 PRO B CA 1
ATOM 3421 C C . PRO B 1 143 ? 11.375 15.398 23.70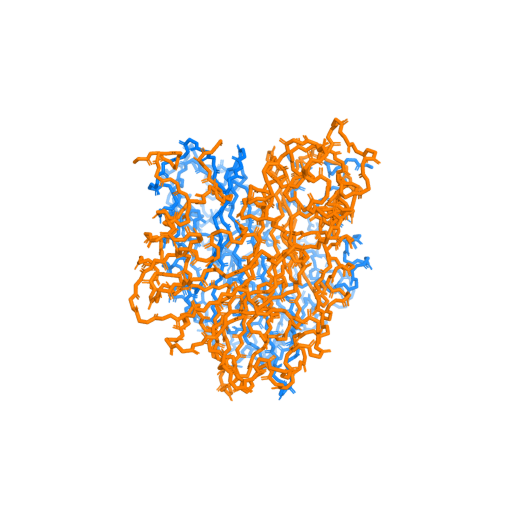3 1 98 143 PRO B C 1
ATOM 3423 O O . PRO B 1 143 ? 11.055 14.539 24.531 1 98 143 PRO B O 1
ATOM 3426 N N . ARG B 1 144 ? 12.406 16.141 23.828 1 97.06 144 ARG B N 1
ATOM 3427 C CA . ARG B 1 144 ? 13.219 16.156 25.031 1 97.06 144 ARG B CA 1
ATOM 3428 C C . ARG B 1 144 ? 12.977 17.438 25.828 1 97.06 144 ARG B C 1
ATOM 3430 O O . ARG B 1 144 ? 12.844 18.516 25.25 1 97.06 144 ARG B O 1
ATOM 3437 N N . PRO B 1 145 ? 12.906 17.203 27.219 1 97.88 145 PRO B N 1
ATOM 3438 C CA . PRO B 1 145 ? 12.859 18.453 28 1 97.88 145 PRO B CA 1
ATOM 3439 C C . PRO B 1 145 ? 13.961 19.438 27.609 1 97.88 145 PRO B C 1
ATOM 3441 O O . PRO B 1 145 ? 15.117 19.031 27.438 1 97.88 145 PRO B O 1
ATOM 3444 N N . GLY B 1 146 ? 13.578 20.672 27.438 1 97.94 146 GLY B N 1
ATOM 3445 C CA . GLY B 1 146 ? 14.508 21.688 26.984 1 97.94 146 GLY B CA 1
ATOM 3446 C C . GLY B 1 146 ? 14.344 22.031 25.516 1 97.94 146 GLY B C 1
ATOM 3447 O O . GLY B 1 146 ? 14.812 23.062 25.062 1 97.94 146 GLY B O 1
ATOM 3448 N N . ASP B 1 147 ? 13.648 21.172 24.797 1 98.31 147 ASP B N 1
ATOM 3449 C CA . ASP B 1 147 ? 13.383 21.422 23.375 1 98.31 147 ASP B CA 1
ATOM 3450 C C . ASP B 1 147 ? 12.391 22.562 23.203 1 98.31 147 ASP B C 1
ATOM 3452 O O . ASP B 1 147 ? 11.656 22.922 24.125 1 98.31 147 ASP B O 1
ATOM 3456 N N . SER B 1 148 ? 12.445 23.109 22.016 1 98.19 148 SER B N 1
ATOM 3457 C CA . SER B 1 148 ? 11.398 23.984 21.5 1 98.19 148 SER B CA 1
ATOM 3458 C C . SER B 1 148 ? 10.609 23.312 20.391 1 98.19 148 SER B C 1
ATOM 3460 O O . SER B 1 148 ? 11.188 22.609 19.547 1 98.19 148 SER B O 1
ATOM 3462 N N . LEU B 1 149 ? 9.312 23.469 20.453 1 98.44 149 LEU B N 1
ATOM 3463 C CA . LEU B 1 149 ? 8.539 23.062 19.281 1 98.44 149 LEU B CA 1
ATOM 3464 C C . LEU B 1 149 ? 8.43 24.219 18.281 1 98.44 149 LEU B C 1
ATOM 3466 O O . LEU B 1 149 ? 8.117 25.344 18.672 1 98.44 149 LEU B O 1
ATOM 3470 N N . VAL B 1 150 ? 8.758 23.922 17.031 1 97.94 150 VAL B N 1
ATOM 3471 C CA . VAL B 1 150 ? 8.695 24.922 15.969 1 97.94 150 VAL B CA 1
ATOM 3472 C C . VAL B 1 150 ? 7.855 24.406 14.805 1 97.94 150 VAL B C 1
ATOM 3474 O O . VAL B 1 150 ? 7.773 23.188 14.586 1 97.94 150 VAL B O 1
ATOM 3477 N N . THR B 1 151 ? 7.176 25.25 14.109 1 98.19 151 THR B N 1
ATOM 3478 C CA . THR B 1 151 ? 6.387 24.938 12.922 1 98.19 151 THR B CA 1
ATOM 3479 C C . THR B 1 151 ? 6.254 26.172 12.023 1 98.19 151 THR B C 1
ATOM 3481 O O . THR B 1 151 ? 6.859 27.203 12.297 1 98.19 151 THR B O 1
ATOM 3484 N N . LEU B 1 152 ? 5.66 26 10.883 1 97.62 152 LEU B N 1
ATOM 3485 C CA . LEU B 1 152 ? 5.273 27.125 10.039 1 97.62 152 LEU B CA 1
ATOM 3486 C C . LEU B 1 152 ? 3.969 27.75 10.531 1 97.62 152 LEU B C 1
ATOM 3488 O O . LEU B 1 152 ? 3.039 27.031 10.906 1 97.62 152 LEU B O 1
ATOM 3492 N N . PRO B 1 153 ? 3.924 29.078 10.602 1 97.69 153 PRO B N 1
ATOM 3493 C CA . PRO B 1 153 ? 2.721 29.734 11.117 1 97.69 153 PRO B CA 1
ATOM 3494 C C . PRO B 1 153 ? 1.588 29.781 10.094 1 97.69 153 PRO B C 1
ATOM 3496 O O . PRO B 1 153 ? 1.114 30.859 9.734 1 97.69 153 PRO B O 1
ATOM 3499 N N . LEU B 1 154 ? 1.054 28.578 9.727 1 97.88 154 LEU B N 1
ATOM 3500 C CA . LEU B 1 154 ? 0.074 28.469 8.656 1 97.88 154 LEU B CA 1
ATOM 3501 C C . LEU B 1 154 ? -1.107 27.594 9.086 1 97.88 154 LEU B C 1
ATOM 3503 O O . LEU B 1 154 ? -1.878 27.125 8.242 1 97.88 154 LEU B O 1
ATOM 3507 N N . PHE B 1 155 ? -1.265 27.375 10.398 1 98.12 155 PHE B N 1
ATOM 3508 C CA . PHE B 1 155 ? -2.385 26.594 10.891 1 98.12 155 PHE B CA 1
ATOM 3509 C C . PHE B 1 155 ? -3.664 27.422 10.914 1 98.12 155 PHE B C 1
ATOM 3511 O O . PHE B 1 155 ? -3.617 28.641 11.078 1 98.12 155 PHE B O 1
ATOM 3518 N N . GLY B 1 156 ? -4.75 26.734 10.75 1 98 156 GLY B N 1
ATOM 3519 C CA . GLY B 1 156 ? -6.043 27.375 10.961 1 98 156 GLY B CA 1
ATOM 3520 C C . GLY B 1 156 ? -6.852 27.516 9.688 1 98 156 GLY B C 1
ATOM 3521 O O . GLY B 1 156 ? -8.086 27.547 9.727 1 98 156 GLY B O 1
ATOM 3522 N N . TYR B 1 157 ? -6.211 27.641 8.5 1 98.38 157 TYR B N 1
ATOM 3523 C CA . TYR B 1 157 ? -6.938 27.719 7.238 1 98.38 157 TYR B CA 1
ATOM 3524 C C . TYR B 1 157 ? -7.867 26.531 7.059 1 98.38 157 TYR B C 1
ATOM 3526 O O . TYR B 1 157 ? -9.055 26.688 6.781 1 98.38 157 TYR B O 1
ATOM 3534 N N . ASN B 1 158 ? -7.328 25.328 7.215 1 97.31 158 ASN B N 1
ATOM 3535 C CA . ASN B 1 158 ? -8.109 24.109 7.039 1 97.31 158 ASN B CA 1
ATOM 3536 C C . ASN B 1 158 ? -9.234 24.016 8.07 1 97.31 158 ASN B C 1
ATOM 3538 O O . ASN B 1 158 ? -10.328 23.531 7.762 1 97.31 158 ASN B O 1
ATOM 3542 N N . GLY B 1 159 ? -8.906 24.422 9.344 1 96.5 159 GLY B N 1
ATOM 3543 C CA . GLY B 1 159 ? -9.938 24.438 10.367 1 96.5 159 GLY B CA 1
ATOM 3544 C C . GLY B 1 159 ? -11.141 25.297 9.992 1 96.5 159 GLY B C 1
ATOM 3545 O O . GLY B 1 159 ? -12.281 24.891 10.211 1 96.5 159 GLY B O 1
ATOM 3546 N N . LEU B 1 160 ? -10.891 26.469 9.469 1 97.69 160 LEU B N 1
ATOM 3547 C CA . LEU B 1 160 ? -11.969 27.344 9 1 97.69 160 LEU B CA 1
ATOM 3548 C C . LEU B 1 160 ? -12.711 26.719 7.828 1 97.69 160 LEU B C 1
ATOM 3550 O O . LEU B 1 160 ? -13.938 26.734 7.781 1 97.69 160 LEU B O 1
ATOM 3554 N N . ALA B 1 161 ? -11.977 26.125 6.902 1 97.62 161 ALA B N 1
ATOM 3555 C CA . ALA B 1 161 ? -12.578 25.531 5.707 1 97.62 161 ALA B CA 1
ATOM 3556 C C . ALA B 1 161 ? -13.484 24.359 6.07 1 97.62 161 ALA B C 1
ATOM 3558 O O . ALA B 1 161 ? -14.594 24.234 5.531 1 97.62 161 ALA B O 1
ATOM 3559 N N . PHE B 1 162 ? -13.07 23.516 6.98 1 95 162 PHE B N 1
ATOM 3560 C CA . PHE B 1 162 ? -13.875 22.375 7.391 1 95 162 PHE B CA 1
ATOM 3561 C C . PHE B 1 162 ? -15.227 22.828 7.922 1 95 162 PHE B C 1
ATOM 3563 O O . PHE B 1 162 ? -16.25 22.172 7.707 1 95 162 PHE B O 1
ATOM 3570 N N . LYS B 1 163 ? -15.242 23.953 8.562 1 94.06 163 LYS B N 1
ATOM 3571 C CA . LYS B 1 163 ? -16.438 24.406 9.25 1 94.06 163 LYS B CA 1
ATOM 3572 C C . LYS B 1 163 ? -17.312 25.266 8.328 1 94.06 163 LYS B C 1
ATOM 3574 O O . LYS B 1 163 ? -18.531 25.344 8.516 1 94.06 163 LYS B O 1
ATOM 3579 N N . LEU B 1 164 ? -16.672 25.891 7.328 1 96.5 164 LEU B N 1
ATOM 3580 C CA . LEU B 1 164 ? -17.422 27.016 6.75 1 96.5 164 LEU B CA 1
ATOM 3581 C C . LEU B 1 164 ? -17.391 26.953 5.227 1 96.5 164 LEU B C 1
ATOM 3583 O O . LEU B 1 164 ? -17.891 27.859 4.559 1 96.5 164 LEU B O 1
ATOM 3587 N N . TRP B 1 165 ? -16.859 25.875 4.547 1 95.56 165 TRP B N 1
ATOM 3588 C CA . TRP B 1 165 ? -16.641 25.844 3.105 1 95.56 165 TRP B CA 1
ATOM 3589 C C . TRP B 1 165 ? -17.969 25.984 2.354 1 95.56 165 TRP B C 1
ATOM 3591 O O . TRP B 1 165 ? -18 26.516 1.239 1 95.56 165 TRP B O 1
ATOM 3601 N N . ARG B 1 166 ? -19.031 25.594 2.951 1 95.38 166 ARG B N 1
ATOM 3602 C CA . ARG B 1 166 ? -20.312 25.656 2.264 1 95.38 166 ARG B CA 1
ATOM 3603 C C . ARG B 1 166 ? -20.922 27.047 2.348 1 95.38 166 ARG B C 1
ATOM 3605 O O . ARG B 1 166 ? -21.484 27.547 1.371 1 95.38 166 ARG B O 1
ATOM 3612 N N . GLU B 1 167 ? -20.766 27.688 3.48 1 95.56 167 GLU B N 1
ATOM 3613 C CA . GLU B 1 167 ? -21.531 28.891 3.771 1 95.56 167 GLU B CA 1
ATOM 3614 C C . GLU B 1 167 ? -20.703 30.141 3.535 1 95.56 167 GLU B C 1
ATOM 3616 O O . GLU B 1 167 ? -21.25 31.219 3.281 1 95.56 167 GLU B O 1
ATOM 3621 N N . ARG B 1 168 ? -19.469 29.969 3.75 1 95 168 ARG B N 1
ATOM 3622 C CA . ARG B 1 168 ? -18.625 31.156 3.709 1 95 168 ARG B CA 1
ATOM 3623 C C . ARG B 1 168 ? -17.453 30.969 2.752 1 95 168 ARG B C 1
ATOM 3625 O O . ARG B 1 168 ? -16.312 31.344 3.068 1 95 168 ARG B O 1
ATOM 3632 N N . ALA B 1 169 ? -17.688 30.375 1.638 1 90.31 169 ALA B N 1
ATOM 3633 C CA . ALA B 1 169 ? -16.641 30.078 0.659 1 90.31 169 ALA B CA 1
ATOM 3634 C C . ALA B 1 169 ? -16.031 31.359 0.1 1 90.31 169 ALA B C 1
ATOM 3636 O O . ALA B 1 169 ? -14.898 31.344 -0.397 1 90.31 169 ALA B O 1
ATOM 3637 N N . GLY B 1 170 ? -16.719 32.438 0.234 1 93.62 170 GLY B N 1
ATOM 3638 C CA . GLY B 1 170 ? -16.25 33.719 -0.302 1 93.62 170 GLY B CA 1
ATOM 3639 C C . GLY B 1 170 ? -15.219 34.375 0.574 1 93.62 170 GLY B C 1
ATOM 3640 O O . GLY B 1 170 ? -14.5 35.281 0.121 1 93.62 170 GLY B O 1
ATOM 3641 N N . ASN B 1 171 ? -15.188 34 1.88 1 97.25 171 ASN B N 1
ATOM 3642 C CA . ASN B 1 171 ? -14.148 34.531 2.748 1 97.25 171 ASN B CA 1
ATOM 3643 C C . ASN B 1 171 ? -12.758 34.094 2.301 1 97.25 171 ASN B C 1
ATOM 3645 O O . ASN B 1 171 ? -12.531 32.906 2.094 1 97.25 171 ASN B O 1
ATOM 3649 N N . PRO B 1 172 ? -11.828 35 2.178 1 98.12 172 PRO B N 1
ATOM 3650 C CA . PRO B 1 172 ? -10.516 34.656 1.627 1 98.12 172 PRO B CA 1
ATOM 3651 C C . PRO B 1 172 ? -9.797 33.594 2.441 1 98.12 172 PRO B C 1
ATOM 3653 O O . PRO B 1 172 ? -9.141 32.719 1.873 1 98.12 172 PRO B O 1
ATOM 3656 N N . ALA B 1 173 ? -9.828 33.625 3.742 1 98.19 173 ALA B N 1
ATOM 3657 C CA . ALA B 1 173 ? -9.18 32.625 4.586 1 98.19 173 ALA B CA 1
ATOM 3658 C C . ALA B 1 173 ? -9.82 31.25 4.406 1 98.19 173 ALA B C 1
ATOM 3660 O O . ALA B 1 173 ? -9.125 30.234 4.367 1 98.19 173 ALA B O 1
ATOM 3661 N N . VAL B 1 174 ? -11.141 31.219 4.293 1 98.19 174 VAL B N 1
ATOM 3662 C CA . VAL B 1 174 ? -11.867 29.984 4.066 1 98.19 174 VAL B CA 1
ATOM 3663 C C . VAL B 1 174 ? -11.523 29.422 2.688 1 98.19 174 VAL B C 1
ATOM 3665 O O . VAL B 1 174 ? -11.266 28.219 2.545 1 98.19 174 VAL B O 1
ATOM 3668 N N . ALA B 1 175 ? -11.484 30.312 1.692 1 98.25 175 ALA B N 1
ATOM 3669 C CA . ALA B 1 175 ? -11.148 29.906 0.331 1 98.25 175 ALA B CA 1
ATOM 3670 C C . ALA B 1 175 ? -9.742 29.297 0.265 1 98.25 175 ALA B C 1
ATOM 3672 O O . ALA B 1 175 ? -9.516 28.312 -0.44 1 98.25 175 ALA B O 1
ATOM 3673 N N . ARG B 1 176 ? -8.852 29.938 0.979 1 98.19 176 ARG B N 1
ATOM 3674 C CA . ARG B 1 176 ? -7.488 29.406 1.027 1 98.19 176 ARG B CA 1
ATOM 3675 C C . ARG B 1 176 ? -7.457 28.031 1.681 1 98.19 176 ARG B C 1
ATOM 3677 O O . ARG B 1 176 ? -6.746 27.141 1.221 1 98.19 176 ARG B O 1
ATOM 3684 N N . GLY B 1 177 ? -8.211 27.875 2.744 1 98 177 GLY B N 1
ATOM 3685 C CA . GLY B 1 177 ? -8.312 26.562 3.377 1 98 177 GLY B CA 1
ATOM 3686 C C . GLY B 1 177 ? -8.859 25.484 2.451 1 98 177 GLY B C 1
ATOM 3687 O O . GLY B 1 177 ? -8.375 24.359 2.459 1 98 177 GLY B O 1
ATOM 3688 N N . VAL B 1 178 ? -9.812 25.859 1.642 1 97.94 178 VAL B N 1
ATOM 3689 C CA . VAL B 1 178 ? -10.398 24.938 0.679 1 97.94 178 VAL B CA 1
ATOM 3690 C C . VAL B 1 178 ? -9.344 24.5 -0.333 1 97.94 178 VAL B C 1
ATOM 3692 O O . VAL B 1 178 ? -9.242 23.312 -0.665 1 97.94 178 VAL B O 1
ATOM 3695 N N . GLU B 1 179 ? -8.562 25.438 -0.776 1 97.69 179 GLU B N 1
ATOM 3696 C CA . GLU B 1 179 ? -7.5 25.125 -1.72 1 97.69 179 GLU B CA 1
ATOM 3697 C C . GLU B 1 179 ? -6.453 24.219 -1.08 1 97.69 179 GLU B C 1
ATOM 3699 O O . GLU B 1 179 ? -5.957 23.281 -1.718 1 97.69 179 GLU B O 1
ATOM 3704 N N . MET B 1 180 ? -6.137 24.484 0.166 1 97.75 180 MET B N 1
ATOM 3705 C CA . MET B 1 180 ? -5.164 23.672 0.889 1 97.75 180 MET B CA 1
ATOM 3706 C C . MET B 1 180 ? -5.688 22.25 1.098 1 97.75 180 MET B C 1
ATOM 3708 O O . MET B 1 180 ? -4.918 21.297 1.072 1 97.75 180 MET B O 1
ATOM 3712 N N . LEU B 1 181 ? -6.996 22.156 1.29 1 97.12 181 LEU B N 1
ATOM 3713 C CA . LEU B 1 181 ? -7.605 20.844 1.478 1 97.12 181 LEU B CA 1
ATOM 3714 C C . LEU B 1 181 ? -7.645 20.062 0.163 1 97.12 181 LEU B C 1
ATOM 3716 O O . LEU B 1 181 ? -7.453 18.844 0.149 1 97.12 181 LEU B O 1
ATOM 3720 N N . ARG B 1 182 ? -7.84 20.766 -0.947 1 97 182 ARG B N 1
ATOM 3721 C CA . ARG B 1 182 ? -7.922 20.141 -2.266 1 97 182 ARG B CA 1
ATOM 3722 C C . ARG B 1 182 ? -6.555 19.656 -2.729 1 97 182 ARG B C 1
ATOM 3724 O O . ARG B 1 182 ? -6.406 18.516 -3.156 1 97 182 ARG B O 1
ATOM 3731 N N . ARG B 1 183 ? -5.609 20.578 -2.604 1 97.81 183 ARG B N 1
ATOM 3732 C CA . ARG B 1 183 ? -4.266 20.281 -3.092 1 97.81 183 ARG B CA 1
ATOM 3733 C C . ARG B 1 183 ? -3.209 20.812 -2.121 1 97.81 183 ARG B C 1
ATOM 3735 O O . ARG B 1 183 ? -2.498 21.766 -2.424 1 97.81 183 ARG B O 1
ATOM 3742 N N . PRO B 1 184 ? -3.125 20.047 -1.031 1 98.06 184 PRO B N 1
ATOM 3743 C CA . PRO B 1 184 ? -2.1 20.453 -0.07 1 98.06 184 PRO B CA 1
ATOM 3744 C C . PRO B 1 184 ? -0.7 20.5 -0.682 1 98.06 184 PRO B C 1
ATOM 3746 O O . PRO B 1 184 ? -0.415 19.75 -1.624 1 98.06 184 PRO B O 1
ATOM 3749 N N . GLU B 1 185 ? 0.109 21.391 -0.2 1 97.06 185 GLU B N 1
ATOM 3750 C CA . GLU B 1 185 ? 1.505 21.531 -0.604 1 97.06 185 GLU B CA 1
ATOM 3751 C C . GLU B 1 185 ? 2.445 21.359 0.584 1 97.06 185 GLU B C 1
ATOM 3753 O O . GLU B 1 185 ? 2.197 21.891 1.665 1 97.06 185 GLU B O 1
ATOM 3758 N N . LEU B 1 186 ? 3.457 20.531 0.369 1 97.62 186 LEU B N 1
ATOM 3759 C CA . LEU B 1 186 ? 4.438 20.312 1.423 1 97.62 186 LEU B CA 1
ATOM 3760 C C . LEU B 1 186 ? 5.527 21.375 1.389 1 97.62 186 LEU B C 1
ATOM 3762 O O . LEU B 1 186 ? 5.953 21.797 0.312 1 97.62 186 LEU B O 1
ATOM 3766 N N . PRO B 1 187 ? 5.969 21.844 2.523 1 95.19 187 PRO B N 1
ATOM 3767 C CA . PRO B 1 187 ? 7 22.875 2.59 1 95.19 187 PRO B CA 1
ATOM 3768 C C . PRO B 1 187 ? 8.406 22.328 2.402 1 95.19 187 PRO B C 1
ATOM 3770 O O . PRO B 1 187 ? 9.195 22.281 3.355 1 95.19 187 PRO B O 1
ATOM 3773 N N . LEU B 1 188 ? 8.836 22.078 1.219 1 93.25 188 LEU B N 1
ATOM 3774 C CA . LEU B 1 188 ? 10.109 21.438 0.901 1 93.25 188 LEU B CA 1
ATOM 3775 C C . LEU B 1 188 ? 11.281 22.281 1.384 1 93.25 188 LEU B C 1
ATOM 3777 O O . LEU B 1 188 ? 12.359 21.766 1.675 1 93.25 188 LEU B O 1
ATOM 3781 N N . GLN B 1 189 ? 11.094 23.594 1.468 1 88.69 189 GLN B N 1
ATOM 3782 C CA . GLN B 1 189 ? 12.156 24.5 1.892 1 88.69 189 GLN B CA 1
ATOM 3783 C C . GLN B 1 189 ? 12.594 24.203 3.324 1 88.69 189 GLN B C 1
ATOM 3785 O O . GLN B 1 189 ? 13.719 24.5 3.711 1 88.69 189 GLN B O 1
ATOM 3790 N N . VAL B 1 190 ? 11.781 23.562 4.066 1 91.75 190 VAL B N 1
ATOM 3791 C CA . VAL B 1 190 ? 12.078 23.281 5.469 1 91.75 190 VAL B CA 1
ATOM 3792 C C . VAL B 1 19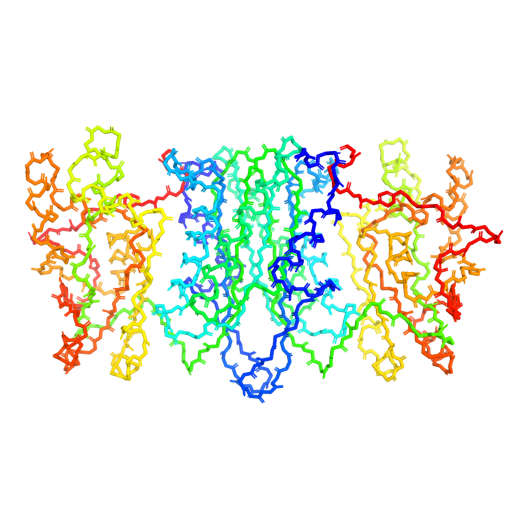0 ? 12.766 21.922 5.586 1 91.75 190 VAL B C 1
ATOM 3794 O O . VAL B 1 190 ? 13.727 21.781 6.355 1 91.75 190 VAL B O 1
ATOM 3797 N N . TYR B 1 191 ? 12.398 20.906 4.863 1 91.94 191 TYR B N 1
ATOM 3798 C CA . TYR B 1 191 ? 12.828 19.516 5.031 1 91.94 191 TYR B CA 1
ATOM 3799 C C . TYR B 1 191 ? 14.266 19.328 4.562 1 91.94 191 TYR B C 1
ATOM 3801 O O . TYR B 1 191 ? 14.953 18.391 4.988 1 91.94 191 TYR B O 1
ATOM 3809 N N . GLY B 1 192 ? 14.844 20.125 3.752 1 83.94 192 GLY B N 1
ATOM 3810 C CA . GLY B 1 192 ? 16.188 19.984 3.215 1 83.94 192 GLY B CA 1
ATOM 3811 C C . GLY B 1 192 ? 17.234 20.766 3.996 1 83.94 192 GLY B C 1
ATOM 3812 O O . GLY B 1 192 ? 18.406 20.75 3.643 1 83.94 192 GLY B O 1
ATOM 3813 N N . ASP B 1 193 ? 16.859 21.328 5.039 1 82.75 193 ASP B N 1
ATOM 3814 C CA . ASP B 1 193 ? 17.781 22.203 5.746 1 82.75 193 ASP B CA 1
ATOM 3815 C C . ASP B 1 193 ? 18.672 21.422 6.711 1 82.75 193 ASP B C 1
ATOM 3817 O O . ASP B 1 193 ? 18.156 20.703 7.574 1 82.75 193 ASP B O 1
ATOM 3821 N N . ALA B 1 194 ? 19.922 21.594 6.629 1 80.69 194 ALA B N 1
ATOM 3822 C CA . ALA B 1 194 ? 20.922 20.891 7.43 1 80.69 194 ALA B CA 1
ATOM 3823 C C . ALA B 1 194 ? 20.734 21.188 8.914 1 80.69 194 ALA B C 1
ATOM 3825 O O . ALA B 1 194 ? 20.953 20.312 9.758 1 80.69 194 ALA B O 1
ATOM 3826 N N . SER B 1 195 ? 20.281 22.328 9.219 1 81.19 195 SER B N 1
ATOM 3827 C CA . SER B 1 195 ? 20.094 22.688 10.617 1 81.19 195 SER B CA 1
ATOM 3828 C C . SER B 1 195 ? 19.047 21.797 11.273 1 81.19 195 SER B C 1
ATOM 3830 O O . SER B 1 195 ? 19.172 21.438 12.445 1 81.19 195 SER B O 1
ATOM 3832 N N . LEU B 1 196 ? 18.172 21.469 10.523 1 88.31 196 LEU B N 1
ATOM 3833 C CA . LEU B 1 196 ? 17.125 20.609 11.07 1 88.31 196 LEU B CA 1
ATOM 3834 C C . LEU B 1 196 ? 17.688 19.234 11.422 1 88.31 196 LEU B C 1
ATOM 3836 O O . LEU B 1 196 ? 17.422 18.703 12.508 1 88.31 196 LEU B O 1
ATOM 3840 N N . ALA B 1 197 ? 18.453 18.75 10.539 1 85.06 197 ALA B N 1
ATOM 3841 C CA . ALA B 1 197 ? 19 17.422 10.758 1 85.06 197 ALA B CA 1
ATOM 3842 C C . ALA B 1 197 ? 19.859 17.375 12.016 1 85.06 197 ALA B C 1
ATOM 3844 O O . ALA B 1 197 ? 19.844 16.391 12.758 1 85.06 197 ALA B O 1
ATOM 3845 N N . ASP B 1 198 ? 20.531 18.438 12.25 1 89.56 198 ASP B N 1
ATOM 3846 C CA . ASP B 1 198 ? 21.484 18.484 13.359 1 89.56 198 ASP B CA 1
ATOM 3847 C C . ASP B 1 198 ? 20.781 18.75 14.68 1 89.56 198 ASP B C 1
ATOM 3849 O O . ASP B 1 198 ? 21.266 18.359 15.742 1 89.56 198 ASP B O 1
ATOM 3853 N N . CYS B 1 199 ? 19.609 19.312 14.609 1 93.94 199 CYS B N 1
ATOM 3854 C CA . CYS B 1 199 ? 19.016 19.875 15.82 1 93.94 199 CYS B CA 1
ATOM 3855 C C . CYS B 1 199 ? 17.734 19.125 16.203 1 93.94 199 CYS B C 1
ATOM 3857 O O . CYS B 1 199 ? 17.219 19.312 17.297 1 93.94 199 CYS B O 1
ATOM 3859 N N . LEU B 1 200 ? 17.266 18.25 15.375 1 96.94 200 LEU B N 1
ATOM 3860 C CA . LEU B 1 200 ? 15.922 17.688 15.5 1 96.94 200 LEU B CA 1
ATOM 3861 C C . LEU B 1 200 ? 15.922 16.516 16.484 1 96.94 200 LEU B C 1
ATOM 3863 O O . LEU B 1 200 ? 16.688 15.562 16.328 1 96.94 200 LEU B O 1
ATOM 3867 N N . ASP B 1 201 ? 15.078 16.578 17.469 1 96.94 201 ASP B N 1
ATOM 3868 C CA . ASP B 1 201 ? 14.953 15.484 18.422 1 96.94 201 ASP B CA 1
ATOM 3869 C C . ASP B 1 201 ? 13.711 14.648 18.141 1 96.94 201 ASP B C 1
ATOM 3871 O O . ASP B 1 201 ? 13.68 13.445 18.438 1 96.94 201 ASP B O 1
ATOM 3875 N N . ALA B 1 202 ? 12.625 15.273 17.672 1 97.38 202 ALA B N 1
ATOM 3876 C CA . ALA B 1 202 ? 11.375 14.602 17.344 1 97.38 202 ALA B CA 1
ATOM 3877 C C . ALA B 1 202 ? 10.594 15.383 16.281 1 97.38 202 ALA B C 1
ATOM 3879 O O . ALA B 1 202 ? 10.828 16.578 16.094 1 97.38 202 ALA B O 1
ATOM 3880 N N . SER B 1 203 ? 9.734 14.734 15.641 1 97.69 203 SER B N 1
ATOM 3881 C CA . SER B 1 203 ? 8.906 15.414 14.648 1 97.69 203 SER B CA 1
ATOM 3882 C C . SER B 1 203 ? 7.613 14.648 14.391 1 97.69 203 SER B C 1
ATOM 3884 O O . SER B 1 203 ? 7.527 13.453 14.672 1 97.69 203 SER B O 1
ATOM 3886 N N . MET B 1 204 ? 6.617 15.312 13.938 1 97.12 204 MET B N 1
ATOM 3887 C CA . MET B 1 204 ? 5.332 14.781 13.484 1 97.12 204 MET B CA 1
ATOM 3888 C C . MET B 1 204 ? 4.695 15.719 12.461 1 97.12 204 MET B C 1
ATOM 3890 O O . MET B 1 204 ? 4.918 16.922 12.492 1 97.12 204 MET B O 1
ATOM 3894 N N . ASP B 1 205 ? 4.043 15.141 11.508 1 96.44 205 ASP B N 1
ATOM 3895 C CA . ASP B 1 205 ? 3.234 16.031 10.68 1 96.44 205 ASP B CA 1
ATOM 3896 C C . ASP B 1 205 ? 1.862 16.266 11.305 1 96.44 205 ASP B C 1
ATOM 3898 O O . ASP B 1 205 ? 1.505 15.633 12.297 1 96.44 205 ASP B O 1
ATOM 3902 N N . SER B 1 206 ? 1.118 17.156 10.758 1 96.38 206 SER B N 1
ATOM 3903 C CA . SER B 1 206 ? -0.126 17.594 11.383 1 96.38 206 SER B CA 1
ATOM 3904 C C . SER B 1 206 ? -1.34 17.109 10.602 1 96.38 206 SER B C 1
ATOM 3906 O O . SER B 1 206 ? -2.354 17.797 10.516 1 96.38 206 SER B O 1
ATOM 3908 N N . SER B 1 207 ? -1.261 15.914 9.977 1 94.19 207 SER B N 1
ATOM 3909 C CA . SER B 1 207 ? -2.373 15.375 9.195 1 94.19 207 SER B CA 1
ATOM 3910 C C . SER B 1 207 ? -3.629 15.242 10.055 1 94.19 207 SER B C 1
ATOM 3912 O O . SER B 1 207 ? -4.738 15.492 9.578 1 94.19 207 SER B O 1
ATOM 3914 N N . ASP B 1 208 ? -3.467 14.922 11.352 1 90.88 208 ASP B N 1
ATOM 3915 C CA . ASP B 1 208 ? -4.609 14.703 12.227 1 90.88 208 ASP B CA 1
ATOM 3916 C C . ASP B 1 208 ? -4.906 15.953 13.062 1 90.88 208 ASP B C 1
ATOM 3918 O O . ASP B 1 208 ? -5.719 15.906 13.992 1 90.88 208 ASP B O 1
ATOM 3922 N N . GLY B 1 209 ? -4.211 17.031 12.805 1 94.69 209 GLY B N 1
ATOM 3923 C CA . GLY B 1 209 ? -4.434 18.266 13.523 1 94.69 209 GLY B CA 1
ATOM 3924 C C . GLY B 1 209 ? -3.359 18.562 14.555 1 94.69 209 GLY B C 1
ATOM 3925 O O . GLY B 1 209 ? -2.787 17.641 15.141 1 94.69 209 GLY B O 1
ATOM 3926 N N . LEU B 1 210 ? -3.176 19.828 14.812 1 97.19 210 LEU B N 1
ATOM 3927 C CA . LEU B 1 210 ? -2.131 20.266 15.734 1 97.19 210 LEU B CA 1
ATOM 3928 C C . LEU B 1 210 ? -2.406 19.781 17.156 1 97.19 210 LEU B C 1
ATOM 3930 O O . LEU B 1 210 ? -1.484 19.375 17.859 1 97.19 210 LEU B O 1
ATOM 3934 N N . GLY B 1 211 ? -3.668 19.828 17.531 1 96.06 211 GLY B N 1
ATOM 3935 C CA . GLY B 1 211 ? -4.02 19.328 18.859 1 96.06 211 GLY B CA 1
ATOM 3936 C C . GLY B 1 211 ? -3.604 17.891 19.094 1 96.06 211 GLY B C 1
ATOM 3937 O O . GLY B 1 211 ? -3.023 17.562 20.125 1 96.06 211 GLY B O 1
ATOM 3938 N N . ARG B 1 212 ? -3.873 17.062 18.141 1 93.5 212 ARG B N 1
ATOM 3939 C CA . ARG B 1 212 ? -3.508 15.648 18.234 1 93.5 212 ARG B CA 1
ATOM 3940 C C . ARG B 1 212 ? -1.992 15.477 18.281 1 93.5 212 ARG B C 1
ATOM 3942 O O . ARG B 1 212 ? -1.473 14.672 19.047 1 93.5 212 ARG B O 1
ATOM 3949 N N . VAL B 1 213 ? -1.328 16.188 17.453 1 96 213 VAL B N 1
ATOM 3950 C CA . VAL B 1 213 ? 0.129 16.125 17.422 1 96 213 VAL B CA 1
ATOM 3951 C C . VAL B 1 213 ? 0.701 16.438 18.797 1 96 213 VAL B C 1
ATOM 3953 O O . VAL B 1 213 ? 1.537 15.703 19.312 1 96 213 VAL B O 1
ATOM 3956 N N . LEU B 1 214 ? 0.237 17.516 19.328 1 97.31 214 LEU B N 1
ATOM 3957 C CA . LEU B 1 214 ? 0.733 17.953 20.625 1 97.31 214 LEU B CA 1
ATOM 3958 C C . LEU B 1 214 ? 0.431 16.922 21.719 1 97.31 214 LEU B C 1
ATOM 3960 O O . LEU B 1 214 ? 1.267 16.672 22.578 1 97.31 214 LEU B O 1
ATOM 3964 N N . HIS B 1 215 ? -0.697 16.359 21.641 1 94.44 215 HIS B N 1
ATOM 3965 C CA . HIS B 1 215 ? -1.061 15.359 22.641 1 94.44 215 HIS B CA 1
ATOM 3966 C C . HIS B 1 215 ? -0.199 14.109 22.516 1 94.44 215 HIS B C 1
ATOM 3968 O O . HIS B 1 215 ? 0.195 13.516 23.516 1 94.44 215 HIS B O 1
ATOM 3974 N N . VAL B 1 216 ? 0.041 13.695 21.297 1 93.19 216 VAL B N 1
ATOM 3975 C CA . VAL B 1 216 ? 0.896 12.531 21.094 1 93.19 216 VAL B CA 1
ATOM 3976 C C . VAL B 1 216 ? 2.307 12.828 21.594 1 93.19 216 VAL B C 1
ATOM 3978 O O . VAL B 1 216 ? 2.879 12.039 22.359 1 93.19 216 VAL B O 1
ATOM 3981 N N . MET B 1 217 ? 2.891 13.977 21.234 1 95.94 217 MET B N 1
ATOM 3982 C CA . MET B 1 217 ? 4.227 14.367 21.672 1 95.94 217 MET B CA 1
ATOM 3983 C C . MET B 1 217 ? 4.254 14.617 23.172 1 95.94 217 MET B C 1
ATOM 3985 O O . MET B 1 217 ? 5.281 14.398 23.828 1 95.94 217 MET B O 1
ATOM 3989 N N . GLY B 1 218 ? 3.143 14.969 23.719 1 96.06 218 GLY B N 1
ATOM 3990 C CA . GLY B 1 218 ? 3.025 15.344 25.125 1 96.06 218 GLY B CA 1
ATOM 3991 C C . GLY B 1 218 ? 2.887 14.148 26.047 1 96.06 218 GLY B C 1
ATOM 3992 O O . GLY B 1 218 ? 2.793 14.305 27.266 1 96.06 218 GLY B O 1
ATOM 3993 N N . ARG B 1 219 ? 2.855 12.984 25.5 1 92.06 219 ARG B N 1
ATOM 3994 C CA . ARG B 1 219 ? 2.77 11.781 26.312 1 92.06 219 ARG B CA 1
ATOM 3995 C C . ARG B 1 219 ? 4.051 11.562 27.109 1 92.06 219 ARG B C 1
ATOM 3997 O O . ARG B 1 219 ? 4.023 10.984 28.203 1 92.06 219 ARG B O 1
ATOM 4004 N N . SER B 1 220 ? 5.191 12.047 26.547 1 91.12 220 SER B N 1
ATOM 4005 C CA . SER B 1 220 ? 6.477 11.75 27.156 1 91.12 220 SER B CA 1
ATOM 4006 C C . SER B 1 220 ? 7.145 13.023 27.672 1 91.12 220 SER B C 1
ATOM 4008 O O . SER B 1 220 ? 8.289 12.984 28.141 1 91.12 220 SER B O 1
ATOM 4010 N N . ALA B 1 221 ? 6.539 14.109 27.594 1 96.31 221 ALA B N 1
ATOM 4011 C CA . ALA B 1 221 ? 7.059 15.398 28.031 1 96.31 221 ALA B CA 1
ATOM 4012 C C . ALA B 1 221 ? 5.926 16.406 28.234 1 96.31 221 ALA B C 1
ATOM 4014 O O . ALA B 1 221 ? 4.852 16.266 27.641 1 96.31 221 ALA B O 1
ATOM 4015 N N . LYS B 1 222 ? 6.195 17.297 29.016 1 98.12 222 LYS B N 1
ATOM 4016 C CA . LYS B 1 222 ? 5.238 18.391 29.188 1 98.12 222 LYS B CA 1
ATOM 4017 C C . LYS B 1 222 ? 5.43 19.453 28.125 1 98.12 222 LYS B C 1
ATOM 4019 O O . LYS B 1 222 ? 6.539 19.969 27.953 1 98.12 222 LYS B O 1
ATOM 4024 N N . ILE B 1 223 ? 4.367 19.828 27.469 1 98.56 223 ILE B N 1
ATOM 4025 C CA . ILE B 1 223 ? 4.422 20.828 26.406 1 98.56 223 ILE B CA 1
ATOM 4026 C C . ILE B 1 223 ? 3.605 22.047 26.797 1 98.56 223 ILE B C 1
ATOM 4028 O O . ILE B 1 223 ? 2.426 21.938 27.141 1 98.56 223 ILE B O 1
ATOM 4032 N N . ILE B 1 224 ? 4.219 23.156 26.781 1 98.69 224 ILE B N 1
ATOM 4033 C CA . ILE B 1 224 ? 3.545 24.422 27.062 1 98.69 224 ILE B CA 1
ATOM 4034 C C . ILE B 1 224 ? 3.457 25.25 25.781 1 98.69 224 ILE B C 1
ATOM 4036 O O . ILE B 1 224 ? 4.465 25.781 25.297 1 98.69 224 ILE B O 1
ATOM 4040 N N . VAL B 1 225 ? 2.246 25.344 25.281 1 98.5 225 VAL B N 1
ATOM 4041 C CA . VAL B 1 225 ? 2.018 26.172 24.094 1 98.5 225 VAL B CA 1
ATOM 4042 C C . VAL B 1 225 ? 2.068 27.656 24.469 1 98.5 225 VAL B C 1
ATOM 4044 O O . VAL B 1 225 ? 1.325 28.094 25.344 1 98.5 225 VAL B O 1
ATOM 4047 N N . THR B 1 226 ? 2.859 28.406 23.797 1 98 226 THR B N 1
ATOM 4048 C CA . THR B 1 226 ? 3.092 29.797 24.188 1 98 226 THR B CA 1
ATOM 4049 C C . THR B 1 226 ? 2.436 30.766 23.203 1 98 226 THR B C 1
ATOM 4051 O O . THR B 1 226 ? 2.23 31.938 23.516 1 98 226 THR B O 1
ATOM 4054 N N . SER B 1 227 ? 2.201 30.344 22.031 1 97.12 227 SER B N 1
ATOM 4055 C CA . SER B 1 227 ? 1.55 31.156 21.016 1 97.12 227 SER B CA 1
ATOM 4056 C C . SER B 1 227 ? 0.853 30.281 19.969 1 97.12 227 SER B C 1
ATOM 4058 O O . SER B 1 227 ? 1.164 29.094 19.844 1 97.12 227 SER B O 1
ATOM 4060 N N . LEU B 1 228 ? -0.095 30.812 19.297 1 97.44 228 LEU B N 1
ATOM 4061 C CA . LEU B 1 228 ? -0.766 30.109 18.219 1 97.44 228 LEU B CA 1
ATOM 4062 C C . LEU B 1 228 ? -0.004 30.266 16.906 1 97.44 228 LEU B C 1
ATOM 4064 O O . LEU B 1 228 ? 0.247 31.391 16.453 1 97.44 228 LEU B O 1
ATOM 4068 N N . PRO B 1 229 ? 0.415 29.172 16.312 1 98.25 229 PRO B N 1
ATOM 4069 C CA . PRO B 1 229 ? 1.077 29.281 15.016 1 98.25 229 PRO B CA 1
ATOM 4070 C C . PRO B 1 229 ? 0.093 29.5 13.875 1 98.25 229 PRO B C 1
ATOM 4072 O O . PRO B 1 229 ? -0.004 28.672 12.969 1 98.25 229 PRO B O 1
ATOM 4075 N N . ALA B 1 230 ? -0.56 30.625 13.828 1 98.12 230 ALA B N 1
ATOM 4076 C CA . ALA B 1 230 ? -1.584 31 12.852 1 98.12 230 ALA B CA 1
ATOM 4077 C C . ALA B 1 230 ? -1.275 32.375 12.234 1 98.12 230 ALA B C 1
ATOM 4079 O O . ALA B 1 230 ? -0.779 33.281 12.922 1 98.12 230 ALA B O 1
ATOM 4080 N N . PRO B 1 231 ? -1.583 32.469 10.984 1 97.62 231 PRO B N 1
ATOM 4081 C CA . PRO B 1 231 ? -1.384 33.781 10.367 1 97.62 231 PRO B CA 1
ATOM 4082 C C . PRO B 1 231 ? -2.439 34.812 10.797 1 97.62 231 PRO B C 1
ATOM 4084 O O . PRO B 1 231 ? -3.516 34.438 11.258 1 97.62 231 PRO B O 1
ATOM 4087 N N . ARG B 1 232 ? -2.139 36.031 10.586 1 97.25 232 ARG B N 1
ATOM 4088 C CA . ARG B 1 232 ? -3.01 37.125 11 1 97.25 232 ARG B CA 1
ATOM 4089 C C . ARG B 1 232 ? -4.367 37.062 10.312 1 97.25 232 ARG B C 1
ATOM 4091 O O . ARG B 1 232 ? -5.398 37.344 10.922 1 97.25 232 ARG B O 1
ATOM 4098 N N . ASP B 1 233 ? -4.348 36.719 9.078 1 97.88 233 ASP B N 1
ATOM 4099 C CA . ASP B 1 233 ? -5.598 36.719 8.32 1 97.88 233 ASP B CA 1
ATOM 4100 C C . ASP B 1 233 ? -6.52 35.594 8.812 1 97.88 233 ASP B C 1
ATOM 4102 O O . ASP B 1 233 ? -7.746 35.719 8.75 1 97.88 233 ASP B O 1
ATOM 4106 N N . VAL B 1 234 ? -5.992 34.5 9.297 1 98.31 234 VAL B N 1
ATOM 4107 C CA . VAL B 1 234 ? -6.805 33.438 9.891 1 98.31 234 VAL B CA 1
ATOM 4108 C C . VAL B 1 234 ? -7.426 33.938 11.195 1 98.31 234 VAL B C 1
ATOM 4110 O O . VAL B 1 234 ? -8.617 33.719 11.438 1 98.31 234 VAL B O 1
ATOM 4113 N N . VAL B 1 235 ? -6.637 34.594 12.031 1 98 235 VAL B N 1
ATOM 4114 C CA . VAL B 1 235 ? -7.121 35.094 13.305 1 98 235 VAL B CA 1
ATOM 4115 C C . VAL B 1 235 ? -8.25 36.094 13.055 1 98 235 VAL B C 1
ATOM 4117 O O . VAL B 1 235 ? -9.305 36.031 13.703 1 98 235 VAL B O 1
ATOM 4120 N N . GLU B 1 236 ? -8.016 36.969 12.133 1 98.19 236 GLU B N 1
ATOM 4121 C CA . GLU B 1 236 ? -9.023 38 11.812 1 98.19 236 GLU B CA 1
ATOM 4122 C C . GLU B 1 236 ? -10.297 37.344 11.266 1 98.19 236 GLU B C 1
ATOM 4124 O O . GLU B 1 236 ? -11.406 37.719 11.648 1 98.19 236 GLU B O 1
ATOM 4129 N N . ALA B 1 237 ? -10.156 36.406 10.391 1 98.19 237 ALA B N 1
ATOM 4130 C CA . ALA B 1 237 ? -11.305 35.719 9.805 1 98.19 237 ALA B CA 1
ATOM 4131 C C . ALA B 1 237 ? -12.094 34.969 10.875 1 98.19 237 ALA B C 1
ATOM 4133 O O . ALA B 1 237 ? -13.32 34.969 10.852 1 98.19 237 ALA B O 1
ATOM 4134 N N . ALA B 1 238 ? -11.352 34.281 11.734 1 97.62 238 ALA B N 1
ATOM 4135 C CA . ALA B 1 238 ? -12.016 33.531 12.805 1 97.62 238 ALA B CA 1
ATOM 4136 C C . ALA B 1 238 ? -12.891 34.469 13.656 1 97.62 238 ALA B C 1
ATOM 4138 O O . ALA B 1 238 ? -14.039 34.125 13.953 1 97.62 238 ALA B O 1
ATOM 4139 N N . VAL B 1 239 ? -12.336 35.594 14 1 97.12 239 VAL B N 1
ATOM 4140 C CA . VAL B 1 239 ? -13.078 36.562 14.789 1 97.12 239 VAL B CA 1
ATOM 4141 C C . VAL B 1 239 ? -14.305 37.031 14.008 1 97.12 239 VAL B C 1
ATOM 4143 O O . VAL B 1 239 ? -15.414 37.062 14.539 1 97.12 239 VAL B O 1
ATOM 4146 N N . GLU B 1 240 ? -14.102 37.406 12.828 1 97.38 240 GLU B N 1
ATOM 4147 C CA . GLU B 1 240 ? -15.164 37.938 11.969 1 97.38 240 GLU B CA 1
ATOM 4148 C C . GLU B 1 240 ? -16.281 36.906 11.805 1 97.38 240 GLU B C 1
ATOM 4150 O O . GLU B 1 240 ? -17.453 37.25 11.758 1 97.38 240 GLU B O 1
ATOM 4155 N N . LEU B 1 241 ? -15.93 35.688 11.734 1 97.31 241 LEU B N 1
ATOM 4156 C CA . LEU B 1 241 ? -16.891 34.625 11.383 1 97.31 241 LEU B CA 1
ATOM 4157 C C . LEU B 1 241 ? -17.406 33.938 12.625 1 97.31 241 LEU B C 1
ATOM 4159 O O . LEU B 1 241 ? -18.219 33 12.531 1 97.31 241 LEU B O 1
ATOM 4163 N N . GLY B 1 242 ? -16.875 34.312 13.789 1 96.75 242 GLY B N 1
ATOM 4164 C CA . GLY B 1 242 ? -17.391 33.812 15.055 1 96.75 242 GLY B CA 1
ATOM 4165 C C . GLY B 1 242 ? -16.875 32.406 15.391 1 96.75 242 GLY B C 1
ATOM 4166 O O . GLY B 1 242 ? -17.578 31.609 16.016 1 96.75 242 GLY B O 1
ATOM 4167 N N . ILE B 1 243 ? -15.75 32.031 14.836 1 96.06 243 ILE B N 1
ATOM 4168 C CA . ILE B 1 243 ? -15.094 30.766 15.164 1 96.06 243 ILE B CA 1
ATOM 4169 C C . ILE B 1 243 ? -13.953 31.016 16.156 1 96.06 243 ILE B C 1
ATOM 4171 O O . ILE B 1 243 ? -13.078 31.844 15.898 1 96.06 243 ILE B O 1
ATOM 4175 N N . PRO B 1 244 ? -13.953 30.344 17.344 1 95.62 244 PRO B N 1
ATOM 4176 C CA . PRO B 1 244 ? -12.773 30.484 18.188 1 95.62 244 PRO B CA 1
ATOM 4177 C C . PRO B 1 244 ? -11.477 30.125 17.469 1 95.62 244 PRO B C 1
ATOM 4179 O O . PRO B 1 244 ? -11.391 29.047 16.844 1 95.62 244 PRO B O 1
ATOM 4182 N N . VAL B 1 245 ? -10.523 31 17.516 1 96.31 245 VAL B N 1
ATOM 4183 C CA . VAL B 1 245 ? -9.281 30.797 16.781 1 96.31 245 VAL B CA 1
ATOM 4184 C C . VAL B 1 245 ? -8.625 29.5 17.219 1 96.31 245 VAL B C 1
ATOM 4186 O O . VAL B 1 245 ? -8.062 28.766 16.406 1 96.31 245 VAL B O 1
ATOM 4189 N N . GLU B 1 246 ? -8.695 29.141 18.5 1 95.25 246 GLU B N 1
ATOM 4190 C CA . GLU B 1 246 ? -8.125 27.906 19.031 1 95.25 246 GLU B CA 1
ATOM 4191 C C . GLU B 1 246 ? -8.75 26.688 18.375 1 95.25 246 GLU B C 1
ATOM 4193 O O . GLU B 1 246 ? -8.062 25.703 18.109 1 95.25 246 GLU B O 1
ATOM 4198 N N . GLU B 1 247 ? -10.031 26.797 18.156 1 94.25 247 GLU B N 1
ATOM 4199 C CA . GLU B 1 247 ? -10.742 25.719 17.5 1 94.25 247 GLU B CA 1
ATOM 4200 C C . GLU B 1 247 ? -10.227 25.516 16.078 1 94.25 247 GLU B C 1
ATOM 4202 O O . GLU B 1 247 ? -9.977 24.391 15.648 1 94.25 247 GLU B O 1
ATOM 4207 N N . ALA B 1 248 ? -10.047 26.578 15.344 1 96.12 248 ALA B N 1
ATOM 4208 C CA . ALA B 1 248 ? -9.578 26.516 13.961 1 96.12 248 ALA B CA 1
ATOM 4209 C C . ALA B 1 248 ? -8.148 25.984 13.883 1 96.12 248 ALA B C 1
ATOM 4211 O O . ALA B 1 248 ? -7.801 25.25 12.961 1 96.12 248 ALA B O 1
ATOM 4212 N N . VAL B 1 249 ? -7.375 26.312 14.883 1 97 249 VAL B N 1
ATOM 4213 C CA . VAL B 1 249 ? -5.945 26.016 14.836 1 97 249 VAL B CA 1
ATOM 4214 C C . VAL B 1 249 ? -5.68 24.609 15.375 1 97 249 VAL B C 1
ATOM 4216 O O . VAL B 1 249 ? -4.973 23.828 14.742 1 97 249 VAL B O 1
ATOM 4219 N N . PHE B 1 250 ? -6.262 24.234 16.531 1 96.31 250 PHE B N 1
ATOM 4220 C CA . PHE B 1 250 ? -5.91 22.984 17.203 1 96.31 250 PHE B CA 1
ATOM 4221 C C . PHE B 1 250 ? -6.738 21.828 16.672 1 96.31 250 PHE B C 1
ATOM 4223 O O . PHE B 1 250 ? -6.32 20.672 16.766 1 96.31 250 PHE B O 1
ATOM 4230 N N . ASN B 1 251 ? -7.93 22.125 16.109 1 93.44 251 ASN B N 1
ATOM 4231 C CA . ASN B 1 251 ? -8.844 21.047 15.758 1 93.44 251 ASN B CA 1
ATOM 4232 C C . ASN B 1 251 ? -9.086 20.984 14.25 1 93.44 251 ASN B C 1
ATOM 4234 O O . ASN B 1 251 ? -10.094 20.438 13.797 1 93.44 251 ASN B O 1
ATOM 4238 N N . GLY B 1 252 ? -8.203 21.656 13.508 1 93.5 252 GLY B N 1
ATOM 4239 C CA . GLY B 1 252 ? -8.227 21.469 12.07 1 93.5 252 GLY B CA 1
ATOM 4240 C C . GLY B 1 252 ? -7.707 20.109 11.648 1 93.5 252 GLY B C 1
ATOM 4241 O O . GLY B 1 252 ? -8.148 19.078 12.164 1 93.5 252 GLY B O 1
ATOM 4242 N N . GLY B 1 253 ? -6.805 20.047 10.82 1 93.25 253 GLY B N 1
ATOM 4243 C CA . GLY B 1 253 ? -6.199 18.844 10.273 1 93.25 253 GLY B CA 1
ATOM 4244 C C . GLY B 1 253 ? -5.91 18.938 8.789 1 93.25 253 GLY B C 1
ATOM 4245 O O . GLY B 1 253 ? -6.426 19.828 8.102 1 93.25 253 GLY B O 1
ATOM 4246 N N . GLU B 1 254 ? -5.047 18.062 8.391 1 95.69 254 GLU B N 1
ATOM 4247 C CA . GLU B 1 254 ? -4.699 17.938 6.977 1 95.69 254 GLU B CA 1
ATOM 4248 C C . GLU B 1 254 ? -3.953 19.156 6.473 1 95.69 254 GLU B C 1
ATOM 4250 O O . GLU B 1 254 ? -3.99 19.469 5.277 1 95.69 254 GLU B O 1
ATOM 4255 N N . GLU B 1 255 ? -3.387 19.938 7.438 1 96.25 255 GLU B N 1
ATOM 4256 C CA . GLU B 1 255 ? -2.51 21.031 7.004 1 96.25 255 GLU B CA 1
ATOM 4257 C C . GLU B 1 255 ? -1.173 20.484 6.504 1 96.25 255 GLU B C 1
ATOM 4259 O O . GLU B 1 255 ? -0.473 21.156 5.742 1 96.25 255 GLU B O 1
ATOM 4264 N N . TYR B 1 256 ? -0.818 19.281 6.961 1 97.5 256 TYR B N 1
ATOM 4265 C CA . TYR B 1 256 ? 0.423 18.594 6.613 1 97.5 256 TYR B CA 1
ATOM 4266 C C . TYR B 1 256 ? 1.63 19.484 6.883 1 97.5 256 TYR B C 1
ATOM 4268 O O . TYR B 1 256 ? 2.604 19.469 6.125 1 97.5 256 TYR B O 1
ATOM 4276 N N . LEU B 1 257 ? 1.507 20.312 7.906 1 97.88 257 LEU B N 1
ATOM 4277 C CA . LEU B 1 257 ? 2.627 21.125 8.375 1 97.88 257 LEU B CA 1
ATOM 4278 C C . LEU B 1 257 ? 3.461 20.344 9.398 1 97.88 257 LEU B C 1
ATOM 4280 O O . LEU B 1 257 ? 2.918 19.609 10.227 1 97.88 257 LEU B O 1
ATOM 4284 N N . PRO B 1 258 ? 4.73 20.5 9.32 1 97.75 258 PRO B N 1
ATOM 4285 C CA . PRO B 1 258 ? 5.59 19.797 10.266 1 97.75 258 PRO B CA 1
ATOM 4286 C C . PRO B 1 258 ? 5.594 20.438 11.648 1 97.75 258 PRO B C 1
ATOM 4288 O O . PRO B 1 258 ? 5.555 21.672 11.766 1 97.75 258 PRO B O 1
ATOM 4291 N N . VAL B 1 259 ? 5.582 19.656 12.648 1 98.12 259 VAL B N 1
ATOM 4292 C CA . VAL B 1 259 ? 5.891 20.047 14.016 1 98.12 259 VAL B CA 1
ATOM 4293 C C . VAL B 1 259 ? 7.199 19.391 14.461 1 98.12 259 VAL B C 1
ATOM 4295 O O . VAL B 1 259 ? 7.281 18.172 14.586 1 98.12 259 VAL B O 1
ATOM 4298 N N . PHE B 1 260 ? 8.219 20.25 14.68 1 97.81 260 PHE B N 1
ATOM 4299 C CA . PHE B 1 260 ? 9.547 19.781 15.055 1 97.81 260 PHE B CA 1
ATOM 4300 C C . PHE B 1 260 ? 9.852 20.109 16.516 1 97.81 260 PHE B C 1
ATOM 4302 O O . PHE B 1 260 ? 9.523 21.188 16.984 1 97.81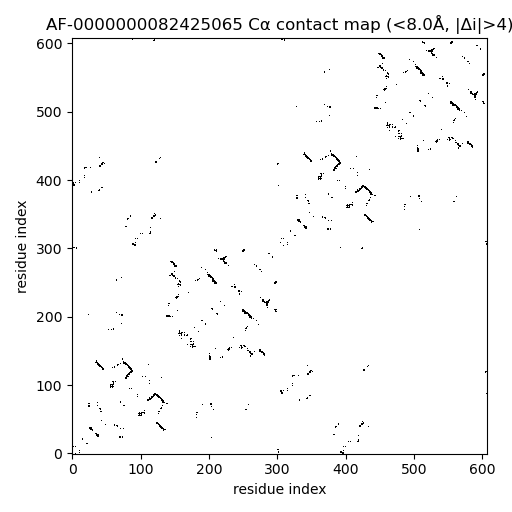 260 PHE B O 1
ATOM 4309 N N . ALA B 1 261 ? 10.367 19.156 17.203 1 98.19 261 ALA B N 1
ATOM 4310 C CA . ALA B 1 261 ? 11.047 19.406 18.469 1 98.19 261 ALA B CA 1
ATOM 4311 C C . ALA B 1 261 ? 12.547 19.594 18.25 1 98.19 261 ALA B C 1
ATOM 4313 O O . ALA B 1 261 ? 13.242 18.656 17.859 1 98.19 261 ALA B O 1
ATOM 4314 N N . VAL B 1 262 ? 13.039 20.766 18.547 1 97.69 262 VAL B N 1
ATOM 4315 C CA . VAL B 1 262 ? 14.438 21.062 18.266 1 97.69 262 VAL B CA 1
ATOM 4316 C C . VAL B 1 262 ? 15.117 21.609 19.516 1 97.69 262 VAL B C 1
ATOM 4318 O O . VAL B 1 262 ? 14.461 22.172 20.391 1 97.69 262 VAL B O 1
ATOM 4321 N N . ARG B 1 263 ? 16.453 21.391 19.562 1 96.88 263 ARG B N 1
ATOM 4322 C CA . ARG B 1 263 ? 17.234 22.016 20.625 1 96.88 263 ARG B CA 1
ATOM 4323 C C . ARG B 1 263 ? 17.047 23.531 20.609 1 96.88 263 ARG B C 1
ATOM 4325 O O . ARG B 1 263 ? 17 24.156 19.547 1 96.88 263 ARG B O 1
ATOM 4332 N N . ARG B 1 264 ? 17.031 24.109 21.797 1 94.25 264 ARG B N 1
ATOM 4333 C CA . ARG B 1 264 ? 16.703 25.516 21.953 1 94.25 264 ARG B CA 1
ATOM 4334 C C . ARG B 1 264 ? 17.703 26.391 21.203 1 94.25 264 ARG B C 1
ATOM 4336 O O . ARG B 1 264 ? 17.328 27.438 20.641 1 94.25 264 ARG B O 1
ATOM 4343 N N . ASP B 1 265 ? 18.953 26 21.125 1 92.75 265 ASP B N 1
ATOM 4344 C CA . ASP B 1 265 ? 20 26.812 20.516 1 92.75 265 ASP B CA 1
ATOM 4345 C C . ASP B 1 265 ? 19.875 26.812 18.984 1 92.75 265 ASP B C 1
ATOM 4347 O O . ASP B 1 265 ? 20.516 27.625 18.312 1 92.75 265 ASP B O 1
ATOM 4351 N N . CYS B 1 266 ? 18.984 25.984 18.469 1 93.06 266 CYS B N 1
ATOM 4352 C CA . CYS B 1 266 ? 18.797 25.906 17.016 1 93.06 266 CYS B CA 1
ATOM 4353 C C . CYS B 1 266 ? 17.625 26.766 16.562 1 93.06 266 CYS B C 1
ATOM 4355 O O . CYS B 1 266 ? 17.469 27.016 15.367 1 93.06 266 CYS B O 1
ATOM 4357 N N . VAL B 1 267 ? 16.859 27.266 17.406 1 94.62 267 VAL B N 1
ATOM 4358 C CA . VAL B 1 267 ? 15.602 27.938 17.094 1 94.62 267 VAL B CA 1
ATOM 4359 C C . VAL B 1 267 ? 15.859 29.141 16.203 1 94.62 267 VAL B C 1
ATOM 4361 O O . VAL B 1 267 ? 15.133 29.359 15.227 1 94.62 267 VAL B O 1
ATOM 4364 N N . ASN B 1 268 ? 16.828 29.906 16.453 1 92.62 268 ASN B N 1
ATOM 4365 C CA . ASN B 1 268 ? 17.125 31.109 15.688 1 92.62 268 ASN B CA 1
ATOM 4366 C C . ASN B 1 268 ? 17.469 30.781 14.234 1 92.62 268 ASN B C 1
ATOM 4368 O O . ASN B 1 268 ? 17.094 31.516 13.32 1 92.62 268 ASN B O 1
ATOM 4372 N N . ARG B 1 269 ? 18.141 29.672 14.102 1 90.56 269 ARG B N 1
ATOM 4373 C CA . ARG B 1 269 ? 18.5 29.25 12.75 1 90.56 269 ARG B CA 1
ATOM 4374 C C . ARG B 1 269 ? 17.25 28.859 11.945 1 90.56 269 ARG B C 1
ATOM 4376 O O . ARG B 1 269 ? 17.188 29.094 10.742 1 90.56 269 ARG B O 1
ATOM 4383 N N . LEU B 1 270 ? 16.328 28.297 12.609 1 92.06 270 LEU B N 1
ATOM 4384 C CA . LEU B 1 270 ? 15.141 27.797 11.914 1 92.06 270 LEU B CA 1
ATOM 4385 C C . LEU B 1 270 ? 14.172 28.922 11.602 1 92.06 270 LEU B C 1
ATOM 4387 O O . LEU B 1 270 ? 13.344 28.797 10.695 1 92.06 270 LEU B O 1
ATOM 4391 N N . ARG B 1 271 ? 14.289 30.031 12.266 1 91.69 271 ARG B N 1
ATOM 4392 C CA . ARG B 1 271 ? 13.461 31.203 11.984 1 91.69 271 ARG B CA 1
ATOM 4393 C C . ARG B 1 271 ? 13.703 31.719 10.57 1 91.69 271 ARG B C 1
ATOM 4395 O O . ARG B 1 271 ? 12.797 32.25 9.938 1 91.69 271 ARG B O 1
ATOM 4402 N N . GLY B 1 272 ? 14.938 31.516 10.125 1 87.19 272 GLY B N 1
ATOM 4403 C CA . GLY B 1 272 ? 15.289 31.922 8.766 1 87.19 272 GLY B CA 1
ATOM 4404 C C . GLY B 1 272 ? 14.539 31.141 7.699 1 87.19 272 GLY B C 1
ATOM 4405 O O . GLY B 1 272 ? 14.414 31.609 6.566 1 87.19 272 GLY B O 1
ATOM 4406 N N . MET B 1 273 ? 13.961 30.062 8.148 1 88.94 273 MET B N 1
ATOM 4407 C CA . MET B 1 273 ? 13.219 29.234 7.219 1 88.94 273 MET B CA 1
ATOM 4408 C C . MET B 1 273 ? 11.719 29.5 7.32 1 88.94 273 MET B C 1
ATOM 4410 O O . MET B 1 273 ? 10.914 28.781 6.727 1 88.94 273 MET B O 1
ATOM 4414 N N . GLY B 1 274 ? 11.383 30.484 8.094 1 91.69 274 GLY B N 1
ATOM 4415 C CA . GLY B 1 274 ? 9.984 30.859 8.242 1 91.69 274 GLY B CA 1
ATOM 4416 C C . GLY B 1 274 ? 9.305 30.141 9.398 1 91.69 274 GLY B C 1
ATOM 4417 O O . GLY B 1 274 ? 8.102 30.297 9.609 1 91.69 274 GLY B O 1
ATOM 4418 N N . MET B 1 275 ? 10.031 29.422 10.141 1 95.12 275 MET B N 1
ATOM 4419 C CA . MET B 1 275 ? 9.43 28.688 11.258 1 95.12 275 MET B CA 1
ATOM 4420 C C . MET B 1 275 ? 9.328 29.562 12.492 1 95.12 275 MET B C 1
ATOM 4422 O O . MET B 1 275 ? 10.078 30.531 12.641 1 95.12 275 MET B O 1
ATOM 4426 N N . VAL B 1 276 ? 8.359 29.297 13.32 1 97.12 276 VAL B N 1
ATOM 4427 C CA . VAL B 1 276 ? 8.156 30.031 14.562 1 97.12 276 VAL B CA 1
ATOM 4428 C C . VAL B 1 276 ? 8.156 29.062 15.742 1 97.12 276 VAL B C 1
ATOM 4430 O O . VAL B 1 276 ? 7.668 27.922 15.625 1 97.12 276 VAL B O 1
ATOM 4433 N N . GLU B 1 277 ? 8.766 29.5 16.781 1 97.75 277 GLU B N 1
ATOM 4434 C CA . GLU B 1 277 ? 8.625 28.781 18.047 1 97.75 277 GLU B CA 1
ATOM 4435 C C . GLU B 1 277 ? 7.246 29.016 18.656 1 97.75 277 GLU B C 1
ATOM 4437 O O . GLU B 1 277 ? 6.805 30.156 18.797 1 97.75 277 GLU B O 1
ATOM 4442 N N . PHE B 1 278 ? 6.555 27.891 19 1 98.44 278 PHE B N 1
ATOM 4443 C CA . PHE B 1 278 ? 5.203 28.125 19.484 1 98.44 278 PHE B CA 1
ATOM 4444 C C . PHE B 1 278 ? 4.957 27.344 20.781 1 98.44 278 PHE B C 1
ATOM 4446 O O . PHE B 1 278 ? 3.908 27.5 21.406 1 98.44 278 PHE B O 1
ATOM 4453 N N . ALA B 1 279 ? 5.883 26.5 21.188 1 98.62 279 ALA B N 1
ATOM 4454 C CA . ALA B 1 279 ? 5.742 25.75 22.438 1 98.62 279 ALA B CA 1
ATOM 4455 C C . ALA B 1 279 ? 7.105 25.406 23.016 1 98.62 279 ALA B C 1
ATOM 4457 O O . ALA B 1 279 ? 8.109 25.391 22.312 1 98.62 279 ALA B O 1
ATOM 4458 N N . GLU B 1 280 ? 7.086 25.172 24.297 1 98.44 280 GLU B N 1
ATOM 4459 C CA . GLU B 1 280 ? 8.258 24.719 25.047 1 98.44 280 GLU B CA 1
ATOM 4460 C C . GLU B 1 280 ? 8.031 23.344 25.656 1 98.44 280 GLU B C 1
ATOM 4462 O O . GLU B 1 280 ? 6.906 23 26.047 1 98.44 280 GLU B O 1
ATOM 4467 N N . VAL B 1 281 ? 9.094 22.609 25.688 1 98.62 281 VAL B N 1
ATOM 4468 C CA . VAL B 1 281 ? 9.023 21.266 26.25 1 98.62 281 VAL B CA 1
ATOM 4469 C C . VAL B 1 281 ? 9.695 21.25 27.625 1 98.62 281 VAL B C 1
ATOM 4471 O O . VAL B 1 281 ? 10.836 21.703 27.766 1 98.62 281 VAL B O 1
ATOM 4474 N N . GLU B 1 282 ? 9.039 20.781 28.562 1 98.25 282 GLU B N 1
ATOM 4475 C CA . GLU B 1 282 ? 9.539 20.688 29.938 1 98.25 282 GLU B CA 1
ATOM 4476 C C . GLU B 1 282 ? 9.469 19.25 30.453 1 98.25 282 GLU B C 1
ATOM 4478 O O . GLU B 1 282 ? 8.969 18.359 29.75 1 98.25 282 GLU B O 1
ATOM 4483 N N . GLU B 1 283 ? 10.109 19.047 31.656 1 97.88 283 GLU B N 1
ATOM 4484 C CA . GLU B 1 283 ? 9.945 17.766 32.312 1 97.88 283 GLU B CA 1
ATOM 4485 C C . GLU B 1 283 ? 8.5 17.531 32.719 1 97.88 283 GLU B C 1
ATOM 4487 O O . GLU B 1 283 ? 7.809 18.453 33.156 1 97.88 283 GLU B O 1
ATOM 4492 N N . GLY B 1 284 ? 8.094 16.281 32.625 1 96.62 284 GLY B N 1
ATOM 4493 C CA . GLY B 1 284 ? 6.715 15.953 32.938 1 96.62 284 GLY B CA 1
ATOM 4494 C C . GLY B 1 284 ? 5.941 15.398 31.75 1 96.62 284 GLY B C 1
ATOM 4495 O O . GLY B 1 284 ? 6.516 14.734 30.891 1 96.62 284 GLY B O 1
ATOM 4496 N N . SER B 1 285 ? 4.562 15.586 31.844 1 95.62 285 SER B N 1
ATOM 4497 C CA . SER B 1 285 ? 3.688 15.133 30.766 1 95.62 285 SER B CA 1
ATOM 4498 C C . SER B 1 285 ? 2.467 16.031 30.641 1 95.62 285 SER B C 1
ATOM 4500 O O . SER B 1 285 ? 2.131 16.781 31.562 1 95.62 285 SER B O 1
ATOM 4502 N N . GLY B 1 286 ? 1.904 15.984 29.391 1 96.19 286 GLY B N 1
ATOM 4503 C CA . GLY B 1 286 ? 0.7 16.766 29.172 1 96.19 286 GLY B CA 1
ATOM 4504 C C . GLY B 1 286 ? 0.932 17.969 28.266 1 96.19 286 GLY B C 1
ATOM 4505 O O . GLY B 1 286 ? 2.076 18.312 27.969 1 96.19 286 GLY B O 1
ATOM 4506 N N . VAL B 1 287 ? -0.141 18.531 27.812 1 97.75 287 VAL B N 1
ATOM 4507 C CA . VAL B 1 287 ? -0.124 19.703 26.938 1 97.75 287 VAL B CA 1
ATOM 4508 C C . VAL B 1 287 ? -0.935 20.828 27.562 1 97.75 287 VAL B C 1
ATOM 4510 O O . VAL B 1 287 ? -2.072 20.625 27.984 1 97.75 287 VAL B O 1
ATOM 4513 N N . TYR B 1 288 ? -0.361 21.922 27.625 1 97.75 288 TYR B N 1
ATOM 4514 C CA . TYR B 1 288 ? -1.006 23.062 28.281 1 97.75 288 TYR B CA 1
ATOM 4515 C C . TYR B 1 288 ? -1.005 24.281 27.391 1 97.75 288 TYR B C 1
ATOM 4517 O O . TYR B 1 288 ? -0.054 24.516 26.641 1 97.75 288 TYR B O 1
ATOM 4525 N N . TYR B 1 289 ? -2.043 25.016 27.469 1 96.38 289 TYR B N 1
ATOM 4526 C CA . TYR B 1 289 ? -2.242 26.281 26.766 1 96.38 289 TYR B CA 1
ATOM 4527 C C . TYR B 1 289 ? -2.994 27.281 27.641 1 96.38 289 TYR B C 1
ATOM 4529 O O . TYR B 1 289 ? -4.059 26.969 28.172 1 96.38 289 TYR B O 1
ATOM 4537 N N . GLY B 1 290 ? -2.453 28.469 27.828 1 94.56 290 GLY B N 1
ATOM 4538 C CA . GLY B 1 290 ? -3.066 29.469 28.703 1 94.56 290 GLY B CA 1
ATOM 4539 C C . GLY B 1 290 ? -3.16 29.016 30.141 1 94.56 290 GLY B C 1
ATOM 4540 O O . GLY B 1 290 ? -4.145 29.312 30.828 1 94.56 290 GLY B O 1
ATOM 4541 N N . GLY B 1 291 ? -2.352 28.172 30.516 1 94 291 GLY B N 1
ATOM 4542 C CA . GLY B 1 291 ? -2.291 27.734 31.906 1 94 291 GLY B CA 1
ATOM 4543 C C . GLY B 1 291 ? -3.219 26.562 32.188 1 94 291 GLY B C 1
ATOM 4544 O O . GLY B 1 291 ? -3.242 26.062 33.312 1 94 291 GLY B O 1
ATOM 4545 N N . GLU B 1 292 ? -3.912 26.109 31.188 1 95 292 GLU B N 1
ATOM 4546 C CA . GLU B 1 292 ? -4.848 25 31.359 1 95 292 GLU B CA 1
ATOM 4547 C C . GLU B 1 292 ? -4.516 23.844 30.422 1 95 292 GLU B C 1
ATOM 4549 O O . GLU B 1 292 ? -3.902 24.062 29.359 1 95 292 GLU B O 1
ATOM 4554 N N . PRO B 1 293 ? -4.914 22.641 30.812 1 94.75 293 PRO B N 1
ATOM 4555 C CA . PRO B 1 293 ? -4.734 21.531 29.875 1 94.75 293 PRO B CA 1
ATOM 4556 C C . PRO B 1 293 ? -5.43 21.766 28.547 1 94.75 293 PRO B C 1
ATOM 4558 O O . PRO B 1 293 ? -6.57 22.234 28.5 1 94.75 293 PRO B O 1
ATOM 4561 N N . LEU B 1 294 ? -4.707 21.531 27.453 1 93.44 294 LEU B N 1
ATOM 4562 C CA . LEU B 1 294 ? -5.262 21.719 26.125 1 93.44 294 LEU B CA 1
ATOM 4563 C C . LEU B 1 294 ? -6.246 20.594 25.781 1 93.44 294 LEU B C 1
ATOM 4565 O O . LEU B 1 294 ? -5.891 19.422 25.828 1 93.44 294 LEU B O 1
ATOM 4569 N N . GLN B 1 295 ? -7.477 20.953 25.547 1 83.81 295 GLN B N 1
ATOM 4570 C CA . GLN B 1 295 ? -8.461 20 25.047 1 83.81 295 GLN B CA 1
ATOM 4571 C C . GLN B 1 295 ? -8.453 19.953 23.531 1 83.81 295 GLN B C 1
ATOM 4573 O O . GLN B 1 295 ? -8.266 20.984 22.875 1 83.81 295 GLN B O 1
ATOM 4578 N N . TYR B 1 296 ? -8.359 18.75 23 1 75 296 TYR B N 1
ATOM 4579 C CA . TYR B 1 296 ? -8.422 18.672 21.547 1 75 296 TYR B CA 1
ATOM 4580 C C . TYR B 1 296 ? -9.383 17.562 21.109 1 75 296 TYR B C 1
ATOM 4582 O O . TYR B 1 296 ? -9.641 16.625 21.859 1 75 296 TYR B O 1
ATOM 4590 N N . ARG B 1 297 ? -10.141 17.766 20.094 1 67.88 297 ARG B N 1
ATOM 4591 C CA . ARG B 1 297 ? -11 16.781 19.438 1 67.88 297 ARG B CA 1
ATOM 4592 C C . ARG B 1 297 ? -10.398 16.312 18.125 1 67.88 297 ARG B C 1
ATOM 4594 O O . ARG B 1 297 ? -10.977 15.461 17.438 1 67.88 297 ARG B O 1
ATOM 4601 N N . GLY B 1 298 ? -9.305 16.547 17.828 1 63.53 298 GLY B N 1
ATOM 4602 C CA . GLY B 1 298 ? -8.688 16.219 16.562 1 63.53 298 GLY B CA 1
ATOM 4603 C C . GLY B 1 298 ? -9.438 15.156 15.781 1 63.53 298 GLY B C 1
ATOM 4604 O O . GLY B 1 298 ? -10.508 14.719 16.203 1 63.53 298 GLY B O 1
ATOM 4605 N N . TRP B 1 299 ? -9.156 14.828 14.484 1 67.38 299 TRP B N 1
ATOM 4606 C CA . TRP B 1 299 ? -9.82 13.836 13.648 1 67.38 299 TRP B CA 1
ATOM 4607 C C . TRP B 1 299 ? -9.516 12.422 14.133 1 67.38 299 TRP B C 1
ATOM 4609 O O . TRP B 1 299 ? -8.352 12.078 14.352 1 67.38 299 TRP B O 1
ATOM 4619 N N . GLU B 1 300 ? -10.477 11.719 14.57 1 65.94 300 GLU B N 1
ATOM 4620 C CA . GLU B 1 300 ? -10.359 10.297 14.898 1 65.94 300 GLU B CA 1
ATOM 4621 C C . GLU B 1 300 ? -11.445 9.484 14.203 1 65.94 300 GLU B C 1
ATOM 4623 O O . GLU B 1 300 ? -12.633 9.789 14.328 1 65.94 300 GLU B O 1
ATOM 4628 N N . TYR B 1 301 ? -10.953 8.523 13.398 1 67.5 301 TYR B N 1
ATOM 4629 C CA . TYR B 1 301 ? -11.914 7.648 12.75 1 67.5 301 TYR B CA 1
ATOM 4630 C C . TYR B 1 301 ? -12.797 6.945 13.773 1 67.5 301 TYR B C 1
ATOM 4632 O O . TYR B 1 301 ? -12.367 6.684 14.898 1 67.5 301 TYR B O 1
ATOM 4640 N N . PHE B 1 302 ? -14.047 6.602 13.367 1 69.81 302 PHE B N 1
ATOM 4641 C CA . PHE B 1 302 ? -15.039 5.75 14.016 1 69.81 302 PHE B CA 1
ATOM 4642 C C . PHE B 1 302 ? -15.688 6.473 15.188 1 69.81 302 PHE B C 1
ATOM 4644 O O . PHE B 1 302 ? -16.344 5.848 16.016 1 69.81 302 PHE B O 1
ATOM 4651 N N . THR B 1 303 ? -15.219 7.754 15.5 1 59.38 303 THR B N 1
ATOM 4652 C CA . THR B 1 303 ? -15.789 8.484 16.625 1 59.38 303 THR B CA 1
ATOM 4653 C C . THR B 1 303 ? -16.875 9.453 16.156 1 59.38 303 THR B C 1
ATOM 4655 O O . THR B 1 303 ? -17.531 10.094 16.969 1 59.38 303 THR B O 1
ATOM 4658 N N . GLN B 1 304 ? -17.016 9.711 14.961 1 59.25 304 GLN B N 1
ATOM 4659 C CA . GLN B 1 304 ? -18.031 10.648 14.492 1 59.25 304 GLN B CA 1
ATOM 4660 C C . GLN B 1 304 ? -18.922 10.016 13.414 1 59.25 304 GLN B C 1
ATOM 4662 O O . GLN B 1 304 ? -18.484 9.109 12.703 1 59.25 304 GLN B O 1
#

Nearest PDB structures (foldseek):
  2yxz-assembly2_D  TM=9.075E-01  e=3.579E-25  Thermus thermophilus HB8
  1vqv-assembly1_B  TM=8.806E-01  e=1.537E-23  Aquifex aeolicus
  7du3-assembly1_A  TM=8.006E-01  e=1.124E-20  Pseudomonas aeruginosa
  6xep-assembly1_A-2  TM=7.877E-01  e=2.663E-20  Stenotrophomonas maltophilia K279a
  3mcq-assembly1_A-2  TM=8.503E-01  e=2.396E-18  Methylobacillus flagellatus KT

Secondary structure (DSSP, 8-state):
-BHHHH-HHHHHHHHHHHHT---SSSEEEE-TTS-EEEEEEEEEEHHHH--TT--HHHHHHHHHHHHHHHHHHTT-EEEEEEEEEEE-TT-BHHHHHHHHHHHHHHHHHTT--EEEEEEEE-SS-EEEEEEEEEESS--BS---TTEEEEE-S-TTHHHHHHHHTTT-TTSHHHHHHHHHHHS----HHHHT-HHHHHHEEEEEE-TT-HHHHHHHHTTSSEEEE-S----HHHHHHHHHHT--HHHHHHS------EEEEEEGGGHHHHHTTT-EEEEEEESS-EEEETTEEPP-----TT--/-BHHHH-HHHHHHHHHHHHT---SSSEEEE-TTS-EEEEEEEEEEHHHH--TT--HHHHHHHHHHHHHHHHHHTT-EEEEEEEEEEE-TT-BHHHHHHHHHHHHHHHHHTT--EEEEEEEE-SS-EEEEEEEEEESS--BS---TT-EEEE-S-TTHHHHHHHHTTT-TTSHHHHHHHHHHHS----HHHHT-HHHHHHEEEEEE-TT-HHHHHHHHTTSSEEEE-S----HHHHHHHHHHT--HHHHHHS------EEEEE-GGGHHHHHTTT-EEEEEEESS-EEEETTEEPP-----TT--

Organism: NCBI:txid62609

pLDDT: mean 92.78, std 8.19, range [59.25, 98.69]

Foldseek 3Di:
DDCLVQFDVNVVVVVCVVVVHDDALWDWDADPVRFIKTKWKFKDFCVPQPDPVAALLLRLQLRLLSRVLRQLQFLWQWAAKEKEKEDEPPDDPVSVVSNVNSNQVNCVVRNYGHDYYYYHYDDTIMMMMMIMTGDPDGAALAFDAQWFKKWALAFQLQLLLVVDCVPPCVQPSNVVNVVCSRHNDALPLQSPDPLCVVWFRHKDWFQQFQQVSCQVNQAQWEKEFAAQSHDPSSVVVCVVVVHPSCSSGGAGHSNSIMITTTRPVSQVVSVVSNMDGGMHTRHDGAYDYPRHGDDYPTDIPSND/DDCLVQFDVNVVVVVCVVVVHDDALWDWDADPVRFIKTKWKFKDFCVPQPDPVAALLLRLQLRLLSRVLRQLQFLWQWAAKEKEKEDEPPDDPVSVVSNVNSNQVNCVVRNYGHDYYYYHYDDTIMMMMMIMTTDPDGAALAFDAQWFKKWALAFQLQLLLVVDCVPPCVQPSNVVNVVCSRHNDALPLQSPDPLCVVWFRHKDWFQQFQQVSCQVNQAQWEKEFAAQSHDPSSCVVCVVVVHPSCSSGGAGHSNSIMITTGRPVSQVVSVVSNMDGGMHTRHDGAYDYPRHGDDYPTDIPSND

InterPro domains:
  IPR006283 Thiamine-monophosphate kinase-like [MF_02128] (6-302)
  IPR006283 Thiamine-monophosphate kinase-like [PTHR30270] (24-302)
  IPR006283 Thiamine-monophosphate kinase-like [cd02194] (7-278)
  IPR016188 PurM-like, N-terminal domain [PF00586] (29-134)
  IPR036676 PurM-like, C-terminal domain superfamily [G3DSA:3.90.650.10] (140-302)
  IPR036676 PurM-like, C-terminal domain superfamily [SSF56042] (142-289)
  IPR036921 PurM-like, N-terminal domain superfamily [G3DSA:3.30.1330.10] (1-138)
  IPR036921 PurM-like, N-terminal domain superfamily [SSF55326] (24-135)